Protein AF-A0A1H0FSK1-F1 (afdb_monomer_lite)

Foldseek 3Di:
DDDDDDDDDDDDDDDDDDDDDDDDDDDDDDDDDDDDDDDPDPDPPDDDDDDDDDDDDDDDDDDDDDDDDDDDDDDDDDDDDDDDPDDDDDDDDDPPVVVVVVVVVVVVVVVVVCVVVVHDDDPVVVVVVVVVVVVVQDDDQDAPCCQVVQVAWAWQAEAEEQAQDLPDLVSLLVVQLVLLQDQQEFKHKYKYQFDDDPRHTDDGNFDDDDPVVVVVSVQCSQQVFKPPRDDPFDWDWHDDPPHGTMIMTTRHHHLLPNMAGNSVRFHWHGHINDTDTDDPVVRCVSCVLVVCLFVCQVVVQVVVVVVCVVVVQADPQAKKKKKKKQFSLLPVPPDAFDDCDPPPGNWFQFLVDRDTAGWDDDPQFTKGFQADPPPRHTQKIWTQGRSRTTMIMGHCLWFQPPPPLDTVLVVSLVSVLVNLVSVQVSCVVVVGWDQMFMKIKIAQQCSHVSRCQFQVPDRMFIPPTTDTDRGSSPPVVSVVRSLRVCCRTPNND

pLDDT: mean 71.25, std 26.69, range [22.02, 97.81]

Radius of gyration: 32.87 Å; chains: 1; bounding box: 91×111×93 Å

Secondary structure (DSSP, 8-state):
-------------------------------PPP-------S---S---------PPPP-----------------------------------HHHHHHHHHHHHHHHHHHHHHHHTPPPPHHHHHHHHHHHHHHTSPPPP-HHHHHTTSS-SSSSEEEES----SSHHHHHHHHHHHHHHHHH--EEEEESEEESSSSEEEE--B-S-HHHHHHHHHHHHHHHEESPP-S-EEEEEEETTTEEEEEEEE----SPPPEETTT---EEEETTEEEEPPHHHHHHHHHHHHHHHHHHHHHHHHHHHHHHHHT-B--SS-EEEEEEEEGGGG-TTPPPP---SSS--EEE-SSSSSEEEPEEETTEEEEEEE-SSTT-EEEEEEEETT--EEEEEE-SS-EETTTTEETHHHHHHHHHHHHHHHHHHHHHHT--SPEEEEEEEE-TTTSHHHHTT-TT-S-EE-SS-EEES-TT-HHHHHHHHHHHHTTSTT--

Structure (mmCIF, N/CA/C/O backbone):
data_AF-A0A1H0FSK1-F1
#
_entry.id   AF-A0A1H0FSK1-F1
#
loop_
_atom_site.group_PDB
_atom_site.id
_atom_site.type_symbol
_atom_site.label_atom_id
_atom_site.label_alt_id
_atom_site.label_comp_id
_atom_site.label_asym_id
_atom_site.label_entity_id
_atom_site.label_seq_id
_atom_site.pdbx_PDB_ins_code
_atom_site.Cartn_x
_atom_site.Cartn_y
_atom_site.Cartn_z
_atom_site.occupancy
_atom_site.B_iso_or_equiv
_atom_site.auth_seq_id
_atom_site.auth_comp_id
_atom_site.auth_asym_id
_atom_site.auth_atom_id
_atom_site.pdbx_PDB_model_num
ATOM 1 N N . MET A 1 1 ? 14.044 67.664 10.285 1.00 34.66 1 MET A N 1
ATOM 2 C CA . MET A 1 1 ? 13.987 66.811 9.079 1.00 34.66 1 MET A CA 1
ATOM 3 C C . MET A 1 1 ? 13.147 65.607 9.499 1.00 34.66 1 MET A C 1
ATOM 5 O O . MET A 1 1 ? 13.618 64.887 10.361 1.00 34.66 1 MET A O 1
ATOM 9 N N . GLY A 1 2 ? 11.860 65.450 9.160 1.00 33.03 2 GLY A N 1
ATOM 10 C CA . GLY A 1 2 ? 11.139 65.844 7.935 1.00 33.03 2 GLY A CA 1
ATOM 11 C C . GLY A 1 2 ? 11.436 64.817 6.835 1.00 33.03 2 GLY A C 1
ATOM 12 O O . GLY A 1 2 ? 12.618 64.552 6.640 1.00 33.03 2 GLY A O 1
ATOM 13 N N . ILE A 1 3 ? 10.491 64.209 6.106 1.00 31.00 3 ILE A N 1
ATOM 14 C CA . ILE A 1 3 ? 9.019 64.353 5.913 1.00 31.00 3 ILE A CA 1
ATOM 15 C C . ILE A 1 3 ? 8.514 62.901 5.601 1.00 31.00 3 ILE A C 1
ATOM 17 O O . ILE A 1 3 ? 9.298 62.131 5.054 1.00 31.00 3 ILE A O 1
ATOM 21 N N . ASP A 1 4 ? 7.423 62.356 6.166 1.00 31.31 4 ASP A N 1
ATOM 22 C CA . ASP A 1 4 ? 6.015 62.345 5.666 1.00 31.31 4 ASP A CA 1
ATOM 23 C C . ASP A 1 4 ? 5.846 61.872 4.189 1.00 31.31 4 ASP A C 1
ATOM 25 O O . ASP A 1 4 ? 6.686 62.187 3.353 1.00 31.31 4 ASP A O 1
ATOM 29 N N . VAL A 1 5 ? 4.842 61.108 3.723 1.00 33.00 5 VAL A N 1
ATOM 30 C CA . VAL A 1 5 ? 3.594 60.475 4.250 1.00 33.00 5 VAL A CA 1
ATOM 31 C C . VAL A 1 5 ? 3.442 59.084 3.541 1.00 33.00 5 VAL A C 1
ATOM 33 O O . VAL A 1 5 ? 4.296 58.748 2.724 1.00 33.00 5 VAL A O 1
ATOM 36 N N . GLY A 1 6 ? 2.436 58.206 3.711 1.00 26.89 6 GLY A N 1
ATOM 37 C CA . GLY A 1 6 ? 1.175 58.226 4.469 1.00 26.89 6 GLY A CA 1
ATOM 38 C C . GLY A 1 6 ? 0.309 56.968 4.217 1.00 26.89 6 GLY A C 1
ATOM 39 O O . GLY A 1 6 ? 0.621 56.142 3.359 1.00 26.89 6 GLY A O 1
ATOM 40 N N . GLU A 1 7 ? -0.780 56.828 4.976 1.00 33.47 7 GLU A N 1
ATOM 41 C CA . GLU A 1 7 ? -1.781 55.751 4.872 1.00 33.47 7 GLU A CA 1
ATOM 42 C C . GLU A 1 7 ? -2.796 55.988 3.735 1.00 33.47 7 GLU A C 1
ATOM 44 O O . GLU A 1 7 ? -3.000 57.122 3.297 1.00 33.47 7 GLU A O 1
ATOM 49 N N . CYS A 1 8 ? -3.540 54.947 3.337 1.00 25.80 8 CYS A N 1
ATOM 50 C CA . CYS A 1 8 ? -4.879 55.149 2.773 1.00 25.80 8 CYS A CA 1
ATOM 51 C C . CYS A 1 8 ? -5.813 53.950 3.026 1.00 25.80 8 CYS A C 1
ATOM 53 O O . CYS A 1 8 ? -5.735 52.923 2.354 1.00 25.80 8 CYS A O 1
ATOM 55 N N . GLU A 1 9 ? -6.727 54.101 3.986 1.00 29.56 9 GLU A N 1
ATOM 56 C CA . GLU A 1 9 ? -7.942 53.285 4.078 1.00 29.56 9 GLU A CA 1
ATOM 57 C C . GLU A 1 9 ? -9.008 53.762 3.079 1.00 29.56 9 GLU A C 1
ATOM 59 O O . GLU A 1 9 ? -9.084 54.961 2.798 1.00 29.56 9 GLU A O 1
ATOM 64 N N . ARG A 1 10 ? -9.891 52.835 2.661 1.00 27.14 10 ARG A N 1
ATOM 65 C CA . ARG A 1 10 ? -11.345 52.965 2.353 1.00 27.14 10 ARG A CA 1
ATOM 66 C C . ARG A 1 10 ? -11.736 51.959 1.261 1.00 27.14 10 ARG A C 1
ATOM 68 O O . ARG A 1 10 ? -10.959 51.730 0.350 1.00 27.14 10 ARG A O 1
ATOM 75 N N . SER A 1 11 ? -12.936 51.392 1.155 1.00 27.25 11 SER A N 1
ATOM 76 C CA . SER A 1 11 ? -14.114 51.152 2.011 1.00 27.25 11 SER A CA 1
ATOM 77 C C . SER A 1 11 ? -15.260 50.790 1.045 1.00 27.25 11 SER A C 1
ATOM 79 O O . SER A 1 11 ? -15.368 51.419 -0.007 1.00 27.25 11 SER A O 1
ATOM 81 N N . GLY A 1 12 ? -16.170 49.890 1.424 1.00 26.16 12 GLY A N 1
ATOM 82 C CA . GLY A 1 12 ? -17.395 49.595 0.661 1.00 26.16 12 GLY A CA 1
ATOM 83 C C . GLY A 1 12 ? -17.263 48.446 -0.361 1.00 26.16 12 GLY A C 1
ATOM 84 O O . GLY A 1 12 ? -16.183 48.188 -0.872 1.00 26.16 12 GLY A O 1
ATOM 85 N N . ALA A 1 13 ? -18.325 47.702 -0.686 1.00 26.48 13 ALA A N 1
ATOM 86 C CA . ALA A 1 13 ? -19.701 47.797 -0.192 1.00 26.48 13 ALA A CA 1
ATOM 87 C C . ALA A 1 13 ? -20.408 46.428 -0.166 1.00 26.48 13 ALA A C 1
ATOM 89 O O . ALA A 1 13 ? -20.060 45.501 -0.892 1.00 26.48 13 ALA A O 1
ATOM 90 N N . VAL A 1 14 ? -21.436 46.333 0.678 1.00 27.12 14 VAL A N 1
ATOM 91 C CA . VAL A 1 14 ? -22.355 45.192 0.770 1.00 27.12 14 VAL A CA 1
ATOM 92 C C . VAL A 1 14 ? -23.280 45.161 -0.448 1.00 27.12 14 VAL A C 1
ATOM 94 O O . VAL A 1 14 ? -23.900 46.175 -0.761 1.00 27.12 14 VAL A O 1
ATOM 97 N N . SER A 1 15 ? -23.519 43.981 -1.026 1.00 27.62 15 SER A N 1
ATOM 98 C CA . SER A 1 15 ? -24.793 43.700 -1.695 1.00 27.62 15 SER A CA 1
ATOM 99 C C . SER A 1 15 ? -25.415 42.412 -1.148 1.00 27.62 15 SER A C 1
ATOM 101 O O . SER A 1 15 ? -24.848 41.324 -1.191 1.00 27.62 15 SER A O 1
ATOM 103 N N . ARG A 1 16 ? -26.610 42.559 -0.570 1.00 26.80 16 ARG A N 1
ATOM 104 C CA . ARG A 1 16 ? -27.523 41.449 -0.287 1.00 26.80 16 ARG A CA 1
ATOM 105 C C . ARG A 1 16 ? -28.382 41.241 -1.529 1.00 26.80 16 ARG A C 1
ATOM 107 O O . ARG A 1 16 ? -28.937 42.219 -2.024 1.00 26.80 16 ARG A O 1
ATOM 114 N N . GLN A 1 17 ? -28.640 39.996 -1.911 1.00 28.17 17 GLN A N 1
ATOM 115 C CA . GLN A 1 17 ? -29.898 39.661 -2.576 1.00 28.17 17 GLN A CA 1
ATOM 116 C C . GLN A 1 17 ? -30.635 38.607 -1.754 1.00 28.17 17 GLN A C 1
ATOM 118 O O . GLN A 1 17 ? -30.162 37.492 -1.557 1.00 28.17 17 GLN A O 1
ATOM 123 N N . ARG A 1 18 ? -31.793 39.016 -1.227 1.00 24.89 18 ARG A N 1
ATOM 124 C CA . ARG A 1 18 ? -32.825 38.108 -0.729 1.00 24.89 18 ARG A CA 1
ATOM 125 C C . ARG A 1 18 ? -33.554 37.523 -1.933 1.00 24.89 18 ARG A C 1
ATOM 127 O O . ARG A 1 18 ? -33.884 38.279 -2.843 1.00 24.89 18 ARG A O 1
ATOM 134 N N . PHE A 1 19 ? -33.934 36.255 -1.844 1.00 25.16 19 PHE A N 1
ATOM 135 C CA . PHE A 1 19 ? -35.219 35.809 -2.368 1.00 25.16 19 PHE A CA 1
ATOM 136 C C . PHE A 1 19 ? -35.961 35.058 -1.254 1.00 25.16 19 PHE A C 1
ATOM 138 O O . PHE A 1 19 ? -35.481 34.064 -0.720 1.00 25.16 19 PHE A O 1
ATOM 145 N N . GLN A 1 20 ? -37.096 35.641 -0.893 1.00 30.31 20 GLN A N 1
ATOM 146 C CA . GLN A 1 20 ? -38.226 35.153 -0.098 1.00 30.31 20 GLN A CA 1
ATOM 147 C C . GLN A 1 20 ? -39.429 35.252 -1.059 1.00 30.31 20 GLN A C 1
ATOM 149 O O . GLN A 1 20 ? -39.384 36.104 -1.950 1.00 30.31 20 GLN A O 1
ATOM 154 N N . ASP A 1 21 ? -40.524 34.503 -1.001 1.00 29.28 21 ASP A N 1
ATOM 155 C CA . ASP A 1 21 ? -40.978 33.325 -0.238 1.00 29.28 21 ASP A CA 1
ATOM 156 C C . ASP A 1 21 ? -41.946 32.564 -1.192 1.00 29.28 21 ASP A C 1
ATOM 158 O O . ASP A 1 21 ? -42.255 33.082 -2.270 1.00 29.28 21 ASP A O 1
ATOM 162 N N . GLY A 1 22 ? -42.472 31.380 -0.843 1.00 25.97 22 GLY A N 1
ATOM 163 C CA . GLY A 1 22 ? -43.543 30.774 -1.660 1.00 25.97 22 GLY A CA 1
ATOM 164 C C . GLY A 1 22 ? -43.901 29.317 -1.363 1.00 25.97 22 GLY A C 1
ATOM 165 O O . GLY A 1 22 ? -43.357 28.408 -1.978 1.00 25.97 22 GLY A O 1
ATOM 166 N N . ASP A 1 23 ? -44.851 29.141 -0.449 1.00 26.53 23 ASP A N 1
ATOM 167 C CA . ASP A 1 23 ? -45.514 27.913 0.020 1.00 26.53 23 ASP A CA 1
ATOM 168 C C . ASP A 1 23 ? -45.784 26.765 -0.980 1.00 26.53 23 ASP A C 1
ATOM 170 O O . ASP A 1 23 ? -46.132 26.970 -2.143 1.00 26.53 23 ASP A O 1
ATOM 174 N N . GLY A 1 24 ? -45.781 25.527 -0.458 1.00 24.58 24 GLY A N 1
ATOM 175 C CA . GLY A 1 24 ? -46.264 24.342 -1.179 1.00 24.58 24 GLY A CA 1
ATOM 176 C C . GLY A 1 24 ? -46.189 23.024 -0.395 1.00 24.58 24 GLY A C 1
ATOM 177 O O . GLY A 1 24 ? -45.332 22.189 -0.671 1.00 24.58 24 GLY A O 1
ATOM 178 N N . PHE A 1 25 ? -47.099 22.799 0.560 1.00 23.80 25 PHE A N 1
ATOM 179 C CA . PHE A 1 25 ? -47.278 21.487 1.206 1.00 23.80 25 PHE A CA 1
ATOM 180 C C . PHE A 1 25 ? -47.995 20.500 0.265 1.00 23.80 25 PHE A C 1
ATOM 182 O O . PHE A 1 25 ? -49.146 20.738 -0.094 1.00 23.80 25 PHE A O 1
ATOM 189 N N . VAL A 1 26 ? -47.380 19.349 -0.037 1.00 25.39 26 VAL A N 1
ATOM 190 C CA . VAL A 1 26 ? -48.088 18.138 -0.499 1.00 25.39 26 VAL A CA 1
ATOM 191 C C . VAL A 1 26 ? -47.447 16.899 0.133 1.00 25.39 26 VAL A C 1
ATOM 193 O O . VAL A 1 26 ? -46.259 16.646 -0.041 1.00 25.39 26 VAL A O 1
ATOM 196 N N . MET A 1 27 ? -48.253 16.113 0.848 1.00 24.94 27 MET A N 1
ATOM 197 C CA . MET A 1 27 ? -47.932 14.735 1.238 1.00 24.94 27 MET A CA 1
ATOM 198 C C . MET A 1 27 ? -48.373 13.775 0.129 1.00 24.94 27 MET A C 1
ATOM 200 O O . MET A 1 27 ? -49.519 13.894 -0.299 1.00 24.94 27 MET A O 1
ATOM 204 N N . MET A 1 28 ? -47.542 12.795 -0.252 1.00 24.19 28 MET A N 1
ATOM 205 C CA . MET A 1 28 ? -47.978 11.402 -0.486 1.00 24.19 28 MET A CA 1
ATOM 206 C C . MET A 1 28 ? -46.826 10.443 -0.835 1.00 24.19 28 MET A C 1
ATOM 208 O O . MET A 1 28 ? -46.020 10.712 -1.720 1.00 24.19 28 MET A O 1
ATOM 212 N N . ASP A 1 29 ? -46.810 9.320 -0.117 1.00 24.56 29 ASP A N 1
ATOM 213 C CA . ASP A 1 29 ? -46.619 7.933 -0.565 1.00 24.56 29 ASP A CA 1
ATOM 214 C C . ASP A 1 29 ? -45.763 7.589 -1.808 1.00 24.56 29 ASP A C 1
ATOM 216 O O . ASP A 1 29 ? -46.146 7.789 -2.956 1.00 24.56 29 ASP A O 1
ATOM 220 N N . ASP A 1 30 ? -44.689 6.853 -1.507 1.00 25.75 30 ASP A N 1
ATOM 221 C CA . ASP A 1 30 ? -44.469 5.454 -1.916 1.00 25.75 30 ASP A CA 1
ATOM 222 C C . ASP A 1 30 ? -44.135 5.081 -3.391 1.00 25.75 30 ASP A C 1
ATOM 224 O O . ASP A 1 30 ? -44.844 5.376 -4.350 1.00 25.75 30 ASP A O 1
ATOM 228 N N . LYS A 1 31 ? -43.089 4.240 -3.507 1.00 23.11 31 LYS A N 1
ATOM 229 C CA . LYS A 1 31 ? -42.605 3.441 -4.667 1.00 23.11 31 LYS A CA 1
ATOM 230 C C . LYS A 1 31 ? -41.793 4.137 -5.784 1.00 23.11 31 LYS A C 1
ATOM 232 O O . LYS A 1 31 ? -42.335 4.894 -6.589 1.00 23.11 31 LYS A O 1
ATOM 237 N N . PRO A 1 32 ? -40.516 3.738 -5.994 1.00 25.86 32 PRO A N 1
ATOM 238 C CA . PRO A 1 32 ? -39.791 4.056 -7.221 1.00 25.86 32 PRO A CA 1
ATOM 239 C C . PRO A 1 32 ? -40.305 3.205 -8.394 1.00 25.86 32 PRO A C 1
ATOM 241 O O . PRO A 1 32 ? -40.198 1.978 -8.402 1.00 25.86 32 PRO A O 1
ATOM 244 N N . THR A 1 33 ? -40.832 3.861 -9.429 1.00 26.41 33 THR A N 1
ATOM 245 C CA . THR A 1 33 ? -41.202 3.191 -10.684 1.00 26.41 33 THR A CA 1
ATOM 246 C C . THR A 1 33 ? -39.965 2.894 -11.530 1.00 26.41 33 THR A C 1
ATOM 248 O O . THR A 1 33 ? -39.266 3.792 -11.998 1.00 26.41 33 THR A O 1
ATOM 251 N N . PHE A 1 34 ? -39.713 1.609 -11.772 1.00 24.09 34 PHE A N 1
ATOM 252 C CA . PHE A 1 34 ? -38.672 1.149 -12.688 1.00 24.09 34 PHE A CA 1
ATOM 253 C C . PHE A 1 34 ? -38.999 1.612 -14.121 1.00 24.09 34 PHE A C 1
ATOM 255 O O . PHE A 1 34 ? -40.032 1.235 -14.677 1.00 24.09 34 PHE A O 1
ATOM 262 N N . ARG A 1 35 ? -38.121 2.404 -14.750 1.00 23.58 35 ARG A N 1
ATOM 263 C CA . ARG A 1 35 ? -38.149 2.647 -16.203 1.00 23.58 35 ARG A CA 1
ATOM 264 C C . ARG A 1 35 ? -36.851 2.136 -16.829 1.00 23.58 35 ARG A C 1
ATOM 266 O O . ARG A 1 35 ? -35.795 2.669 -16.496 1.00 23.58 35 ARG A O 1
ATOM 273 N N . PRO A 1 36 ? -36.898 1.171 -17.763 1.00 25.72 36 PRO A N 1
ATOM 274 C CA . PRO A 1 36 ? -35.727 0.835 -18.557 1.00 25.72 36 PRO A CA 1
ATOM 275 C C . PRO A 1 36 ? -35.444 1.969 -19.552 1.00 25.72 36 PRO A C 1
ATOM 277 O O . PRO A 1 36 ? -36.373 2.571 -20.100 1.00 25.72 36 PRO A O 1
ATOM 280 N N . ARG A 1 37 ? -34.166 2.232 -19.843 1.00 23.09 37 ARG A N 1
ATOM 281 C CA . ARG A 1 37 ? -33.770 2.947 -21.064 1.00 23.09 37 ARG A CA 1
ATOM 282 C C . ARG A 1 37 ? -32.803 2.102 -21.901 1.00 23.09 37 ARG A C 1
ATOM 284 O O . ARG A 1 37 ? -32.083 1.282 -21.336 1.00 23.09 37 ARG A O 1
ATOM 291 N N . PRO A 1 38 ? -32.852 2.240 -23.238 1.00 28.58 38 PRO A N 1
ATOM 292 C CA . PRO A 1 38 ? -32.223 1.305 -24.162 1.00 28.58 38 PRO A CA 1
ATOM 293 C C . PRO A 1 38 ? -30.820 1.760 -24.591 1.00 28.58 38 PRO A C 1
ATOM 295 O O . PRO A 1 38 ? -30.390 2.852 -24.231 1.00 28.58 38 PRO A O 1
ATOM 298 N N . HIS A 1 39 ? -30.189 0.912 -25.413 1.00 24.73 39 HIS A N 1
ATOM 299 C CA . HIS A 1 39 ? -29.172 1.167 -26.457 1.00 24.73 39 HIS A CA 1
ATOM 300 C C . HIS A 1 39 ? -28.045 0.120 -26.462 1.00 24.73 39 HIS A C 1
ATOM 302 O O . HIS A 1 39 ? -26.878 0.415 -26.232 1.00 24.73 39 HIS A O 1
ATOM 308 N N . TRP A 1 40 ? -28.410 -1.114 -26.826 1.00 25.27 40 TRP A N 1
ATOM 309 C CA . TRP A 1 40 ? -27.492 -2.064 -27.459 1.00 25.27 40 TRP A CA 1
ATOM 310 C C . TRP A 1 40 ? -27.640 -1.941 -28.980 1.00 25.27 40 TRP A C 1
ATOM 312 O O . TRP A 1 40 ? -28.550 -2.532 -29.556 1.00 25.27 40 TRP A O 1
ATOM 322 N N . SER A 1 41 ? -26.790 -1.144 -29.636 1.00 28.23 41 SER A N 1
ATOM 323 C CA . SER A 1 41 ? -26.786 -1.031 -31.107 1.00 28.23 41 SER A CA 1
ATOM 324 C C . SER A 1 41 ? -25.475 -0.457 -31.667 1.00 28.23 41 SER A C 1
ATOM 326 O O . SER A 1 41 ? -25.489 0.569 -32.344 1.00 28.23 41 SER A O 1
ATOM 328 N N . ALA A 1 42 ? -24.337 -1.100 -31.382 1.00 27.08 42 ALA A N 1
ATOM 329 C CA . ALA A 1 42 ? -23.050 -0.756 -31.997 1.00 27.08 42 ALA A CA 1
ATOM 330 C C . ALA A 1 42 ? -22.043 -1.925 -31.956 1.00 27.08 42 ALA A C 1
ATOM 332 O O . ALA A 1 42 ? -21.057 -1.840 -31.238 1.00 27.08 42 ALA A O 1
ATOM 333 N N . LEU A 1 43 ? -22.304 -3.018 -32.695 1.00 25.80 43 LEU A N 1
ATOM 334 C CA . LEU A 1 43 ? -21.297 -4.010 -33.149 1.00 25.80 43 LEU A CA 1
ATOM 335 C C . LEU A 1 43 ? -21.940 -5.067 -34.080 1.00 25.80 43 LEU A C 1
ATOM 337 O O . LEU A 1 43 ? -21.994 -6.256 -33.781 1.00 25.80 43 LEU A O 1
ATOM 341 N N . GLN A 1 44 ? -22.475 -4.628 -35.226 1.00 25.44 44 GLN A N 1
ATOM 342 C CA . GLN A 1 44 ? -23.047 -5.528 -36.243 1.00 25.44 44 GLN A CA 1
ATOM 343 C C . GLN A 1 44 ? -22.773 -5.046 -37.682 1.00 25.44 44 GLN A C 1
ATOM 345 O O . GLN A 1 44 ? -23.680 -4.898 -38.491 1.00 25.44 44 GLN A O 1
ATOM 350 N N . HIS A 1 45 ? -21.503 -4.797 -38.019 1.00 23.72 45 HIS A N 1
ATOM 351 C CA . HIS A 1 45 ? -21.084 -4.474 -39.392 1.00 23.72 45 HIS A CA 1
ATOM 352 C C . HIS A 1 45 ? -19.687 -5.035 -39.722 1.00 23.72 45 HIS A C 1
ATOM 354 O O . HIS A 1 45 ? -18.734 -4.277 -39.848 1.00 23.72 45 HIS A O 1
ATOM 360 N N . ALA A 1 46 ? -19.575 -6.363 -39.876 1.00 22.89 46 ALA A N 1
ATOM 361 C CA . ALA A 1 46 ? -18.547 -7.033 -40.695 1.00 22.89 46 ALA A CA 1
ATOM 362 C C . ALA A 1 46 ? -18.758 -8.562 -40.722 1.00 22.89 46 ALA A C 1
ATOM 364 O O . ALA A 1 46 ? -18.144 -9.271 -39.936 1.00 22.89 46 ALA A O 1
ATOM 365 N N . LEU A 1 47 ? -19.627 -9.066 -41.612 1.00 22.02 47 LEU A N 1
ATOM 366 C CA . LEU A 1 47 ? -19.531 -10.397 -42.254 1.00 22.02 47 LEU A CA 1
ATOM 367 C C . LEU A 1 47 ? -20.721 -10.591 -43.210 1.00 22.02 47 LEU A C 1
ATOM 369 O O . LEU A 1 47 ? -21.834 -10.922 -42.805 1.00 22.02 47 LEU A O 1
ATOM 373 N N . VAL A 1 48 ? -20.490 -10.353 -44.503 1.00 22.44 48 VAL A N 1
ATOM 374 C CA . VAL A 1 48 ? -21.502 -10.526 -45.556 1.00 22.44 48 VAL A CA 1
ATOM 375 C C . VAL A 1 48 ? -21.447 -11.960 -46.081 1.00 22.44 48 VAL A C 1
ATOM 377 O O . VAL A 1 48 ? -20.647 -12.272 -46.960 1.00 22.44 48 VAL A O 1
ATOM 380 N N . PHE A 1 49 ? -22.332 -12.829 -45.590 1.00 24.97 49 PHE A N 1
ATOM 381 C CA . PHE A 1 49 ? -22.572 -14.132 -46.218 1.00 24.97 49 PHE A CA 1
ATOM 382 C C . PHE A 1 49 ? -23.498 -13.975 -47.433 1.00 24.97 49 PHE A C 1
ATOM 384 O O . PHE A 1 49 ? -24.644 -13.537 -47.315 1.00 24.97 49 PHE A O 1
ATOM 391 N N . LYS A 1 50 ? -23.008 -14.333 -48.626 1.00 23.31 50 LYS A N 1
ATOM 392 C CA . LYS A 1 50 ? -23.788 -14.285 -49.873 1.00 23.31 50 LYS A CA 1
ATOM 393 C C . LYS A 1 50 ? -24.538 -15.603 -50.120 1.00 23.31 50 LYS A C 1
ATOM 395 O O . LYS A 1 50 ? -23.914 -16.629 -50.339 1.00 23.31 50 LYS A O 1
ATOM 400 N N . LYS A 1 51 ? -25.868 -15.483 -50.240 1.00 25.17 51 LYS A N 1
ATOM 401 C CA . LYS A 1 51 ? -26.827 -16.395 -50.907 1.00 25.17 51 LYS A CA 1
ATOM 402 C C . LYS A 1 51 ? -26.980 -17.839 -50.390 1.00 25.17 51 LYS A C 1
ATOM 404 O O . LYS A 1 51 ? -26.275 -18.751 -50.801 1.00 25.17 51 LYS A O 1
ATOM 409 N N . THR A 1 52 ? -28.107 -18.068 -49.720 1.00 28.52 52 THR A N 1
ATOM 410 C CA . THR A 1 52 ? -28.931 -19.280 -49.886 1.00 28.52 52 THR A CA 1
ATOM 411 C C . THR A 1 52 ? -29.718 -19.264 -51.208 1.00 28.52 52 THR A C 1
ATOM 413 O O . THR A 1 52 ? -30.041 -18.189 -51.730 1.00 28.52 52 THR A O 1
ATOM 416 N N . PRO A 1 53 ? -30.156 -20.440 -51.695 1.00 28.20 53 PRO A N 1
ATOM 417 C CA . PRO A 1 53 ? -31.375 -20.580 -52.481 1.00 28.20 53 PRO A CA 1
ATOM 418 C C . PRO A 1 53 ? -32.469 -21.348 -51.711 1.00 28.20 53 PRO A C 1
ATOM 420 O O . PRO A 1 53 ? -32.384 -22.546 -51.480 1.00 28.20 53 PRO A O 1
ATOM 423 N N . LYS A 1 54 ? -33.510 -20.596 -51.338 1.00 27.38 54 LYS A N 1
ATOM 424 C CA . LYS A 1 54 ? -34.927 -20.966 -51.139 1.00 27.38 54 LYS A CA 1
ATOM 425 C C . LYS A 1 54 ? -35.328 -22.460 -51.156 1.00 27.38 54 LYS A C 1
ATOM 427 O O . LYS A 1 54 ? -35.319 -23.089 -52.208 1.00 27.38 54 LYS A O 1
ATOM 432 N N . LEU A 1 55 ? -36.003 -22.883 -50.084 1.00 25.27 55 LEU A N 1
ATOM 433 C CA . LEU A 1 55 ? -37.230 -23.692 -50.163 1.00 25.27 55 LEU A CA 1
ATOM 434 C C . LEU A 1 55 ? -38.215 -23.214 -49.080 1.00 25.27 55 LEU A C 1
ATOM 436 O O . LEU A 1 55 ? -37.798 -22.748 -48.022 1.00 25.27 55 LEU A O 1
ATOM 440 N N . GLY A 1 56 ? -39.506 -23.170 -49.418 1.00 24.41 56 GLY A N 1
ATOM 441 C CA . GLY A 1 56 ? -40.506 -22.372 -48.697 1.00 24.41 56 GLY A CA 1
ATOM 442 C C . GLY A 1 56 ? -41.254 -23.110 -47.585 1.00 24.41 56 GLY A C 1
ATOM 443 O O . GLY A 1 56 ? -41.394 -24.328 -47.615 1.00 24.41 56 GLY A O 1
ATOM 444 N N . LEU A 1 57 ? -41.801 -22.339 -46.641 1.00 24.28 57 LEU A N 1
ATOM 445 C CA . LEU A 1 57 ? -42.752 -22.810 -45.632 1.00 24.28 57 LEU A CA 1
ATOM 446 C C . LEU A 1 57 ? -44.196 -22.568 -46.093 1.00 24.28 57 LEU A C 1
ATOM 448 O O . LEU A 1 57 ? -44.549 -21.453 -46.479 1.00 24.28 57 LEU A O 1
ATOM 452 N N . VAL A 1 58 ? -45.033 -23.600 -45.983 1.00 27.19 58 VAL A N 1
ATOM 453 C CA . VAL A 1 58 ? -46.501 -23.518 -46.070 1.00 27.19 58 VAL A CA 1
ATOM 454 C C . VAL A 1 58 ? -47.069 -23.592 -44.641 1.00 27.19 58 VAL A C 1
ATOM 456 O O . VAL A 1 58 ? -46.604 -24.435 -43.873 1.00 27.19 58 VAL A O 1
ATOM 459 N N . PRO A 1 59 ? -48.041 -22.746 -44.242 1.00 29.70 59 PRO A N 1
ATOM 460 C CA . PRO A 1 59 ? -48.573 -22.738 -42.877 1.00 29.70 59 PRO A CA 1
ATOM 461 C C . PRO A 1 59 ? -49.882 -23.539 -42.708 1.00 29.70 59 PRO A C 1
ATOM 463 O O . PRO A 1 59 ? -50.789 -23.446 -43.530 1.00 29.70 59 PRO A O 1
ATOM 466 N N . GLY A 1 60 ? -50.018 -24.238 -41.574 1.00 26.31 60 GLY A N 1
ATOM 467 C CA . GLY A 1 60 ? -51.272 -24.831 -41.070 1.00 26.31 60 GLY A CA 1
ATOM 468 C C . GLY A 1 60 ? -51.033 -25.522 -39.714 1.00 26.31 60 GLY A C 1
ATOM 469 O O . GLY A 1 60 ? -50.227 -26.437 -39.641 1.00 26.31 60 GLY A O 1
ATOM 470 N N . THR A 1 61 ? -51.437 -24.977 -38.559 1.00 26.83 61 THR A N 1
ATOM 471 C CA . THR A 1 61 ? -52.776 -24.922 -37.913 1.00 26.83 61 THR A CA 1
ATOM 472 C C . THR A 1 61 ? -53.230 -26.181 -37.142 1.00 26.83 61 THR A C 1
ATOM 474 O O . THR A 1 61 ? -53.462 -27.227 -37.728 1.00 26.83 61 THR A O 1
ATOM 477 N N . HIS A 1 62 ? -53.534 -25.957 -35.847 1.00 27.31 62 HIS A N 1
ATOM 478 C CA . HIS A 1 62 ? -54.473 -26.664 -34.937 1.00 27.31 62 HIS A CA 1
ATOM 479 C C . HIS A 1 62 ? -54.064 -27.845 -33.999 1.00 27.31 62 HIS A C 1
ATOM 481 O O . HIS A 1 62 ? -54.016 -29.000 -34.385 1.00 27.31 62 HIS A O 1
ATOM 487 N N . ARG A 1 63 ? -54.108 -27.511 -32.686 1.00 25.97 63 ARG A N 1
ATOM 488 C CA . ARG A 1 63 ? -54.875 -28.138 -31.560 1.00 25.97 63 ARG A CA 1
ATOM 489 C C . ARG A 1 63 ? -54.440 -29.463 -30.858 1.00 25.97 63 ARG A C 1
ATOM 491 O O . ARG A 1 63 ? -54.669 -30.546 -31.367 1.00 25.97 63 ARG A O 1
ATOM 498 N N . ARG A 1 64 ? -54.225 -29.295 -29.530 1.00 26.19 64 ARG A N 1
ATOM 499 C CA . ARG A 1 64 ? -54.685 -30.090 -28.338 1.00 26.19 64 ARG A CA 1
ATOM 500 C C . ARG A 1 64 ? -53.837 -31.247 -27.725 1.00 26.19 64 ARG A C 1
ATOM 502 O O . ARG A 1 64 ? -53.759 -32.330 -28.272 1.00 26.19 64 ARG A O 1
ATOM 509 N N . ARG A 1 65 ? -53.444 -31.006 -26.453 1.00 25.16 65 ARG A N 1
ATOM 510 C CA . ARG A 1 65 ? -53.459 -31.850 -25.212 1.00 25.16 65 ARG A CA 1
ATOM 511 C C . ARG A 1 65 ? -52.872 -33.295 -25.163 1.00 25.16 65 ARG A C 1
ATOM 513 O O . ARG A 1 65 ? -53.589 -34.223 -25.499 1.00 25.16 65 ARG A O 1
ATOM 520 N N . CYS A 1 66 ? -51.748 -33.425 -24.422 1.00 24.03 66 CYS A N 1
ATOM 521 C CA . CYS A 1 66 ? -51.439 -34.408 -23.333 1.00 24.03 66 CYS A CA 1
ATOM 522 C C . CYS A 1 66 ? -51.333 -35.942 -23.651 1.00 24.03 66 CYS A C 1
ATOM 524 O O . CYS A 1 66 ? -51.883 -36.381 -24.649 1.00 24.03 66 CYS A O 1
ATOM 526 N N . PRO A 1 67 ? -50.766 -36.803 -22.758 1.00 38.84 67 PRO A N 1
ATOM 527 C CA . PRO A 1 67 ? -49.382 -36.783 -22.226 1.00 38.84 67 PRO A CA 1
ATOM 528 C C . PRO A 1 67 ? -48.650 -38.175 -22.145 1.00 38.84 67 PRO A C 1
ATOM 530 O O . PRO A 1 67 ? -49.264 -39.171 -21.775 1.00 38.84 67 PRO A O 1
ATOM 533 N N . GLY A 1 68 ? -47.311 -38.209 -22.316 1.00 24.14 68 GLY A N 1
ATOM 534 C CA . GLY A 1 68 ? -46.393 -39.339 -21.967 1.00 24.14 68 GLY A CA 1
ATOM 535 C C . GLY A 1 68 ? -46.424 -40.588 -22.884 1.00 24.14 68 GLY A C 1
ATOM 536 O O . GLY A 1 68 ? -47.313 -40.655 -23.731 1.00 24.14 68 GLY A O 1
ATOM 537 N N . PRO A 1 69 ? -45.518 -41.596 -22.738 1.00 32.16 69 PRO A N 1
ATOM 538 C CA . PRO A 1 69 ? -44.346 -41.761 -21.843 1.00 32.16 69 PRO A CA 1
ATOM 539 C C . PRO A 1 69 ? -42.990 -41.870 -22.651 1.00 32.16 69 PRO A C 1
ATOM 541 O O . PRO A 1 69 ? -42.985 -41.437 -23.801 1.00 32.16 69 PRO A O 1
ATOM 544 N N . PRO A 1 70 ? -41.823 -42.318 -22.102 1.00 39.72 70 PRO A N 1
ATOM 545 C CA . PRO A 1 70 ? -40.480 -42.089 -22.696 1.00 39.72 70 PRO A CA 1
ATOM 546 C C . PRO A 1 70 ? -39.879 -43.277 -23.502 1.00 39.72 70 PRO A C 1
ATOM 548 O O . PRO A 1 70 ? -40.566 -44.271 -23.713 1.00 39.72 70 PRO A O 1
ATOM 551 N N . VAL A 1 71 ? -38.564 -43.186 -23.822 1.00 27.33 71 VAL A N 1
ATOM 552 C CA . VAL A 1 71 ? -37.673 -44.151 -24.544 1.00 27.33 71 VAL A CA 1
ATOM 553 C C . VAL A 1 71 ? -37.713 -43.951 -26.086 1.00 27.33 71 VAL A C 1
ATOM 555 O O . VAL A 1 71 ? -38.778 -43.674 -26.622 1.00 27.33 71 VAL A O 1
ATOM 558 N N . ASP A 1 72 ? -36.622 -43.956 -26.876 1.00 26.12 72 ASP A N 1
ATOM 559 C CA . ASP A 1 72 ? -35.220 -44.384 -26.658 1.00 26.12 72 ASP A CA 1
ATOM 560 C C . ASP A 1 72 ? -34.154 -43.464 -27.315 1.00 26.12 72 ASP A C 1
ATOM 562 O O . ASP A 1 72 ? -34.468 -42.575 -28.107 1.00 26.12 72 ASP A O 1
ATOM 566 N N . ARG A 1 73 ? -32.868 -43.726 -27.034 1.00 29.81 73 ARG A N 1
ATOM 567 C CA . ARG A 1 73 ? -31.705 -43.222 -27.788 1.00 29.81 73 ARG A CA 1
ATOM 568 C C . ARG A 1 73 ? -31.429 -44.100 -29.016 1.00 29.81 73 ARG A C 1
ATOM 570 O O . ARG A 1 73 ? -31.112 -45.267 -28.833 1.00 29.81 73 ARG A O 1
ATOM 577 N N . ALA A 1 74 ? -31.374 -43.521 -30.218 1.00 28.31 74 ALA A N 1
ATOM 578 C CA . ALA A 1 74 ? -30.408 -43.874 -31.278 1.00 28.31 74 ALA A CA 1
ATOM 579 C C . ALA A 1 74 ? -30.629 -43.025 -32.542 1.00 28.31 74 ALA A C 1
ATOM 581 O O . ALA A 1 74 ? -31.739 -42.576 -32.804 1.00 28.31 74 ALA A O 1
ATOM 582 N N . ASN A 1 75 ? -29.570 -42.923 -33.353 1.00 27.44 75 ASN A N 1
ATOM 583 C CA . ASN A 1 75 ? -29.531 -42.407 -34.725 1.00 27.44 75 ASN A CA 1
ATOM 584 C C . ASN A 1 75 ? -29.793 -40.904 -34.915 1.00 27.44 75 ASN A C 1
ATOM 586 O O . ASN A 1 75 ? -30.920 -40.434 -34.817 1.00 27.44 75 ASN A O 1
ATOM 590 N N . LEU A 1 76 ? -28.751 -40.197 -35.365 1.00 25.30 76 LEU A N 1
ATOM 591 C CA . LEU A 1 76 ? -28.799 -39.419 -36.609 1.00 25.30 76 LEU A CA 1
ATOM 592 C C . LEU A 1 76 ? -27.365 -39.119 -37.091 1.00 25.30 76 LEU A C 1
ATOM 594 O O . LEU A 1 76 ? -26.710 -38.222 -36.580 1.00 25.30 76 LEU A O 1
ATOM 598 N N . ILE A 1 77 ? -26.930 -39.935 -38.058 1.00 24.81 77 ILE A N 1
ATOM 599 C CA . ILE A 1 77 ? -26.082 -39.613 -39.222 1.00 24.81 77 ILE A CA 1
ATOM 600 C C . ILE A 1 77 ? -24.842 -38.732 -38.964 1.00 24.81 77 ILE A C 1
ATOM 602 O O . ILE A 1 77 ? -24.930 -37.516 -38.805 1.00 24.81 77 ILE A O 1
ATOM 606 N N . GLU A 1 78 ? -23.664 -39.354 -39.064 1.00 26.44 78 GLU A N 1
ATOM 607 C CA . GLU A 1 78 ? -22.401 -38.649 -39.296 1.00 26.44 78 GLU A CA 1
ATOM 608 C C . GLU A 1 78 ? -22.357 -38.128 -40.739 1.00 26.44 78 GLU A C 1
ATOM 610 O O . GLU A 1 78 ? -22.386 -38.909 -41.689 1.00 26.44 78 GLU A O 1
ATOM 615 N N . GLU A 1 79 ? -22.253 -36.811 -40.908 1.00 23.41 79 GLU A N 1
ATOM 616 C CA . GLU A 1 79 ? -21.951 -36.182 -42.195 1.00 23.41 79 GLU A CA 1
ATOM 617 C C . GLU A 1 79 ? -20.545 -35.570 -42.096 1.00 23.41 79 GLU A C 1
ATOM 619 O O . GLU A 1 79 ? -20.328 -34.531 -41.467 1.00 23.41 79 GLU A O 1
ATOM 624 N N . TYR A 1 80 ? -19.559 -36.286 -42.642 1.00 23.59 80 TYR A N 1
ATOM 625 C CA . TYR A 1 80 ? -18.163 -35.855 -42.656 1.00 23.59 80 TYR A CA 1
ATOM 626 C C . TYR A 1 80 ? -17.963 -34.744 -43.690 1.00 23.59 80 TYR A C 1
ATOM 628 O O . TYR A 1 80 ? -18.193 -34.946 -44.880 1.00 23.59 80 TYR A O 1
ATOM 636 N N . VAL A 1 81 ? -17.451 -33.596 -43.245 1.00 22.64 81 VAL A N 1
ATOM 637 C CA . VAL A 1 81 ? -16.833 -32.599 -44.127 1.00 22.64 81 VAL A CA 1
ATOM 638 C C . VAL A 1 81 ? -15.327 -32.672 -43.914 1.00 22.64 81 VAL A C 1
ATOM 640 O O . VAL A 1 81 ? -14.801 -32.116 -42.947 1.00 22.64 81 VAL A O 1
ATOM 643 N N . GLU A 1 82 ? -14.632 -33.374 -44.808 1.00 23.06 82 GLU A N 1
ATOM 644 C CA . GLU A 1 82 ? -13.189 -33.199 -44.959 1.00 23.06 82 GLU A CA 1
ATOM 645 C C . GLU A 1 82 ? -12.917 -31.769 -45.435 1.00 23.06 82 GLU A C 1
ATOM 647 O O . GLU A 1 82 ? -13.484 -31.306 -46.426 1.00 23.06 82 GLU A O 1
ATOM 652 N N . VAL A 1 83 ? -12.051 -31.060 -44.713 1.00 23.80 83 VAL A N 1
ATOM 653 C CA . VAL A 1 83 ? -11.454 -29.810 -45.187 1.00 23.80 83 VAL A CA 1
ATOM 654 C C . VAL A 1 83 ? -9.999 -30.121 -45.480 1.00 23.80 83 VAL A C 1
ATOM 656 O O . VAL A 1 83 ? -9.192 -30.270 -44.562 1.00 23.80 83 VAL A O 1
ATOM 659 N N . ASP A 1 84 ? -9.711 -30.263 -46.768 1.00 22.89 84 ASP A N 1
ATOM 660 C CA . ASP A 1 84 ? -8.377 -30.512 -47.293 1.00 22.89 84 ASP A CA 1
ATOM 661 C C . ASP A 1 84 ? -7.459 -29.314 -46.986 1.00 22.89 84 ASP A C 1
ATOM 663 O O . ASP A 1 84 ? -7.825 -28.160 -47.227 1.00 22.89 84 ASP A O 1
ATOM 667 N N . ILE A 1 85 ? -6.280 -29.571 -46.414 1.00 27.88 85 ILE A N 1
ATOM 668 C CA . ILE A 1 85 ? -5.323 -28.526 -46.006 1.00 27.88 85 ILE A CA 1
ATOM 669 C C . ILE A 1 85 ? -4.260 -28.379 -47.103 1.00 27.88 85 ILE A C 1
ATOM 671 O O . ILE A 1 85 ? -3.063 -28.573 -46.884 1.00 27.88 85 ILE A O 1
ATOM 675 N N . GLY A 1 86 ? -4.730 -28.048 -48.305 1.00 24.81 86 GLY A N 1
ATOM 676 C CA . GLY A 1 86 ? -3.907 -27.711 -49.462 1.00 24.81 86 GLY A CA 1
ATOM 677 C C . GLY A 1 86 ? -3.637 -26.207 -49.554 1.00 24.81 86 GLY A C 1
ATOM 678 O O . GLY A 1 86 ? -4.566 -25.409 -49.589 1.00 24.81 86 GLY A O 1
ATOM 679 N N . GLU A 1 87 ? -2.354 -25.844 -49.618 1.00 31.42 87 GLU A N 1
ATOM 680 C CA . GLU A 1 87 ? -1.821 -24.539 -50.052 1.00 31.42 87 GLU A CA 1
ATOM 681 C C . GLU A 1 87 ? -2.404 -23.254 -49.418 1.00 31.42 87 GLU A C 1
ATOM 683 O O . GLU A 1 87 ? -3.234 -22.552 -49.992 1.00 31.42 87 GLU A O 1
ATOM 688 N N . VAL A 1 88 ? -1.787 -22.813 -48.314 1.00 24.72 88 VAL A N 1
ATOM 689 C CA . VAL A 1 88 ? -1.591 -21.371 -48.064 1.00 24.72 88 VAL A CA 1
ATOM 690 C C . VAL A 1 88 ? -0.107 -21.120 -47.830 1.00 24.72 88 VAL A C 1
ATOM 692 O O . VAL A 1 88 ? 0.416 -21.320 -46.734 1.00 24.72 88 VAL A O 1
ATOM 695 N N . GLN A 1 89 ? 0.583 -20.696 -48.885 1.00 25.58 89 GLN A N 1
ATOM 696 C CA . GLN A 1 89 ? 1.976 -20.271 -48.822 1.00 25.58 89 GLN A CA 1
ATOM 697 C C . GLN A 1 89 ? 2.044 -18.735 -48.781 1.00 25.58 89 GLN A C 1
ATOM 699 O O . GLN A 1 89 ? 1.319 -18.073 -49.518 1.00 25.58 89 GLN A O 1
ATOM 704 N N . LEU A 1 90 ? 2.991 -18.222 -47.980 1.00 27.97 90 LEU A N 1
ATOM 705 C CA . LEU A 1 90 ? 3.569 -16.862 -47.955 1.00 27.97 90 LEU A CA 1
ATOM 706 C C . LEU A 1 90 ? 3.059 -15.805 -46.938 1.00 27.97 90 LEU A C 1
ATOM 708 O O . LEU A 1 90 ? 1.912 -15.376 -46.937 1.00 27.97 90 LEU A O 1
ATOM 712 N N . LEU A 1 91 ? 4.063 -15.289 -46.203 1.00 29.12 91 LEU A N 1
ATOM 713 C CA . LEU A 1 91 ? 4.190 -13.971 -45.549 1.00 29.12 91 LEU A CA 1
ATOM 714 C C . LEU A 1 91 ? 3.527 -13.716 -44.178 1.00 29.12 91 LEU A C 1
ATOM 716 O O . LEU A 1 91 ? 2.742 -12.786 -44.021 1.00 29.12 91 LEU A O 1
ATOM 720 N N . LEU A 1 92 ? 4.028 -14.408 -43.148 1.00 26.98 92 LEU A N 1
ATOM 721 C CA . LEU A 1 92 ? 4.220 -13.841 -41.801 1.00 26.98 92 LEU A CA 1
ATOM 722 C C . LEU A 1 92 ? 5.589 -14.289 -41.244 1.00 26.98 92 LEU A C 1
ATOM 724 O O . LEU A 1 92 ? 5.933 -15.462 -41.415 1.00 26.98 92 LEU A O 1
ATOM 728 N N . PRO A 1 93 ? 6.383 -13.407 -40.606 1.00 29.72 93 PRO A N 1
ATOM 729 C CA . PRO A 1 93 ? 7.471 -13.834 -39.734 1.00 29.72 93 PRO A CA 1
ATOM 730 C C . PRO A 1 93 ? 6.913 -14.333 -38.387 1.00 29.72 93 PRO A C 1
ATOM 732 O O . PRO A 1 93 ? 5.816 -13.959 -37.988 1.00 29.72 93 PRO A O 1
ATOM 735 N N . ASP A 1 94 ? 7.720 -15.142 -37.703 1.00 35.34 94 ASP A N 1
ATOM 736 C CA . ASP A 1 94 ? 7.564 -15.658 -36.333 1.00 35.34 94 ASP A CA 1
ATOM 737 C C . ASP A 1 94 ? 6.755 -16.954 -36.118 1.00 35.34 94 ASP A C 1
ATOM 739 O O . ASP A 1 94 ? 5.530 -17.045 -36.158 1.00 35.34 94 ASP A O 1
ATOM 743 N N . VAL A 1 95 ? 7.514 -18.002 -35.778 1.00 32.50 95 VAL A N 1
ATOM 744 C CA . VAL A 1 95 ? 7.054 -19.377 -35.503 1.00 32.50 95 VAL A CA 1
ATOM 745 C C . VAL A 1 95 ? 6.375 -19.501 -34.122 1.00 32.50 95 VAL A C 1
ATOM 747 O O . VAL A 1 95 ? 5.776 -20.530 -33.802 1.00 32.50 95 VAL A O 1
ATOM 750 N N . PHE A 1 96 ? 6.448 -18.456 -33.292 1.00 35.03 96 PHE A N 1
ATOM 751 C CA . PHE A 1 96 ? 5.919 -18.456 -31.926 1.00 35.03 96 PHE A CA 1
ATOM 752 C C . PHE A 1 96 ? 4.389 -18.300 -31.892 1.00 35.03 96 PHE A C 1
ATOM 754 O O . PHE A 1 96 ? 3.699 -19.085 -31.233 1.00 35.03 96 PHE A O 1
ATOM 761 N N . ASP A 1 97 ? 3.841 -17.369 -32.680 1.00 35.94 97 ASP A N 1
ATOM 762 C CA . ASP A 1 97 ? 2.398 -17.104 -32.721 1.00 35.94 97 ASP A CA 1
ATOM 763 C C . ASP A 1 97 ? 1.595 -18.278 -33.293 1.00 35.94 97 ASP A C 1
ATOM 765 O O . ASP A 1 97 ? 0.479 -18.549 -32.846 1.00 35.94 97 ASP A O 1
ATOM 769 N N . LEU A 1 98 ? 2.174 -19.055 -34.215 1.00 34.34 98 LEU A N 1
ATOM 770 C CA . LEU A 1 98 ? 1.499 -20.218 -34.799 1.00 34.34 98 LEU A CA 1
ATOM 771 C C . LEU A 1 98 ? 1.220 -21.314 -33.756 1.00 34.34 98 LEU A C 1
ATOM 773 O O . LEU A 1 98 ? 0.156 -21.932 -33.785 1.00 34.34 98 LEU A O 1
ATOM 777 N N . LYS A 1 99 ? 2.125 -21.523 -32.786 1.00 34.75 99 LYS A N 1
ATOM 778 C CA . LYS A 1 99 ? 1.886 -22.443 -31.658 1.00 34.75 99 LYS A CA 1
ATOM 779 C C . LYS A 1 99 ? 0.778 -21.928 -30.741 1.00 34.75 99 LYS A C 1
ATOM 781 O O . LYS A 1 99 ? -0.065 -22.716 -30.315 1.00 34.75 99 LYS A O 1
ATOM 786 N N . ILE A 1 100 ? 0.741 -20.621 -30.478 1.00 39.22 100 ILE A N 1
ATOM 787 C CA . ILE A 1 100 ? -0.300 -19.990 -29.656 1.00 39.22 100 ILE A CA 1
ATOM 788 C C . ILE A 1 100 ? -1.665 -20.067 -30.359 1.00 39.22 100 ILE A C 1
ATOM 790 O O . ILE A 1 100 ? -2.657 -20.407 -29.712 1.00 39.22 100 ILE A O 1
ATOM 794 N N . LEU A 1 101 ? -1.735 -19.835 -31.675 1.00 36.78 101 LEU A N 1
ATOM 795 C CA . LEU A 1 101 ? -2.962 -20.004 -32.460 1.00 36.78 101 LEU A CA 1
ATOM 796 C C . LEU A 1 101 ? -3.428 -21.465 -32.506 1.00 36.78 101 LEU A C 1
ATOM 798 O O . LEU A 1 101 ? -4.618 -21.719 -32.336 1.00 36.78 101 LEU A O 1
ATOM 802 N N . LEU A 1 102 ? -2.515 -22.426 -32.683 1.00 40.03 102 LEU A N 1
ATOM 803 C CA . LEU A 1 102 ? -2.843 -23.857 -32.675 1.00 40.03 102 LEU A CA 1
ATOM 804 C C . LEU A 1 102 ? -3.360 -24.321 -31.305 1.00 40.03 102 LEU A C 1
ATOM 806 O O . LEU A 1 102 ? -4.358 -25.041 -31.249 1.00 40.03 102 LEU A O 1
ATOM 810 N N . LEU A 1 103 ? -2.760 -23.859 -30.200 1.00 40.75 103 LEU A N 1
ATOM 811 C CA . LEU A 1 103 ? -3.284 -24.097 -28.850 1.00 40.75 103 LEU A CA 1
ATOM 812 C C . LEU A 1 103 ? -4.664 -23.457 -28.657 1.00 40.75 103 LEU A C 1
ATOM 814 O O . LEU A 1 103 ? -5.586 -24.142 -28.217 1.00 40.75 103 LEU A O 1
ATOM 818 N N . LYS A 1 104 ? -4.846 -22.183 -29.035 1.00 38.12 104 LYS A N 1
ATOM 819 C CA . LYS A 1 104 ? -6.146 -21.490 -28.960 1.00 38.12 104 LYS A CA 1
ATOM 820 C C . LYS A 1 104 ? -7.217 -22.198 -29.800 1.00 38.12 104 LYS A C 1
ATOM 822 O O . LYS A 1 104 ? -8.334 -22.375 -29.323 1.00 38.12 104 LYS A O 1
ATOM 827 N N . GLY A 1 105 ? -6.883 -22.669 -31.002 1.00 39.56 105 GLY A N 1
ATOM 828 C CA . GLY A 1 105 ? -7.784 -23.415 -31.884 1.00 39.56 105 GLY A CA 1
ATOM 829 C C . GLY A 1 105 ? -8.164 -24.793 -31.333 1.00 39.56 105 GLY A C 1
ATOM 830 O O . GLY A 1 105 ? -9.346 -25.143 -31.305 1.00 39.56 105 GLY A O 1
ATOM 831 N N . ALA A 1 106 ? -7.192 -25.553 -30.819 1.00 44.25 106 ALA A N 1
ATOM 832 C CA . ALA A 1 106 ? -7.443 -26.830 -30.150 1.00 44.25 106 ALA A CA 1
ATOM 833 C C . ALA A 1 106 ? -8.306 -26.655 -28.886 1.00 44.25 106 ALA A C 1
ATOM 835 O O . ALA A 1 106 ? -9.213 -27.454 -28.642 1.00 44.25 106 ALA A O 1
ATOM 836 N N . LEU A 1 107 ? -8.077 -25.585 -28.118 1.00 44.69 107 LEU A N 1
ATOM 837 C CA . LEU A 1 107 ? -8.867 -25.229 -26.939 1.00 44.69 107 LEU A CA 1
ATOM 838 C C . LEU A 1 107 ? -10.295 -24.812 -27.296 1.00 44.69 107 LEU A C 1
ATOM 840 O O . LEU A 1 107 ? -11.227 -25.303 -26.663 1.00 44.69 107 LEU A O 1
ATOM 844 N N . LEU A 1 108 ? -10.495 -23.997 -28.338 1.00 42.62 108 LEU A N 1
ATOM 845 C CA . LEU A 1 108 ? -11.834 -23.628 -28.807 1.00 42.62 108 LEU A CA 1
ATOM 846 C C . LEU A 1 108 ? -12.618 -24.871 -29.253 1.00 42.62 108 LEU A C 1
ATOM 848 O O . LEU A 1 108 ? -13.777 -25.047 -28.877 1.00 42.62 108 LEU A O 1
ATOM 852 N N . LYS A 1 109 ? -11.960 -25.778 -29.992 1.00 39.75 109 LYS A N 1
ATOM 853 C CA . LYS A 1 109 ? -12.540 -27.054 -30.434 1.00 39.75 109 LYS A CA 1
ATOM 854 C C . LYS A 1 109 ? -12.926 -27.933 -29.238 1.00 39.75 109 LYS A C 1
ATOM 856 O O . LYS A 1 109 ? -14.023 -28.483 -29.222 1.00 39.75 109 LYS A O 1
ATOM 861 N N . ARG A 1 110 ? -12.080 -28.016 -28.203 1.00 40.75 110 ARG A N 1
ATOM 862 C CA . ARG A 1 110 ? -12.345 -28.813 -26.990 1.00 40.75 110 ARG A CA 1
ATOM 863 C C . ARG A 1 110 ? -13.433 -28.199 -26.098 1.00 40.75 110 ARG A C 1
ATOM 865 O O . ARG A 1 110 ? -14.265 -28.938 -25.582 1.00 40.75 110 ARG A O 1
ATOM 872 N N . ALA A 1 111 ? -13.493 -26.872 -25.982 1.00 41.09 111 ALA A N 1
ATOM 873 C CA . ALA A 1 111 ? -14.556 -26.161 -25.268 1.00 41.09 111 ALA A CA 1
ATOM 874 C C . ALA A 1 111 ? -15.928 -26.309 -25.959 1.00 41.09 111 ALA A C 1
ATOM 876 O O . ALA A 1 111 ? -16.931 -26.529 -25.283 1.00 41.09 111 ALA A O 1
ATOM 877 N N . LEU A 1 112 ? -15.969 -26.266 -27.298 1.00 38.88 112 LEU A N 1
ATOM 878 C CA . LEU A 1 112 ? -17.179 -26.525 -28.094 1.00 38.88 112 LEU A CA 1
ATOM 879 C C . LEU A 1 112 ? -17.658 -27.985 -28.014 1.00 38.88 112 LEU A C 1
ATOM 881 O O . LEU A 1 112 ? -18.859 -28.238 -28.092 1.00 38.88 112 LEU A O 1
ATOM 885 N N . ILE A 1 113 ? -16.744 -28.945 -27.841 1.00 45.38 113 ILE A N 1
ATOM 886 C CA . ILE A 1 113 ? -17.097 -30.349 -27.579 1.00 45.38 113 ILE A CA 1
ATOM 887 C C . ILE A 1 113 ? -17.669 -30.497 -26.157 1.00 45.38 113 ILE A C 1
ATOM 889 O O . ILE A 1 113 ? -18.756 -31.051 -25.999 1.00 45.38 113 ILE A O 1
ATOM 893 N N . SER A 1 114 ? -17.015 -29.915 -25.142 1.00 43.12 114 SER A N 1
ATOM 894 C CA . SER A 1 114 ? -17.473 -29.962 -23.741 1.00 43.12 114 SER A CA 1
ATOM 895 C C . SER A 1 114 ? -18.849 -29.307 -23.551 1.00 43.12 114 SER A C 1
ATOM 897 O O . SER A 1 114 ? -19.703 -29.858 -22.858 1.00 43.12 114 SER A O 1
ATOM 899 N N . SER A 1 115 ? -19.115 -28.169 -24.211 1.00 36.31 115 SER A N 1
ATOM 900 C CA . SER A 1 115 ? -20.422 -27.496 -24.119 1.00 36.31 115 SER A CA 1
ATOM 901 C C . SER A 1 115 ? -21.543 -28.240 -24.852 1.00 36.31 115 SER A C 1
ATOM 903 O O . SER A 1 115 ? -22.696 -28.150 -24.437 1.00 36.31 115 SER A O 1
ATOM 905 N N . ARG A 1 116 ? -21.224 -29.037 -25.885 1.00 35.97 116 ARG A N 1
ATOM 906 C CA . ARG A 1 116 ? -22.180 -29.964 -26.521 1.00 35.97 116 ARG A CA 1
ATOM 907 C C . ARG A 1 116 ? -22.482 -31.206 -25.678 1.00 35.97 116 ARG A C 1
ATOM 909 O O . ARG A 1 116 ? -23.545 -31.790 -25.861 1.00 35.97 116 ARG A O 1
ATOM 916 N N . GLN A 1 117 ? -21.580 -31.612 -24.784 1.00 38.56 117 GLN A N 1
ATOM 917 C CA . GLN A 1 117 ? -21.748 -32.799 -23.932 1.00 38.56 117 GLN A CA 1
ATOM 918 C C . GLN A 1 117 ? -22.276 -32.481 -22.522 1.00 38.56 117 GLN A C 1
ATOM 920 O O . GLN A 1 117 ? -22.636 -33.399 -21.791 1.00 38.56 117 GLN A O 1
ATOM 925 N N . ASN A 1 118 ? -22.390 -31.196 -22.162 1.00 34.56 118 ASN A N 1
ATOM 926 C CA . ASN A 1 118 ? -22.814 -30.725 -20.836 1.00 34.56 118 ASN A CA 1
ATOM 927 C C . ASN A 1 118 ? -21.941 -31.271 -19.682 1.00 34.56 118 ASN A C 1
ATOM 929 O O . ASN A 1 118 ? -22.397 -31.397 -18.546 1.00 34.56 118 ASN A O 1
ATOM 933 N N . GLU A 1 119 ? -20.676 -31.582 -19.978 1.00 38.00 119 GLU A N 1
ATOM 934 C CA . GLU A 1 119 ? -19.677 -31.970 -18.984 1.00 38.00 119 GLU A CA 1
ATOM 935 C C . GLU A 1 119 ? -18.973 -30.721 -18.444 1.00 38.00 119 GLU A C 1
ATOM 937 O O . GLU A 1 119 ? -18.391 -29.929 -19.194 1.00 38.00 119 GLU A O 1
ATOM 942 N N . MET A 1 120 ? -19.033 -30.545 -17.121 1.00 38.12 120 MET A N 1
ATOM 943 C CA . MET A 1 120 ? -18.290 -29.510 -16.405 1.00 38.12 120 MET A CA 1
ATOM 944 C C . MET A 1 120 ? -16.789 -29.801 -16.499 1.00 38.12 120 MET A C 1
ATOM 946 O O . MET A 1 120 ? -16.335 -30.870 -16.090 1.00 38.12 120 MET A O 1
ATOM 950 N N . LEU A 1 121 ? -16.005 -28.835 -16.988 1.00 42.75 121 LEU A N 1
ATOM 951 C CA . LEU A 1 121 ? -14.545 -28.936 -16.958 1.00 42.75 121 LEU A CA 1
ATOM 952 C C . LEU A 1 121 ? -14.061 -29.056 -15.497 1.00 42.75 121 LEU A C 1
ATOM 954 O O . LEU A 1 121 ? -14.513 -28.270 -14.659 1.00 42.75 121 LEU A O 1
ATOM 958 N N . PRO A 1 122 ? -13.141 -29.988 -15.172 1.00 40.28 122 PRO A N 1
ATOM 959 C CA . PRO A 1 122 ? -12.666 -30.174 -13.804 1.00 40.28 122 PRO A CA 1
ATOM 960 C C . PRO A 1 122 ? -12.081 -28.890 -13.209 1.00 40.28 122 PRO A C 1
ATOM 962 O O . PRO A 1 122 ? -11.300 -28.190 -13.858 1.00 40.28 122 PRO A O 1
ATOM 965 N N . THR A 1 123 ? -12.402 -28.606 -11.946 1.00 39.31 123 THR A N 1
ATOM 966 C CA . THR A 1 123 ? -11.992 -27.374 -11.250 1.00 39.31 123 THR A CA 1
ATOM 967 C C . THR A 1 123 ? -10.469 -27.213 -11.179 1.00 39.31 123 THR A C 1
ATOM 969 O O . THR A 1 123 ? -9.965 -26.096 -11.265 1.00 39.31 123 THR A O 1
ATOM 972 N N . GLU A 1 124 ? -9.723 -28.321 -11.107 1.00 35.47 124 GLU A N 1
ATOM 973 C CA . GLU A 1 124 ? -8.254 -28.333 -11.191 1.00 35.47 124 GLU A CA 1
ATOM 974 C C . GLU A 1 124 ? -7.722 -27.839 -12.543 1.00 35.47 124 GLU A C 1
ATOM 976 O O . GLU A 1 124 ? -6.653 -27.234 -12.607 1.00 35.47 124 GLU A O 1
ATOM 981 N N . PHE A 1 125 ? -8.464 -28.080 -13.629 1.00 34.03 125 PHE A N 1
ATOM 982 C CA . PHE A 1 125 ? -8.090 -27.647 -14.973 1.00 34.03 125 PHE A CA 1
ATOM 983 C C . PHE A 1 125 ? -8.252 -26.130 -15.104 1.00 34.03 125 PHE A C 1
ATOM 985 O O . PHE A 1 125 ? -7.350 -25.460 -15.595 1.00 34.03 125 PHE A O 1
ATOM 992 N N . VAL A 1 126 ? -9.349 -25.569 -14.582 1.00 36.19 126 VAL A N 1
ATOM 993 C CA . VAL A 1 126 ? -9.557 -24.110 -14.533 1.00 36.19 126 VAL A CA 1
ATOM 994 C C . VAL A 1 126 ? -8.533 -23.443 -13.605 1.00 36.19 126 VAL A C 1
ATOM 996 O O . VAL A 1 126 ? -7.934 -22.443 -13.989 1.00 36.19 126 VAL A O 1
ATOM 999 N N . GLY A 1 127 ? -8.261 -24.030 -12.433 1.00 32.47 127 GLY A N 1
ATOM 1000 C CA . GLY A 1 127 ? -7.255 -23.535 -11.487 1.00 32.47 127 GLY A CA 1
ATOM 1001 C C . GLY A 1 127 ? -5.855 -23.445 -12.100 1.00 32.47 127 GLY A C 1
ATOM 1002 O O . GLY A 1 127 ? -5.270 -22.362 -12.126 1.00 32.47 127 GLY A O 1
ATOM 1003 N N . LYS A 1 128 ? -5.359 -24.544 -12.690 1.00 31.94 128 LYS A N 1
ATOM 1004 C CA . LYS A 1 128 ? -4.058 -24.566 -13.383 1.00 31.94 128 LYS A CA 1
ATOM 1005 C C . LYS A 1 128 ? -4.004 -23.621 -14.584 1.00 31.94 128 LYS A C 1
ATOM 1007 O O . LYS A 1 128 ? -2.944 -23.071 -14.857 1.00 31.94 128 LYS A O 1
ATOM 1012 N N . TYR A 1 129 ? -5.116 -23.398 -15.290 1.00 34.94 129 TYR A N 1
ATOM 1013 C CA . TYR A 1 129 ? -5.160 -22.421 -16.383 1.00 34.94 129 TYR A CA 1
ATOM 1014 C C . TYR A 1 129 ? -5.117 -20.974 -15.882 1.00 34.94 129 TYR A C 1
ATOM 1016 O O . TYR A 1 129 ? -4.382 -20.178 -16.454 1.00 34.94 129 TYR A O 1
ATOM 1024 N N . CYS A 1 130 ? -5.829 -20.619 -14.809 1.00 32.44 130 CYS A N 1
ATOM 1025 C CA . CYS A 1 130 ? -5.726 -19.284 -14.209 1.00 32.44 130 CYS A CA 1
ATOM 1026 C C . CYS A 1 130 ? -4.330 -19.015 -13.622 1.00 32.44 130 CYS A C 1
ATOM 1028 O O . CYS A 1 130 ? -3.841 -17.889 -13.697 1.00 32.44 130 CYS A O 1
ATOM 1030 N N . GLU A 1 131 ? -3.677 -20.038 -13.069 1.00 29.17 131 GLU A N 1
ATOM 1031 C CA . GLU A 1 131 ? -2.298 -19.958 -12.583 1.00 29.17 131 GLU A CA 1
ATOM 1032 C C . GLU A 1 131 ? -1.296 -19.817 -13.742 1.00 29.17 131 GLU A C 1
ATOM 1034 O O . GLU A 1 131 ? -0.488 -18.893 -13.731 1.00 29.17 131 GLU A O 1
ATOM 1039 N N . ALA A 1 132 ? -1.415 -20.627 -14.801 1.00 27.25 132 ALA A N 1
ATOM 1040 C CA . ALA A 1 132 ? -0.594 -20.505 -16.008 1.00 27.25 132 ALA A CA 1
ATOM 1041 C C . ALA A 1 132 ? -0.799 -19.166 -16.744 1.00 27.25 132 ALA A C 1
ATOM 1043 O O . ALA A 1 132 ? 0.161 -18.594 -17.254 1.00 27.25 132 ALA A O 1
ATOM 1044 N N . PHE A 1 133 ? -2.024 -18.628 -16.764 1.00 27.08 133 PHE A N 1
ATOM 1045 C CA . PHE A 1 133 ? -2.321 -17.318 -17.351 1.00 27.08 133 PHE A CA 1
ATOM 1046 C C . PHE A 1 133 ? -1.688 -16.186 -16.524 1.00 27.08 133 PHE A C 1
ATOM 1048 O O . PHE A 1 133 ? -0.999 -15.337 -17.082 1.00 27.08 133 PHE A O 1
ATOM 1055 N N . ARG A 1 134 ? -1.788 -16.233 -15.185 1.00 31.08 134 ARG A N 1
ATOM 1056 C CA . ARG A 1 134 ? -1.072 -15.305 -14.283 1.00 31.08 134 ARG A CA 1
ATOM 1057 C C . ARG A 1 134 ? 0.451 -15.432 -14.361 1.00 31.08 134 ARG A C 1
ATOM 1059 O O . ARG A 1 134 ? 1.150 -14.438 -14.191 1.00 31.08 134 ARG A O 1
ATOM 1066 N N . MET A 1 135 ? 0.975 -16.631 -14.615 1.00 31.02 135 MET A N 1
ATOM 1067 C CA . MET A 1 135 ? 2.405 -16.834 -14.861 1.00 31.02 135 MET A CA 1
ATOM 1068 C C . MET A 1 135 ? 2.847 -16.342 -16.245 1.00 31.02 135 MET A C 1
ATOM 1070 O O . MET A 1 135 ? 4.017 -16.017 -16.400 1.00 31.02 135 MET A O 1
ATOM 1074 N N . SER A 1 136 ? 1.939 -16.217 -17.220 1.00 33.50 136 SER A N 1
ATOM 1075 C CA . SER A 1 136 ? 2.271 -15.700 -18.557 1.00 33.50 136 SER A CA 1
ATOM 1076 C C . SER A 1 136 ? 2.444 -14.175 -18.636 1.00 33.50 136 SER A C 1
ATOM 1078 O O . SER A 1 136 ? 3.011 -13.690 -19.609 1.00 33.50 136 SER A O 1
ATOM 1080 N N . GLU A 1 137 ? 2.011 -13.420 -17.617 1.00 44.53 137 GLU A N 1
ATOM 1081 C CA . GLU A 1 137 ? 2.158 -11.951 -17.556 1.00 44.53 137 GLU A CA 1
ATOM 1082 C C . GLU A 1 137 ? 3.405 -11.475 -16.789 1.00 44.53 137 GLU A C 1
ATOM 1084 O O . GLU A 1 137 ? 3.756 -10.294 -16.844 1.00 44.53 137 GLU A O 1
ATOM 1089 N N . ARG A 1 138 ? 4.105 -12.366 -16.073 1.00 53.91 138 ARG A N 1
ATOM 1090 C CA . ARG A 1 138 ? 5.422 -12.044 -15.511 1.00 53.91 138 ARG A CA 1
ATOM 1091 C C . ARG A 1 138 ? 6.502 -12.464 -16.491 1.00 53.91 138 ARG A C 1
ATOM 1093 O O . ARG A 1 138 ? 6.764 -13.652 -16.657 1.00 53.91 138 ARG A O 1
ATOM 1100 N N . ALA A 1 139 ? 7.161 -11.471 -17.077 1.00 65.94 139 ALA A N 1
ATOM 1101 C CA . ALA A 1 139 ? 8.446 -11.659 -17.729 1.00 65.94 139 ALA A CA 1
ATOM 1102 C C . ALA A 1 139 ? 9.396 -12.436 -16.799 1.00 65.94 139 ALA A C 1
ATOM 1104 O O . ALA A 1 139 ? 9.481 -12.145 -15.604 1.00 65.94 139 ALA A O 1
ATOM 1105 N N . ALA A 1 140 ? 10.073 -13.448 -17.336 1.00 78.31 140 ALA A N 1
ATOM 1106 C CA . ALA A 1 140 ? 11.041 -14.231 -16.579 1.00 78.31 140 ALA A CA 1
ATOM 1107 C C . ALA A 1 140 ? 12.324 -13.410 -16.344 1.00 78.31 140 ALA A C 1
ATOM 1109 O O . ALA A 1 140 ? 12.718 -12.658 -17.245 1.00 78.31 140 ALA A O 1
ATOM 1110 N N . PRO A 1 141 ? 13.010 -13.571 -15.196 1.00 83.38 141 PRO A N 1
ATOM 1111 C CA . PRO A 1 141 ? 14.329 -12.986 -14.993 1.00 83.38 141 PRO A CA 1
ATOM 1112 C C . PRO A 1 141 ? 15.273 -13.383 -16.138 1.00 83.38 141 PRO A C 1
ATOM 1114 O O . PRO A 1 141 ? 15.377 -14.576 -16.443 1.00 83.38 141 PRO A O 1
ATOM 1117 N N . PRO A 1 142 ? 15.938 -12.421 -16.798 1.00 85.31 142 PRO A N 1
ATOM 1118 C CA . PRO A 1 142 ? 16.864 -12.729 -17.872 1.00 85.31 142 PRO A CA 1
ATOM 1119 C C . PRO A 1 142 ? 18.084 -13.465 -17.309 1.00 85.31 142 PRO A C 1
ATOM 1121 O O . PRO A 1 142 ? 18.722 -13.020 -16.361 1.00 85.31 142 PRO A O 1
ATOM 1124 N N . THR A 1 143 ? 18.423 -14.592 -17.922 1.00 88.50 143 THR A N 1
ATOM 1125 C CA . THR A 1 143 ? 19.682 -15.321 -17.722 1.00 88.50 143 THR A CA 1
ATOM 1126 C C . THR A 1 143 ? 20.532 -15.256 -18.989 1.00 88.50 143 THR A C 1
ATOM 1128 O O . THR A 1 143 ? 19.996 -15.051 -20.083 1.00 88.50 143 THR A O 1
ATOM 1131 N N . ILE A 1 144 ? 21.843 -15.487 -18.867 1.00 86.19 144 ILE A N 1
ATOM 1132 C CA . ILE A 1 144 ? 22.781 -15.519 -20.006 1.00 86.19 144 ILE A CA 1
ATOM 1133 C C . ILE A 1 144 ? 22.304 -16.508 -21.079 1.00 86.19 144 ILE A C 1
ATOM 1135 O O . ILE A 1 144 ? 22.266 -16.157 -22.259 1.00 86.19 144 ILE A O 1
ATOM 1139 N N . ASP A 1 145 ? 21.835 -17.689 -20.670 1.00 85.06 145 ASP A N 1
ATOM 1140 C CA . ASP A 1 145 ? 21.259 -18.689 -21.574 1.00 85.06 145 ASP A CA 1
ATOM 1141 C C . ASP A 1 145 ? 19.992 -18.180 -22.272 1.00 85.06 145 ASP A C 1
ATOM 1143 O O . ASP A 1 145 ? 19.842 -18.355 -23.480 1.00 85.06 145 ASP A O 1
ATOM 1147 N N . SER A 1 146 ? 19.076 -17.524 -21.550 1.00 84.75 146 SER A N 1
ATOM 1148 C CA . SER A 1 146 ? 17.813 -17.029 -22.125 1.00 84.75 146 SER A CA 1
ATOM 1149 C C . SER A 1 146 ? 18.012 -15.868 -23.112 1.00 84.75 146 SER A C 1
ATOM 1151 O O . SER A 1 146 ? 17.291 -15.778 -24.106 1.00 84.75 146 SER A O 1
ATOM 1153 N N . ILE A 1 147 ? 19.030 -15.031 -22.875 1.00 85.25 147 ILE A N 1
ATOM 1154 C CA . ILE A 1 147 ? 19.465 -13.964 -23.783 1.00 85.25 147 ILE A CA 1
ATOM 1155 C C . ILE A 1 147 ? 20.116 -14.587 -25.029 1.00 85.25 147 ILE A C 1
ATOM 1157 O O . ILE A 1 147 ? 19.705 -14.305 -26.152 1.00 85.25 147 ILE A O 1
ATOM 1161 N N . THR A 1 148 ? 21.090 -15.485 -24.840 1.00 84.44 148 THR A N 1
ATOM 1162 C CA . THR A 1 148 ? 21.881 -16.078 -25.937 1.00 84.44 148 THR A CA 1
ATOM 1163 C C . THR A 1 148 ? 21.044 -16.982 -26.847 1.00 84.44 148 THR A C 1
ATOM 1165 O O . THR A 1 148 ? 21.263 -17.027 -28.055 1.00 84.44 148 THR A O 1
ATOM 1168 N N . SER A 1 149 ? 20.062 -17.694 -26.288 1.00 81.44 149 SER A N 1
ATOM 1169 C CA . SER A 1 149 ? 19.144 -18.562 -27.042 1.00 81.44 149 SER A CA 1
ATOM 1170 C C . SER A 1 149 ? 18.019 -17.814 -27.768 1.00 81.44 149 SER A C 1
ATOM 1172 O O . SER A 1 149 ? 17.254 -18.444 -28.498 1.00 81.44 149 SER A O 1
ATOM 1174 N N . GLY A 1 150 ? 17.886 -16.496 -27.570 1.00 77.06 150 GLY A N 1
ATOM 1175 C CA . GLY A 1 150 ? 16.786 -15.704 -28.128 1.00 77.06 150 GLY A CA 1
ATOM 1176 C C . GLY A 1 150 ? 15.412 -16.030 -27.529 1.00 77.06 150 GLY A C 1
ATOM 1177 O O . GLY A 1 150 ? 14.395 -15.686 -28.124 1.00 77.06 150 GLY A O 1
ATOM 1178 N N . LEU A 1 151 ? 15.362 -16.687 -26.361 1.00 76.81 151 LEU A N 1
ATOM 1179 C CA . LEU A 1 151 ? 14.123 -16.863 -25.589 1.00 76.81 151 LEU A CA 1
ATOM 1180 C C . LEU A 1 151 ? 13.617 -15.533 -25.012 1.00 76.81 151 LEU A C 1
ATOM 1182 O O . LEU A 1 151 ? 12.425 -15.393 -24.745 1.00 76.81 151 LEU A O 1
ATOM 1186 N N . VAL A 1 152 ? 14.523 -14.570 -24.833 1.00 81.88 152 VAL A N 1
ATOM 1187 C CA . VAL A 1 152 ? 14.228 -13.184 -24.471 1.00 81.88 152 VAL A CA 1
ATOM 1188 C C . VAL A 1 152 ? 14.585 -12.283 -25.653 1.00 81.88 152 VAL A C 1
ATOM 1190 O O . VAL A 1 152 ? 15.738 -12.238 -26.081 1.00 81.88 152 VAL A O 1
ATOM 1193 N N . THR A 1 153 ? 13.600 -11.544 -26.160 1.00 82.81 153 THR A N 1
ATOM 1194 C CA . THR A 1 153 ? 13.760 -10.531 -27.215 1.00 82.81 153 THR A CA 1
ATOM 1195 C C . THR A 1 153 ? 13.277 -9.175 -26.720 1.00 82.81 153 THR A C 1
ATOM 1197 O O . THR A 1 153 ? 12.463 -9.095 -25.796 1.00 82.81 153 THR A O 1
ATOM 1200 N N . GLU A 1 154 ? 13.741 -8.101 -27.351 1.00 85.12 154 GLU A N 1
ATOM 1201 C CA . GLU A 1 154 ? 13.310 -6.748 -27.010 1.00 85.12 154 GLU A CA 1
ATOM 1202 C C . GLU A 1 154 ? 11.807 -6.549 -27.266 1.00 85.12 154 GLU A C 1
ATOM 1204 O O . GLU A 1 154 ? 11.235 -7.078 -28.222 1.00 85.12 154 GLU A O 1
ATOM 1209 N N . GLY A 1 155 ? 11.148 -5.784 -26.397 1.00 85.19 155 GLY A N 1
ATOM 1210 C CA . GLY A 1 155 ? 9.718 -5.524 -26.501 1.00 85.19 155 GLY A CA 1
ATOM 1211 C C . GLY A 1 155 ? 9.137 -4.912 -25.233 1.00 85.19 155 GLY A C 1
ATOM 1212 O O . GLY A 1 155 ? 9.816 -4.203 -24.493 1.00 85.19 155 GLY A O 1
ATOM 1213 N N . GLN A 1 156 ? 7.867 -5.214 -24.957 1.00 84.44 156 GLN A N 1
ATOM 1214 C CA . GLN A 1 156 ? 7.102 -4.590 -23.869 1.00 84.44 156 GLN A CA 1
ATOM 1215 C C . GLN A 1 156 ? 7.730 -4.778 -22.476 1.00 84.44 156 GLN A C 1
ATOM 1217 O O . GLN A 1 156 ? 7.567 -3.912 -21.618 1.00 84.44 156 GLN A O 1
ATOM 1222 N N . HIS A 1 157 ? 8.448 -5.884 -22.259 1.00 87.94 157 HIS A N 1
ATOM 1223 C CA . HIS A 1 157 ? 8.994 -6.272 -20.953 1.00 87.94 157 HIS A CA 1
ATOM 1224 C C . HIS A 1 157 ? 10.524 -6.359 -20.897 1.00 87.94 157 HIS A C 1
ATOM 1226 O O . HIS A 1 157 ? 11.065 -6.568 -19.816 1.00 87.94 157 HIS A O 1
ATOM 1232 N N . TYR A 1 158 ? 11.218 -6.187 -22.023 1.00 89.94 158 TYR A N 1
ATOM 1233 C CA . TYR A 1 158 ? 12.676 -6.265 -22.094 1.00 89.94 158 TYR A CA 1
ATOM 1234 C C . TYR A 1 158 ? 13.224 -5.132 -22.961 1.00 89.94 158 TYR A C 1
ATOM 1236 O O . TYR A 1 158 ? 12.677 -4.838 -24.026 1.00 89.94 158 TYR A O 1
ATOM 1244 N N .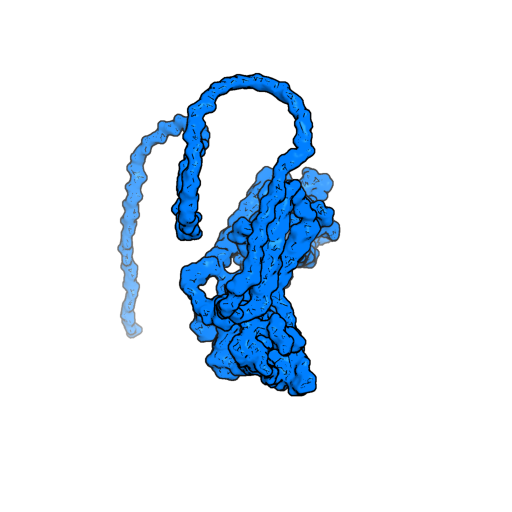 GLU A 1 159 ? 14.297 -4.508 -22.490 1.00 91.50 159 GLU A N 1
ATOM 1245 C CA . GLU A 1 159 ? 15.064 -3.460 -23.168 1.00 91.50 159 GLU A CA 1
ATOM 1246 C C . GLU A 1 159 ? 16.539 -3.864 -23.138 1.00 91.50 159 GLU A C 1
ATOM 1248 O O . GLU A 1 159 ? 17.072 -4.144 -22.059 1.00 91.50 159 GLU A O 1
ATOM 1253 N N . PHE A 1 160 ? 17.200 -3.893 -24.294 1.00 91.31 160 PHE A N 1
ATOM 1254 C CA . PHE A 1 160 ? 18.614 -4.241 -24.401 1.00 91.31 160 PHE A CA 1
ATOM 1255 C C . PHE A 1 160 ? 19.447 -2.998 -24.721 1.00 91.31 160 PHE A C 1
ATOM 1257 O O . PHE A 1 160 ? 19.155 -2.252 -25.650 1.00 91.31 160 PHE A O 1
ATOM 1264 N N . LYS A 1 161 ? 20.520 -2.765 -23.960 1.00 90.31 161 LYS A N 1
ATOM 1265 C CA . LYS A 1 161 ? 21.469 -1.679 -24.231 1.00 90.31 161 LYS A CA 1
ATOM 1266 C C . LYS A 1 161 ? 22.903 -2.173 -24.156 1.00 90.31 161 LYS A C 1
ATOM 1268 O O . LYS A 1 161 ? 23.301 -2.829 -23.196 1.00 90.31 161 LYS A O 1
ATOM 1273 N N . ALA A 1 162 ? 23.724 -1.762 -25.117 1.00 87.38 162 ALA A N 1
ATOM 1274 C CA . ALA A 1 162 ? 25.145 -2.091 -25.093 1.00 87.38 162 ALA A CA 1
ATOM 1275 C C . ALA A 1 162 ? 25.856 -1.397 -23.918 1.00 87.38 162 ALA A C 1
ATOM 1277 O O . ALA A 1 162 ? 26.561 -2.042 -23.153 1.00 87.38 162 ALA A O 1
ATOM 1278 N N . ARG A 1 163 ? 25.632 -0.085 -23.731 1.00 86.38 163 ARG A N 1
ATOM 1279 C CA . ARG A 1 163 ? 26.308 0.733 -22.706 1.00 86.38 163 ARG A CA 1
ATOM 1280 C C . ARG A 1 163 ? 25.378 1.787 -22.110 1.00 86.38 163 ARG A C 1
ATOM 1282 O O . ARG A 1 163 ? 24.493 2.295 -22.796 1.00 86.38 163 ARG A O 1
ATOM 1289 N N . LEU A 1 164 ? 25.632 2.171 -20.857 1.00 85.56 164 LEU A N 1
ATOM 1290 C CA . LEU A 1 164 ? 25.008 3.332 -20.215 1.00 85.56 164 LEU A CA 1
ATOM 1291 C C . LEU A 1 164 ? 25.958 4.531 -20.227 1.00 85.56 164 LEU A C 1
ATOM 1293 O O . LEU A 1 164 ? 27.064 4.455 -19.699 1.00 85.56 164 LEU A O 1
ATOM 1297 N N . ASN A 1 165 ? 25.498 5.672 -20.744 1.00 85.19 165 ASN A N 1
ATOM 1298 C CA . ASN A 1 165 ? 26.199 6.943 -20.569 1.00 85.19 165 ASN A CA 1
ATOM 1299 C C . ASN A 1 165 ? 25.634 7.669 -19.339 1.00 85.19 165 ASN A C 1
ATOM 1301 O O . ASN A 1 165 ? 24.660 8.412 -19.430 1.00 85.19 165 ASN A O 1
ATOM 1305 N N . LEU A 1 166 ? 26.233 7.411 -18.174 1.00 85.88 166 LEU A N 1
ATOM 1306 C CA . LEU A 1 166 ? 25.836 8.021 -16.899 1.00 85.88 166 LEU A CA 1
ATOM 1307 C C . LEU A 1 166 ? 26.629 9.292 -16.556 1.00 85.88 166 LEU A C 1
ATOM 1309 O O . LEU A 1 166 ? 26.452 9.822 -15.456 1.00 85.88 166 LEU A O 1
ATOM 1313 N N . GLU A 1 167 ? 27.503 9.774 -17.443 1.00 83.94 167 GLU A N 1
ATOM 1314 C CA . GLU A 1 167 ? 28.232 11.038 -17.262 1.00 83.94 167 GLU A CA 1
ATOM 1315 C C . GLU A 1 167 ? 27.447 12.201 -17.871 1.00 83.94 167 GLU A C 1
ATOM 1317 O O . GLU A 1 167 ? 27.107 13.167 -17.179 1.00 83.94 167 GLU A O 1
ATOM 1322 N N . GLU A 1 168 ? 27.085 12.077 -19.149 1.00 87.94 168 GLU A N 1
ATOM 1323 C CA . GLU A 1 168 ? 26.372 13.114 -19.886 1.00 87.94 168 GLU A CA 1
ATOM 1324 C C . GLU A 1 168 ? 24.922 13.263 -19.428 1.00 87.94 168 GLU A C 1
ATOM 1326 O O . GLU A 1 168 ? 24.187 12.288 -19.261 1.00 87.94 168 GLU A O 1
ATOM 1331 N N . GLN A 1 169 ? 24.457 14.510 -19.328 1.00 86.31 169 GLN A N 1
ATOM 1332 C CA . GLN A 1 169 ? 23.079 14.812 -18.937 1.00 86.31 169 GLN A CA 1
ATOM 1333 C C . GLN A 1 169 ? 22.043 14.200 -19.896 1.00 86.31 169 GLN A C 1
ATOM 1335 O O . GLN A 1 169 ? 20.982 13.758 -19.460 1.00 86.31 169 GLN A O 1
ATOM 1340 N N . ARG A 1 170 ? 22.367 14.118 -21.195 1.00 87.06 170 ARG A N 1
ATOM 1341 C CA . ARG A 1 170 ? 21.515 13.471 -22.203 1.00 87.06 170 ARG A CA 1
ATOM 1342 C C . ARG A 1 170 ? 21.453 11.953 -22.016 1.00 87.06 170 ARG A C 1
ATOM 1344 O O . ARG A 1 170 ? 20.373 11.382 -22.106 1.00 87.06 170 ARG A O 1
ATOM 1351 N N . GLY A 1 171 ? 22.585 11.316 -21.717 1.00 87.75 171 GLY A N 1
ATOM 1352 C CA . GLY A 1 171 ? 22.643 9.881 -21.434 1.00 87.75 171 GLY A CA 1
ATOM 1353 C C . GLY A 1 171 ? 21.865 9.507 -20.169 1.00 87.75 171 GLY A C 1
ATOM 1354 O O . GLY A 1 171 ? 21.050 8.585 -20.206 1.00 87.75 171 GLY A O 1
ATOM 1355 N N . LYS A 1 172 ? 22.019 10.299 -19.096 1.00 90.69 172 LYS A N 1
ATOM 1356 C CA . LYS A 1 172 ? 21.198 10.195 -17.878 1.00 90.69 172 LYS A CA 1
ATOM 1357 C C . LYS A 1 172 ? 19.709 10.350 -18.179 1.00 90.69 172 LYS A C 1
ATOM 1359 O O . LYS A 1 172 ? 18.929 9.544 -17.693 1.00 90.69 172 LYS A O 1
ATOM 1364 N N . SER A 1 173 ? 19.320 11.353 -18.975 1.00 90.75 173 SER A N 1
ATOM 1365 C CA . SER A 1 173 ? 17.912 11.559 -19.340 1.00 90.75 173 SER A CA 1
ATOM 1366 C C . SER A 1 173 ? 17.326 10.328 -20.011 1.00 90.75 173 SER A C 1
ATOM 1368 O O . SER A 1 173 ? 16.351 9.799 -19.498 1.00 90.75 173 SER A O 1
ATOM 1370 N N . ASN A 1 174 ? 17.956 9.842 -21.086 1.00 90.44 174 ASN A N 1
ATOM 1371 C CA . ASN A 1 174 ? 17.460 8.687 -21.833 1.00 90.44 174 ASN A CA 1
ATOM 1372 C C . ASN A 1 174 ? 17.285 7.463 -20.915 1.00 90.44 174 ASN A C 1
ATOM 1374 O O . ASN A 1 174 ? 16.231 6.841 -20.918 1.00 90.44 174 ASN A O 1
ATOM 1378 N N . PHE A 1 175 ? 18.285 7.174 -20.070 1.00 92.62 175 PHE A N 1
ATOM 1379 C CA . PHE A 1 175 ? 18.226 6.084 -19.091 1.00 92.62 175 PHE A CA 1
ATOM 1380 C C . PHE A 1 175 ? 17.049 6.220 -18.110 1.00 92.62 175 PHE A C 1
ATOM 1382 O O . PHE A 1 175 ? 16.398 5.230 -17.781 1.00 92.62 175 PHE A O 1
ATOM 1389 N N . ILE A 1 176 ? 16.753 7.441 -17.655 1.00 94.31 176 ILE A N 1
ATOM 1390 C CA . ILE A 1 176 ? 15.579 7.701 -16.818 1.00 94.31 176 ILE A CA 1
ATOM 1391 C C . ILE A 1 176 ? 14.276 7.588 -17.624 1.00 94.31 176 ILE A C 1
ATOM 1393 O O . ILE A 1 176 ? 13.311 7.039 -17.098 1.00 94.31 176 ILE A O 1
ATOM 1397 N N . ASP A 1 177 ? 14.235 8.047 -18.877 1.00 93.31 177 ASP A N 1
ATOM 1398 C CA . ASP A 1 177 ? 13.057 7.944 -19.751 1.00 93.31 177 ASP A CA 1
ATOM 1399 C C . ASP A 1 177 ? 12.656 6.472 -19.975 1.00 93.31 177 ASP A C 1
ATOM 1401 O O . ASP A 1 177 ? 11.474 6.140 -19.872 1.00 93.31 177 ASP A O 1
ATOM 1405 N N . ASP A 1 178 ? 13.632 5.578 -20.180 1.00 92.00 178 ASP A N 1
ATOM 1406 C CA . ASP A 1 178 ? 13.419 4.125 -20.276 1.00 92.00 178 ASP A CA 1
ATOM 1407 C C . ASP A 1 178 ? 12.809 3.543 -18.993 1.00 92.00 178 ASP A C 1
ATOM 1409 O O . ASP A 1 178 ? 11.798 2.836 -19.031 1.00 92.00 178 ASP A O 1
ATOM 1413 N N . ILE A 1 179 ? 13.392 3.870 -17.836 1.00 92.62 179 ILE A N 1
ATOM 1414 C CA . ILE A 1 179 ? 12.908 3.389 -16.537 1.00 92.62 179 ILE A CA 1
ATOM 1415 C C . ILE A 1 179 ? 11.493 3.912 -16.267 1.00 92.62 179 ILE A C 1
ATOM 1417 O O . ILE A 1 179 ? 10.617 3.141 -15.882 1.00 92.62 179 ILE A O 1
ATOM 1421 N N . VAL A 1 180 ? 11.237 5.200 -16.508 1.00 93.00 180 VAL A N 1
ATOM 1422 C CA . VAL A 1 180 ? 9.914 5.821 -16.349 1.00 93.00 180 VAL A CA 1
ATOM 1423 C C . VAL A 1 180 ? 8.877 5.164 -17.265 1.00 93.00 180 VAL A C 1
ATOM 1425 O O . VAL A 1 180 ? 7.760 4.901 -16.816 1.00 93.00 180 VAL A O 1
ATOM 1428 N N . ALA A 1 181 ? 9.237 4.836 -18.510 1.00 90.81 181 ALA A N 1
ATOM 1429 C CA . ALA A 1 181 ? 8.352 4.145 -19.443 1.00 90.81 181 ALA A CA 1
ATOM 1430 C C . ALA A 1 181 ? 7.945 2.750 -18.940 1.00 90.81 181 ALA A C 1
ATOM 1432 O O . ALA A 1 181 ? 6.756 2.419 -18.972 1.00 90.81 181 ALA A O 1
ATOM 1433 N N . PHE A 1 182 ? 8.884 1.957 -18.409 1.00 90.50 182 PHE A N 1
ATOM 1434 C CA . PHE A 1 182 ? 8.568 0.685 -17.748 1.00 90.50 182 PHE A CA 1
ATOM 1435 C C . PHE A 1 182 ? 7.676 0.886 -16.519 1.00 90.50 182 PHE A C 1
ATOM 1437 O O . PHE A 1 182 ? 6.579 0.330 -16.474 1.00 90.50 182 PHE A O 1
ATOM 1444 N N . LEU A 1 183 ? 8.084 1.741 -15.573 1.00 88.06 183 LEU A N 1
ATOM 1445 C CA . LEU A 1 183 ? 7.351 2.010 -14.327 1.00 88.06 183 LEU A CA 1
ATOM 1446 C C . LEU A 1 183 ? 5.890 2.435 -14.565 1.00 88.06 183 LEU A C 1
ATOM 1448 O O . LEU A 1 183 ? 5.008 2.090 -13.780 1.00 88.06 183 LEU A O 1
ATOM 1452 N N . ASN A 1 184 ? 5.618 3.153 -15.657 1.00 86.94 184 ASN A N 1
ATOM 1453 C CA . ASN A 1 184 ? 4.271 3.565 -16.056 1.00 86.94 184 ASN A CA 1
ATOM 1454 C C . ASN A 1 184 ? 3.464 2.503 -16.813 1.00 86.94 184 ASN A C 1
ATOM 1456 O O . ASN A 1 184 ? 2.252 2.670 -16.960 1.00 86.94 184 ASN A O 1
ATOM 1460 N N . SER A 1 185 ? 4.090 1.423 -17.279 1.00 83.69 185 SER A N 1
ATOM 1461 C CA . SER A 1 185 ? 3.460 0.426 -18.158 1.00 83.69 185 SER A CA 1
ATOM 1462 C C . SER A 1 185 ? 3.251 -0.915 -17.466 1.00 83.69 185 SER A C 1
ATOM 1464 O O . SER A 1 185 ? 2.137 -1.441 -17.483 1.00 83.69 185 SER A O 1
ATOM 1466 N N . GLY A 1 186 ? 4.270 -1.443 -16.792 1.00 80.44 186 GLY A N 1
ATOM 1467 C CA . GLY A 1 186 ? 4.226 -2.759 -16.162 1.00 80.44 186 GLY A CA 1
ATOM 1468 C C . GLY A 1 186 ? 5.609 -3.261 -15.744 1.00 80.44 186 GLY A C 1
ATOM 1469 O O . GLY A 1 186 ? 6.595 -2.539 -15.884 1.00 80.44 186 GLY A O 1
ATOM 1470 N N . PRO A 1 187 ? 5.695 -4.501 -15.237 1.00 85.50 187 PRO A N 1
ATOM 1471 C CA . PRO A 1 187 ? 6.971 -5.100 -14.875 1.00 85.50 187 PRO A CA 1
ATOM 1472 C C . PRO A 1 187 ? 7.837 -5.329 -16.122 1.00 85.50 187 PRO A C 1
ATOM 1474 O O . PRO A 1 187 ? 7.319 -5.665 -17.192 1.00 85.50 187 PRO A O 1
ATOM 1477 N N . GLY A 1 188 ? 9.152 -5.202 -15.975 1.00 89.94 188 GLY A N 1
ATOM 1478 C CA . GLY A 1 188 ? 10.105 -5.456 -17.049 1.00 89.94 188 GLY A CA 1
ATOM 1479 C C . GLY A 1 188 ? 11.561 -5.446 -16.591 1.00 89.94 188 GLY A C 1
ATOM 1480 O O . GLY A 1 188 ? 11.864 -5.229 -15.418 1.00 89.94 188 GLY A O 1
ATOM 1481 N N . TYR A 1 189 ? 12.460 -5.678 -17.542 1.00 92.56 189 TYR A N 1
ATOM 1482 C CA . TYR A 1 189 ? 13.898 -5.753 -17.326 1.00 92.56 189 TYR A CA 1
ATOM 1483 C C . TYR A 1 189 ? 14.641 -4.862 -18.319 1.00 92.56 189 TYR A C 1
ATOM 1485 O O . TYR A 1 189 ? 14.470 -4.984 -19.533 1.00 92.56 189 TYR A O 1
ATOM 1493 N N . LEU A 1 190 ? 15.519 -4.008 -17.799 1.00 93.06 190 LEU A N 1
ATOM 1494 C CA . LEU A 1 190 ? 16.514 -3.293 -18.596 1.00 93.06 190 LEU A CA 1
ATOM 1495 C C . LEU A 1 190 ? 17.855 -4.019 -18.450 1.00 93.06 190 LEU A C 1
ATOM 1497 O O . LEU A 1 190 ? 18.416 -4.075 -17.356 1.00 93.06 190 LEU A O 1
ATOM 1501 N N . VAL A 1 191 ? 18.357 -4.584 -19.546 1.00 92.12 191 VAL A N 1
ATOM 1502 C CA . VAL A 1 191 ? 19.596 -5.371 -19.583 1.00 92.12 191 VAL A CA 1
ATOM 1503 C C . VAL A 1 191 ? 20.688 -4.567 -20.284 1.00 92.12 191 VAL A C 1
ATOM 1505 O O . VAL A 1 191 ? 20.524 -4.122 -21.420 1.00 92.12 191 VAL A O 1
ATOM 1508 N N . VAL A 1 192 ? 21.811 -4.375 -19.597 1.00 92.50 192 VAL A N 1
ATOM 1509 C CA . VAL A 1 192 ? 22.938 -3.547 -20.032 1.00 92.50 192 VAL A CA 1
ATOM 1510 C C . VAL A 1 192 ? 24.194 -4.398 -20.173 1.00 92.50 192 VAL A C 1
ATOM 1512 O O . VAL A 1 192 ? 24.547 -5.149 -19.268 1.00 92.50 192 VAL A O 1
ATOM 1515 N N . GLY A 1 193 ? 24.892 -4.235 -21.293 1.00 89.62 193 GLY A N 1
ATOM 1516 C CA . GLY A 1 193 ? 26.002 -5.086 -21.722 1.00 89.62 193 GLY A CA 1
ATOM 1517 C C . GLY A 1 193 ? 25.607 -6.046 -22.849 1.00 89.62 193 GLY A C 1
ATOM 1518 O O . GLY A 1 193 ? 26.287 -7.041 -23.096 1.00 89.62 193 GLY A O 1
ATOM 1519 N N . VAL A 1 194 ? 24.488 -5.769 -23.529 1.00 88.81 194 VAL A N 1
ATOM 1520 C CA . VAL A 1 194 ? 23.948 -6.565 -24.638 1.00 88.81 194 VAL A CA 1
ATOM 1521 C C . VAL A 1 194 ? 23.817 -5.684 -25.877 1.00 88.81 194 VAL A C 1
ATOM 1523 O O . VAL A 1 194 ? 23.143 -4.658 -25.851 1.00 88.81 194 VAL A O 1
ATOM 1526 N N . TYR A 1 195 ? 24.457 -6.090 -26.972 1.00 89.06 195 TYR A N 1
ATOM 1527 C CA . TYR A 1 195 ? 24.284 -5.478 -28.284 1.00 89.06 195 TYR A CA 1
ATOM 1528 C C . TYR A 1 195 ? 23.186 -6.224 -29.050 1.00 89.06 195 TYR A C 1
ATOM 1530 O O . TYR A 1 195 ? 23.300 -7.425 -29.318 1.00 89.06 195 TYR A O 1
ATOM 1538 N N . GLU A 1 196 ? 22.124 -5.498 -29.390 1.00 87.06 196 GLU A N 1
ATOM 1539 C CA . GLU A 1 196 ? 20.959 -6.004 -30.113 1.00 87.06 196 GLU A CA 1
ATOM 1540 C C . GLU A 1 196 ? 20.967 -5.550 -31.578 1.00 87.06 196 GLU A C 1
ATOM 1542 O O . GLU A 1 196 ? 21.625 -4.571 -31.949 1.00 87.06 196 GLU A O 1
ATOM 1547 N N . LYS A 1 197 ? 20.246 -6.284 -32.425 1.00 85.00 197 LYS A N 1
ATOM 1548 C CA . LYS A 1 197 ? 19.987 -5.900 -33.809 1.00 85.00 197 LYS A CA 1
ATOM 1549 C C . LYS A 1 197 ? 18.631 -6.409 -34.273 1.00 85.00 197 LYS A C 1
ATOM 1551 O O . LYS A 1 197 ? 18.469 -7.595 -34.554 1.00 85.00 197 LYS A O 1
ATOM 1556 N N . LYS A 1 198 ? 17.700 -5.473 -34.480 1.00 80.44 198 LYS A N 1
ATOM 1557 C CA . LYS A 1 198 ? 16.298 -5.729 -34.874 1.00 80.44 198 LYS A CA 1
ATOM 1558 C C . LYS A 1 198 ? 15.484 -6.446 -33.780 1.00 80.44 198 LYS A C 1
ATOM 1560 O O . LYS A 1 198 ? 14.657 -7.296 -34.097 1.00 80.44 198 LYS A O 1
ATOM 1565 N N . GLY A 1 199 ? 15.722 -6.111 -32.516 1.00 72.50 199 GLY A N 1
ATOM 1566 C CA . GLY A 1 199 ? 15.066 -6.664 -31.329 1.00 72.50 199 GLY A CA 1
ATOM 1567 C C . GLY A 1 199 ? 15.633 -8.003 -30.845 1.00 72.50 199 GLY A C 1
ATOM 1568 O O . GLY A 1 199 ? 15.112 -8.580 -29.889 1.00 72.50 199 GLY A O 1
ATOM 1569 N N . ALA A 1 200 ? 16.686 -8.513 -31.489 1.00 80.00 200 ALA A N 1
ATOM 1570 C CA . ALA A 1 200 ? 17.310 -9.796 -31.181 1.00 80.00 200 ALA A CA 1
ATOM 1571 C C . ALA A 1 200 ? 18.765 -9.620 -30.727 1.00 80.00 200 ALA A C 1
ATOM 1573 O O . ALA A 1 200 ? 19.475 -8.731 -31.197 1.00 80.00 200 ALA A O 1
ATOM 1574 N N . PHE A 1 201 ? 19.220 -10.504 -29.840 1.00 86.81 201 PHE A N 1
ATOM 1575 C CA . PHE A 1 201 ? 20.610 -10.580 -29.393 1.00 86.81 201 PHE A CA 1
ATOM 1576 C C . PHE A 1 201 ? 21.581 -10.798 -30.574 1.00 86.81 201 PHE A C 1
ATOM 1578 O O . PHE A 1 201 ? 21.402 -11.734 -31.353 1.00 86.81 201 PHE A O 1
ATOM 1585 N N . GLU A 1 202 ? 22.628 -9.970 -30.693 1.00 87.75 202 GLU A N 1
ATOM 1586 C CA . GLU A 1 202 ? 23.757 -10.209 -31.615 1.00 87.75 202 GLU A CA 1
ATOM 1587 C C . GLU A 1 202 ? 25.029 -10.617 -30.854 1.00 87.75 202 GLU A C 1
ATOM 1589 O O . GLU A 1 202 ? 25.698 -11.570 -31.254 1.00 87.75 202 GLU A O 1
ATOM 1594 N N . ARG A 1 203 ? 25.393 -9.897 -29.782 1.00 88.62 203 ARG A N 1
ATOM 1595 C CA . ARG A 1 203 ? 26.562 -10.212 -28.937 1.00 88.62 203 ARG A CA 1
ATOM 1596 C C . ARG A 1 203 ? 26.496 -9.530 -27.571 1.00 88.62 203 ARG A C 1
ATOM 1598 O O . ARG A 1 203 ? 25.810 -8.525 -27.406 1.00 88.62 203 ARG A O 1
ATOM 1605 N N . PHE A 1 204 ? 27.294 -10.009 -26.621 1.00 89.25 204 PHE A N 1
ATOM 1606 C CA . PHE A 1 204 ? 27.595 -9.258 -25.401 1.00 89.25 204 PHE A CA 1
ATOM 1607 C C . PHE A 1 204 ? 28.615 -8.135 -25.672 1.00 89.25 204 PHE A C 1
ATOM 1609 O O . PHE A 1 204 ? 29.512 -8.279 -26.504 1.00 89.25 204 PHE A O 1
ATOM 1616 N N . ASP A 1 205 ? 28.473 -7.027 -24.949 1.00 89.56 205 ASP A N 1
ATOM 1617 C CA . ASP A 1 205 ? 29.436 -5.923 -24.825 1.00 89.56 205 ASP A CA 1
ATOM 1618 C C . ASP A 1 205 ? 29.640 -5.692 -23.316 1.00 89.56 205 ASP A C 1
ATOM 1620 O O . ASP A 1 205 ? 29.016 -4.794 -22.753 1.00 89.56 205 ASP A O 1
ATOM 1624 N N . PRO A 1 206 ? 30.373 -6.588 -22.619 1.00 87.56 206 PRO A N 1
ATOM 1625 C CA . PRO A 1 206 ? 30.392 -6.633 -21.160 1.00 87.56 206 PRO A CA 1
ATOM 1626 C C . PRO A 1 206 ? 30.815 -5.317 -20.515 1.00 87.56 206 PRO A C 1
ATOM 1628 O O . PRO A 1 206 ? 31.724 -4.632 -20.981 1.00 87.56 206 PRO A O 1
ATOM 1631 N N . LEU A 1 207 ? 30.189 -5.027 -19.378 1.00 87.06 207 LEU A N 1
ATOM 1632 C CA . LEU A 1 207 ? 30.619 -3.976 -18.471 1.00 87.06 207 LEU A CA 1
ATOM 1633 C C . LEU A 1 207 ? 31.826 -4.449 -17.653 1.00 87.06 207 LEU A C 1
ATOM 1635 O O . LEU A 1 207 ? 31.927 -5.620 -17.269 1.00 87.06 207 LEU A O 1
ATOM 1639 N N . ASP A 1 208 ? 32.713 -3.507 -17.356 1.00 84.88 208 ASP A N 1
ATOM 1640 C CA . ASP A 1 208 ? 33.886 -3.661 -16.507 1.00 84.88 208 ASP A CA 1
ATOM 1641 C C . ASP A 1 208 ? 33.847 -2.702 -15.297 1.00 84.88 208 ASP A C 1
ATOM 1643 O O . ASP A 1 208 ? 32.972 -1.842 -15.163 1.00 84.88 208 ASP A O 1
ATOM 1647 N N . GLY A 1 209 ? 34.784 -2.886 -14.361 1.00 84.44 209 GLY A N 1
ATOM 1648 C CA . GLY A 1 209 ? 34.923 -2.050 -13.163 1.00 84.44 209 GLY A CA 1
ATOM 1649 C C . GLY A 1 209 ? 34.190 -2.549 -11.908 1.00 84.44 209 GLY A C 1
ATOM 1650 O O . GLY A 1 209 ? 33.838 -3.721 -11.776 1.00 84.44 209 GLY A O 1
ATOM 1651 N N . ASP A 1 210 ? 34.026 -1.644 -10.938 1.00 87.56 210 ASP A N 1
ATOM 1652 C CA . ASP A 1 210 ? 33.465 -1.925 -9.609 1.00 87.56 210 ASP A CA 1
ATOM 1653 C C . ASP A 1 210 ? 31.922 -1.940 -9.627 1.00 87.56 210 ASP A C 1
ATOM 1655 O O . ASP A 1 210 ? 31.262 -0.912 -9.826 1.00 87.56 210 ASP A O 1
ATOM 1659 N N . ARG A 1 211 ? 31.354 -3.123 -9.363 1.00 89.75 211 ARG A N 1
ATOM 1660 C CA . ARG A 1 211 ? 29.906 -3.382 -9.287 1.00 89.75 211 ARG A CA 1
ATOM 1661 C C . ARG A 1 211 ? 29.230 -2.600 -8.167 1.00 89.75 211 ARG A C 1
ATOM 1663 O O . ARG A 1 211 ? 28.154 -2.049 -8.389 1.00 89.75 211 ARG A O 1
ATOM 1670 N N . ASP A 1 212 ? 29.863 -2.483 -7.001 1.00 88.81 212 ASP A N 1
ATOM 1671 C CA . ASP A 1 212 ? 29.294 -1.784 -5.847 1.00 88.81 212 ASP A CA 1
ATOM 1672 C C . ASP A 1 212 ? 29.279 -0.272 -6.083 1.00 88.81 212 ASP A C 1
ATOM 1674 O O . ASP A 1 212 ? 28.343 0.427 -5.679 1.00 88.81 212 ASP A O 1
ATOM 1678 N N . ALA A 1 213 ? 30.308 0.272 -6.740 1.00 89.94 213 ALA A N 1
ATOM 1679 C CA . ALA A 1 213 ? 30.303 1.661 -7.199 1.00 89.94 213 ALA A CA 1
ATOM 1680 C C . ALA A 1 213 ? 29.195 1.909 -8.238 1.00 89.94 213 ALA A C 1
ATOM 1682 O O . ALA A 1 213 ? 28.429 2.867 -8.095 1.00 89.94 213 ALA A O 1
ATOM 1683 N N . LEU A 1 214 ? 29.064 1.035 -9.243 1.00 89.94 214 LEU A N 1
ATOM 1684 C CA . LEU A 1 214 ? 28.049 1.164 -10.292 1.00 89.94 214 LEU A CA 1
ATOM 1685 C C . LEU A 1 214 ? 26.620 1.037 -9.736 1.00 89.94 214 LEU A C 1
ATOM 1687 O O . LEU A 1 214 ? 25.766 1.869 -10.049 1.00 89.94 214 LEU A O 1
ATOM 1691 N N . GLN A 1 215 ? 26.367 0.063 -8.857 1.00 91.75 215 GLN A N 1
ATOM 1692 C CA . GLN A 1 215 ? 25.069 -0.145 -8.210 1.00 91.75 215 GLN A CA 1
ATOM 1693 C C . GLN A 1 215 ? 24.653 1.071 -7.379 1.00 91.75 215 GLN A C 1
ATOM 1695 O O . GLN A 1 215 ? 23.538 1.577 -7.540 1.00 91.75 215 GLN A O 1
ATOM 1700 N N . ARG A 1 216 ? 25.545 1.585 -6.519 1.00 91.62 216 ARG A N 1
ATOM 1701 C CA . ARG A 1 216 ? 25.289 2.804 -5.727 1.00 91.62 216 ARG A CA 1
ATOM 1702 C C . ARG A 1 216 ? 25.002 4.012 -6.622 1.00 91.62 216 ARG A C 1
ATOM 1704 O O . ARG A 1 216 ? 24.044 4.741 -6.366 1.00 91.62 216 ARG A O 1
ATOM 1711 N N . ARG A 1 217 ? 25.782 4.193 -7.694 1.00 91.88 217 ARG A N 1
ATOM 1712 C CA . ARG A 1 217 ? 25.609 5.282 -8.667 1.00 91.88 217 ARG A CA 1
ATOM 1713 C C . ARG A 1 217 ? 24.246 5.229 -9.357 1.00 91.88 217 ARG A C 1
ATOM 1715 O O . ARG A 1 217 ? 23.542 6.236 -9.373 1.00 91.88 217 ARG A O 1
ATOM 1722 N N . ILE A 1 218 ? 23.868 4.075 -9.908 1.00 92.25 218 ILE A N 1
ATOM 1723 C CA . ILE A 1 218 ? 22.578 3.900 -10.591 1.00 92.25 218 ILE A CA 1
ATOM 1724 C C . ILE A 1 218 ? 21.422 4.099 -9.610 1.00 92.25 218 ILE A C 1
ATOM 1726 O O . ILE A 1 218 ? 20.468 4.806 -9.929 1.00 92.25 218 ILE A O 1
ATOM 1730 N N . THR A 1 219 ? 21.539 3.558 -8.395 1.00 91.06 219 THR A N 1
ATOM 1731 C CA . THR A 1 219 ? 20.517 3.709 -7.351 1.00 91.06 219 THR A CA 1
ATOM 1732 C C . THR A 1 219 ? 20.298 5.185 -6.999 1.00 91.06 219 THR A C 1
ATOM 1734 O O . THR A 1 219 ? 19.150 5.623 -6.973 1.00 91.06 219 THR A O 1
ATOM 1737 N N . SER A 1 220 ? 21.362 5.982 -6.811 1.00 92.00 220 SER A N 1
ATOM 1738 C CA . SER A 1 220 ? 21.241 7.439 -6.594 1.00 92.00 220 SER A CA 1
ATOM 1739 C C . SER A 1 220 ? 20.567 8.119 -7.787 1.00 92.00 220 SER A C 1
ATOM 1741 O O . SER A 1 220 ? 19.560 8.797 -7.617 1.00 92.00 220 SER A O 1
ATOM 1743 N N . ILE A 1 221 ? 21.044 7.865 -9.014 1.00 93.06 221 ILE A N 1
ATOM 1744 C CA . ILE A 1 221 ? 20.487 8.465 -10.238 1.00 93.06 221 ILE A CA 1
ATOM 1745 C C . ILE A 1 221 ? 18.974 8.212 -10.346 1.00 93.06 221 ILE A C 1
ATOM 1747 O O . ILE A 1 221 ? 18.226 9.153 -10.609 1.00 93.06 221 ILE A O 1
ATOM 1751 N N . ILE A 1 222 ? 18.514 6.990 -10.070 1.00 91.69 222 ILE A N 1
ATOM 1752 C CA . ILE A 1 222 ? 17.091 6.622 -10.054 1.00 91.69 222 ILE A CA 1
ATOM 1753 C C . ILE A 1 222 ? 16.324 7.364 -8.942 1.00 91.69 222 ILE A C 1
ATOM 1755 O O . ILE A 1 222 ? 15.269 7.939 -9.203 1.00 91.69 222 ILE A O 1
ATOM 1759 N N . GLN A 1 223 ? 16.847 7.386 -7.712 1.00 89.00 223 GLN A N 1
ATOM 1760 C CA . GLN A 1 223 ? 16.187 8.004 -6.549 1.00 89.00 223 GLN A CA 1
ATOM 1761 C C . GLN A 1 223 ? 16.135 9.541 -6.598 1.00 89.00 223 GLN A C 1
ATOM 1763 O O . GLN A 1 223 ? 15.256 10.147 -5.980 1.00 89.00 223 GLN A O 1
ATOM 1768 N N . ASP A 1 224 ? 17.074 10.171 -7.304 1.00 91.88 224 ASP A N 1
ATOM 1769 C CA . ASP A 1 224 ? 17.203 11.628 -7.387 1.00 91.88 224 ASP A CA 1
ATOM 1770 C C . ASP A 1 224 ? 16.419 12.224 -8.569 1.00 91.88 224 ASP A C 1
ATOM 1772 O O . ASP A 1 224 ? 15.921 13.354 -8.468 1.00 91.88 224 ASP A O 1
ATOM 1776 N N . ASN A 1 225 ? 16.274 11.466 -9.667 1.00 93.25 225 ASN A N 1
ATOM 1777 C CA . ASN A 1 225 ? 15.742 11.944 -10.952 1.00 93.25 225 ASN A CA 1
ATOM 1778 C C . ASN A 1 225 ? 14.362 11.381 -11.343 1.00 93.25 225 ASN A C 1
ATOM 1780 O O . ASN A 1 225 ? 13.842 11.779 -12.383 1.00 93.25 225 ASN A O 1
ATOM 1784 N N . ILE A 1 226 ? 13.742 10.517 -10.530 1.00 92.38 226 ILE A N 1
ATOM 1785 C CA . ILE A 1 226 ? 12.374 10.015 -10.761 1.00 92.38 226 ILE A CA 1
ATOM 1786 C C . ILE A 1 226 ? 11.429 10.484 -9.651 1.00 92.38 226 ILE A C 1
ATOM 1788 O O . ILE A 1 226 ? 11.770 10.437 -8.467 1.00 92.38 226 ILE A O 1
ATOM 1792 N N . GLU A 1 227 ? 10.230 10.926 -10.036 1.00 87.19 227 GLU A N 1
ATOM 1793 C CA . GLU A 1 227 ? 9.158 11.314 -9.115 1.00 87.19 227 GLU A CA 1
ATOM 1794 C C . GLU A 1 227 ? 7.825 10.640 -9.491 1.00 87.19 227 GLU A C 1
ATOM 1796 O O . GLU A 1 227 ? 7.445 10.713 -10.656 1.00 87.19 227 GLU A O 1
ATOM 1801 N N . PRO A 1 228 ? 7.098 9.995 -8.556 1.00 84.50 228 PRO A N 1
ATOM 1802 C CA . PRO A 1 228 ? 7.515 9.666 -7.191 1.00 84.50 228 PRO A CA 1
ATOM 1803 C C . PRO A 1 228 ? 8.702 8.690 -7.174 1.00 84.50 228 PRO A C 1
ATOM 1805 O O . PRO A 1 228 ? 8.967 7.993 -8.149 1.00 84.50 228 PRO A O 1
ATOM 1808 N N . LYS A 1 229 ? 9.431 8.628 -6.056 1.00 84.50 229 LYS A N 1
AT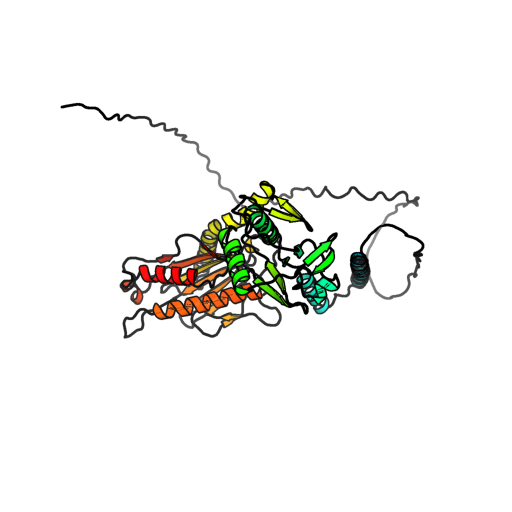OM 1809 C CA . LYS A 1 229 ? 10.603 7.748 -5.932 1.00 84.50 229 LYS A CA 1
ATOM 1810 C C . LYS A 1 229 ? 10.201 6.268 -6.100 1.00 84.50 229 LYS A C 1
ATOM 1812 O O . LYS A 1 229 ? 9.319 5.814 -5.367 1.00 84.50 229 LYS A O 1
ATOM 1817 N N . PRO A 1 230 ? 10.810 5.504 -7.027 1.00 81.62 230 PRO A N 1
ATOM 1818 C CA . PRO A 1 230 ? 10.529 4.077 -7.186 1.00 81.62 230 PRO A CA 1
ATOM 1819 C C . PRO A 1 230 ? 11.162 3.261 -6.045 1.00 81.62 230 PRO A C 1
ATOM 1821 O O . PRO A 1 230 ? 12.140 3.687 -5.430 1.00 81.62 230 PRO A O 1
ATOM 1824 N N . LEU A 1 231 ? 10.600 2.090 -5.736 1.00 74.88 231 LEU A N 1
ATOM 1825 C CA . LEU A 1 231 ? 10.899 1.306 -4.530 1.00 74.88 231 LEU A CA 1
ATOM 1826 C C . LEU A 1 231 ? 10.923 -0.197 -4.833 1.00 74.88 231 LEU A C 1
ATOM 1828 O O . LEU A 1 231 ? 9.907 -0.776 -5.200 1.00 74.88 231 LEU A O 1
ATOM 1832 N N . GLY A 1 232 ? 12.060 -0.853 -4.606 1.00 76.12 232 GLY A N 1
ATOM 1833 C CA . GLY A 1 232 ? 12.211 -2.282 -4.908 1.00 76.12 232 GLY A CA 1
ATOM 1834 C C . GLY A 1 232 ? 12.640 -2.582 -6.347 1.00 76.12 232 GLY A C 1
ATOM 1835 O O . GLY A 1 232 ? 12.592 -3.739 -6.752 1.00 76.12 232 GLY A O 1
ATOM 1836 N N . VAL A 1 233 ? 13.103 -1.566 -7.083 1.00 85.06 233 VAL A N 1
ATOM 1837 C CA . VAL A 1 233 ? 13.984 -1.747 -8.248 1.00 85.06 233 VAL A CA 1
ATOM 1838 C C . VAL A 1 233 ? 15.220 -2.528 -7.801 1.00 85.06 233 VAL A C 1
ATOM 1840 O O . VAL A 1 233 ? 15.860 -2.133 -6.822 1.00 85.06 233 VAL A O 1
ATOM 1843 N N . ARG A 1 234 ? 15.553 -3.624 -8.490 1.00 87.38 234 ARG A N 1
ATOM 1844 C CA . ARG A 1 234 ? 16.711 -4.471 -8.151 1.00 87.38 234 ARG A CA 1
ATOM 1845 C C . ARG A 1 234 ? 17.760 -4.415 -9.243 1.00 87.38 234 ARG A C 1
ATOM 1847 O O . ARG A 1 234 ? 17.429 -4.300 -10.418 1.00 87.38 234 ARG A O 1
ATOM 1854 N N . LEU A 1 235 ? 19.020 -4.490 -8.835 1.00 91.88 235 LEU A N 1
ATOM 1855 C CA . LEU A 1 235 ? 20.163 -4.604 -9.728 1.00 91.88 235 LEU A CA 1
ATOM 1856 C C . LEU A 1 235 ? 20.792 -5.971 -9.486 1.00 91.88 235 LEU A C 1
ATOM 1858 O O . LEU A 1 235 ? 21.191 -6.273 -8.364 1.00 91.88 235 LEU A O 1
ATOM 1862 N N . GLU A 1 236 ? 20.871 -6.776 -10.536 1.00 92.00 236 GLU A N 1
ATOM 1863 C CA . GLU A 1 236 ? 21.541 -8.072 -10.541 1.00 92.00 236 GLU A CA 1
ATOM 1864 C C . GLU A 1 236 ? 22.662 -8.044 -11.583 1.00 92.00 236 GLU A C 1
ATOM 1866 O O . GLU A 1 236 ? 22.515 -7.467 -12.662 1.00 92.00 236 GLU A O 1
ATOM 1871 N N . PHE A 1 237 ? 23.804 -8.644 -11.258 1.00 91.75 237 PHE A N 1
ATOM 1872 C CA . PHE A 1 237 ? 24.957 -8.722 -12.152 1.00 91.75 237 PHE A CA 1
ATOM 1873 C C . PHE A 1 237 ? 25.140 -10.172 -12.596 1.00 91.75 237 PHE A C 1
ATOM 1875 O O . PHE A 1 237 ? 25.312 -11.052 -11.756 1.00 91.75 237 PHE A O 1
ATOM 1882 N N . LEU A 1 238 ? 25.101 -10.411 -13.905 1.00 89.38 238 LEU A N 1
ATOM 1883 C CA . LEU A 1 238 ? 25.327 -11.722 -14.505 1.00 89.38 238 LEU A CA 1
ATOM 1884 C C . LEU A 1 238 ? 26.776 -11.810 -14.992 1.00 89.38 238 LEU A C 1
ATOM 1886 O O . LEU A 1 238 ? 27.206 -11.005 -15.822 1.00 89.38 238 LEU A O 1
ATOM 1890 N N . ASP A 1 239 ? 27.521 -12.777 -14.466 1.00 88.38 239 ASP A N 1
ATOM 1891 C CA . ASP A 1 239 ? 28.930 -13.008 -14.791 1.00 88.38 239 ASP A CA 1
ATOM 1892 C C . ASP A 1 239 ? 29.096 -13.672 -16.160 1.00 88.38 239 ASP A C 1
ATOM 1894 O O . ASP A 1 239 ? 28.541 -14.743 -16.390 1.00 88.38 239 ASP A O 1
ATOM 1898 N N . LEU A 1 240 ? 29.889 -13.074 -17.054 1.00 84.88 240 LEU A N 1
ATOM 1899 C CA . LEU A 1 240 ? 30.294 -13.732 -18.299 1.00 84.88 240 LEU A CA 1
ATOM 1900 C C . LEU A 1 240 ? 31.627 -14.465 -18.106 1.00 84.88 240 LEU A C 1
ATOM 1902 O O . LEU A 1 240 ? 32.530 -13.952 -17.443 1.00 84.88 240 LEU A O 1
ATOM 1906 N N . ASP A 1 241 ? 31.793 -15.613 -18.771 1.00 76.31 241 ASP A N 1
ATOM 1907 C CA . ASP A 1 241 ? 33.045 -16.395 -18.757 1.00 76.31 241 ASP A CA 1
ATOM 1908 C C . ASP A 1 241 ? 34.264 -15.571 -19.222 1.00 76.31 241 ASP A C 1
ATOM 1910 O O . ASP A 1 241 ? 35.398 -15.788 -18.789 1.00 76.31 241 ASP A O 1
ATOM 1914 N N . SER A 1 242 ? 34.034 -14.591 -20.100 1.00 67.50 242 SER A N 1
ATOM 1915 C CA . SER A 1 242 ? 34.997 -13.549 -20.452 1.00 67.50 242 SER A CA 1
ATOM 1916 C C . SER A 1 242 ? 34.929 -12.396 -19.445 1.00 67.50 242 SER A C 1
ATOM 1918 O O . SER A 1 242 ? 33.936 -11.672 -19.434 1.00 67.50 242 SER A O 1
ATOM 1920 N N . SER A 1 243 ? 36.002 -12.206 -18.667 1.00 69.56 243 SER A N 1
ATOM 1921 C CA . SER A 1 243 ? 36.191 -11.220 -17.582 1.00 69.56 243 SER A CA 1
ATOM 1922 C C . SER A 1 243 ? 35.386 -9.909 -17.703 1.00 69.56 243 SER A C 1
ATOM 1924 O O . SER A 1 243 ? 35.896 -8.895 -18.184 1.00 69.56 243 SER A O 1
ATOM 1926 N N . GLY A 1 244 ? 34.140 -9.929 -17.232 1.00 86.06 244 GLY A N 1
ATOM 1927 C CA . GLY A 1 244 ? 33.175 -8.841 -17.364 1.00 86.06 244 GLY A CA 1
ATOM 1928 C C . GLY A 1 244 ? 31.771 -9.307 -16.975 1.00 86.06 244 GLY A C 1
ATOM 1929 O O . GLY A 1 244 ? 31.568 -10.478 -16.647 1.00 86.06 244 GLY A O 1
ATOM 1930 N N . PHE A 1 245 ? 30.801 -8.396 -16.965 1.00 89.94 245 PHE A N 1
ATOM 1931 C CA . PHE A 1 245 ? 29.442 -8.705 -16.515 1.00 89.94 245 PHE A CA 1
ATOM 1932 C C . PHE A 1 245 ? 28.360 -7.971 -17.314 1.00 89.94 245 PHE A C 1
ATOM 1934 O O . PHE A 1 245 ? 28.595 -6.933 -17.931 1.00 89.94 245 PHE A O 1
ATOM 1941 N N . VAL A 1 246 ? 27.145 -8.512 -17.265 1.00 91.62 246 VAL A N 1
ATOM 1942 C CA . VAL A 1 246 ? 25.911 -7.885 -17.752 1.00 91.62 246 VAL A CA 1
ATOM 1943 C C . VAL A 1 246 ? 25.126 -7.390 -16.539 1.00 91.62 246 VAL A C 1
ATOM 1945 O O . VAL A 1 246 ? 24.964 -8.119 -15.563 1.00 91.62 246 VAL A O 1
ATOM 1948 N N . LEU A 1 247 ? 24.634 -6.154 -16.575 1.00 91.94 247 LEU A N 1
ATOM 1949 C CA . LEU A 1 247 ? 23.752 -5.608 -15.540 1.00 91.94 247 LEU A CA 1
ATOM 1950 C C . LEU A 1 247 ? 22.292 -5.834 -15.943 1.00 91.94 247 LEU A C 1
ATOM 1952 O O . LEU A 1 247 ? 21.861 -5.365 -16.992 1.00 91.94 247 LEU A O 1
ATOM 1956 N N . CYS A 1 248 ? 21.518 -6.480 -15.079 1.00 91.88 248 CYS A N 1
ATOM 1957 C CA . CYS A 1 248 ? 20.072 -6.617 -15.204 1.00 91.88 248 CYS A CA 1
ATOM 1958 C C . CYS A 1 248 ? 19.380 -5.743 -14.154 1.00 91.88 248 CYS A C 1
ATOM 1960 O O . CYS A 1 248 ? 19.583 -5.910 -12.952 1.00 91.88 248 CYS A O 1
ATOM 1962 N N . LEU A 1 249 ? 18.559 -4.801 -14.610 1.00 93.06 249 LEU A N 1
ATOM 1963 C CA . LEU A 1 249 ? 17.729 -3.950 -13.766 1.00 93.06 249 LEU A CA 1
ATOM 1964 C C . LEU A 1 249 ? 16.295 -4.500 -13.769 1.00 93.06 249 LEU A C 1
ATOM 1966 O O . LEU A 1 249 ? 15.583 -4.341 -14.761 1.00 93.06 249 LEU A O 1
ATOM 1970 N N . GLU A 1 250 ? 15.873 -5.140 -12.677 1.00 90.75 250 GLU A N 1
ATOM 1971 C CA . GLU A 1 250 ? 14.475 -5.541 -12.471 1.00 90.75 250 GLU A CA 1
ATOM 1972 C C . GLU A 1 250 ? 13.649 -4.301 -12.112 1.00 90.75 250 GLU A C 1
ATOM 1974 O O . GLU A 1 250 ? 13.854 -3.670 -11.069 1.00 90.75 250 GLU A O 1
ATOM 1979 N N . LEU A 1 251 ? 12.688 -3.972 -12.974 1.00 89.44 251 LEU A N 1
ATOM 1980 C CA . LEU A 1 251 ? 11.701 -2.923 -12.769 1.00 89.44 251 LEU A CA 1
ATOM 1981 C C . LEU A 1 251 ? 10.365 -3.603 -12.425 1.00 89.44 251 LEU A C 1
ATOM 1983 O O . LEU A 1 251 ? 9.712 -4.152 -13.315 1.00 89.44 251 LEU A O 1
ATOM 1987 N N . PRO A 1 252 ? 9.954 -3.638 -11.142 1.00 79.94 252 PRO A N 1
ATOM 1988 C CA . PRO A 1 252 ? 8.735 -4.334 -10.739 1.00 79.94 252 PRO A CA 1
ATOM 1989 C C . PRO A 1 252 ? 7.479 -3.597 -11.227 1.00 79.94 252 PRO A C 1
ATOM 1991 O O . PRO A 1 252 ? 7.525 -2.400 -11.510 1.00 79.94 252 PRO A O 1
ATOM 1994 N N . ASP A 1 253 ? 6.328 -4.291 -11.251 1.00 74.31 253 ASP A N 1
ATOM 1995 C CA . ASP A 1 253 ? 5.035 -3.616 -11.431 1.00 74.31 253 ASP A CA 1
ATOM 1996 C C . ASP A 1 253 ? 4.857 -2.575 -10.325 1.00 74.31 253 ASP A C 1
ATOM 1998 O O . ASP A 1 253 ? 4.721 -2.909 -9.142 1.00 74.31 253 ASP A O 1
ATOM 2002 N N . HIS A 1 254 ? 4.889 -1.315 -10.735 1.00 66.56 254 HIS A N 1
ATOM 2003 C CA . HIS A 1 254 ? 4.905 -0.175 -9.852 1.00 66.56 254 HIS A CA 1
ATOM 2004 C C . HIS A 1 254 ? 3.614 0.613 -10.031 1.00 66.56 254 HIS A C 1
ATOM 2006 O O . HIS A 1 254 ? 3.274 1.050 -11.129 1.00 66.56 254 HIS A O 1
ATOM 2012 N N . ARG A 1 255 ? 2.876 0.775 -8.930 1.00 64.44 255 ARG A N 1
ATOM 2013 C CA . ARG A 1 255 ? 1.510 1.317 -8.936 1.00 64.44 255 ARG A CA 1
ATOM 2014 C C . ARG A 1 255 ? 1.430 2.789 -8.506 1.00 64.44 255 ARG A C 1
ATOM 2016 O O . ARG A 1 255 ? 0.370 3.390 -8.584 1.00 64.44 255 ARG A O 1
ATOM 2023 N N . LEU A 1 256 ? 2.550 3.440 -8.159 1.00 67.06 256 LEU A N 1
ATOM 2024 C CA . LEU A 1 256 ? 2.601 4.894 -7.885 1.00 67.06 256 LEU A CA 1
ATOM 2025 C C . LEU A 1 256 ? 2.542 5.746 -9.177 1.00 67.06 256 LEU A C 1
ATOM 2027 O O . LEU A 1 256 ? 3.122 6.827 -9.236 1.00 67.06 256 LEU A O 1
ATOM 2031 N N . ARG A 1 257 ? 1.884 5.244 -10.228 1.00 76.25 257 ARG A N 1
ATOM 2032 C CA . ARG A 1 257 ? 1.814 5.881 -11.549 1.00 76.25 257 ARG A CA 1
ATOM 2033 C C . ARG A 1 257 ? 0.921 7.128 -11.478 1.00 76.25 257 ARG A C 1
ATOM 2035 O O . ARG A 1 257 ? -0.141 7.049 -10.868 1.00 76.25 257 ARG A O 1
ATOM 2042 N N . PRO A 1 258 ? 1.271 8.235 -12.148 1.00 84.50 258 PRO A N 1
ATOM 2043 C CA . PRO A 1 258 ? 2.328 8.327 -13.147 1.00 84.50 258 PRO A CA 1
ATOM 2044 C C . PRO A 1 258 ? 3.687 8.749 -12.563 1.00 84.50 258 PRO A C 1
ATOM 2046 O O . PRO A 1 258 ? 3.786 9.683 -11.771 1.00 84.50 258 PRO A O 1
ATOM 2049 N N . TYR A 1 259 ? 4.739 8.081 -13.027 1.00 88.56 259 TYR A N 1
ATOM 2050 C CA . TYR A 1 259 ? 6.137 8.440 -12.824 1.00 88.56 259 TYR A CA 1
ATOM 2051 C C . TYR A 1 259 ? 6.597 9.462 -13.862 1.00 88.56 259 TYR A C 1
ATOM 2053 O O . TYR A 1 259 ? 6.264 9.356 -15.046 1.00 88.56 259 TYR A O 1
ATOM 2061 N N . GLN A 1 260 ? 7.404 10.414 -13.408 1.00 92.31 260 GLN A N 1
ATOM 2062 C CA . GLN A 1 260 ? 7.964 11.519 -14.169 1.00 92.31 260 GLN A CA 1
ATOM 2063 C C . GLN A 1 260 ? 9.494 11.444 -14.173 1.00 92.31 260 GLN A C 1
ATOM 2065 O O . GLN A 1 260 ? 10.114 11.217 -13.130 1.00 92.31 260 GLN A O 1
ATOM 2070 N N . ASN A 1 261 ? 10.110 11.716 -15.325 1.00 94.00 261 ASN A N 1
ATOM 2071 C CA . ASN A 1 261 ? 11.527 12.056 -15.390 1.00 94.00 261 ASN A CA 1
ATOM 2072 C C . ASN A 1 261 ? 11.703 13.514 -14.937 1.00 94.00 261 ASN A C 1
ATOM 2074 O O . ASN A 1 261 ? 11.241 14.435 -15.609 1.00 94.00 261 ASN A O 1
ATOM 2078 N N . LYS A 1 262 ? 12.406 13.753 -13.828 1.00 92.94 262 LYS A N 1
ATOM 2079 C CA . LYS A 1 262 ? 12.656 15.105 -13.298 1.00 92.94 262 LYS A CA 1
ATOM 2080 C C . LYS A 1 262 ? 13.658 15.920 -14.125 1.00 92.94 262 LYS A C 1
ATOM 2082 O O . LYS A 1 262 ? 13.708 17.135 -13.968 1.00 92.94 262 LYS A O 1
ATOM 2087 N N . ILE A 1 263 ? 14.456 15.282 -14.987 1.00 89.62 263 ILE A N 1
ATOM 2088 C CA . ILE A 1 263 ? 15.426 15.953 -15.870 1.00 89.62 263 ILE A CA 1
ATOM 2089 C C . ILE A 1 263 ? 14.704 16.663 -17.024 1.00 89.62 263 ILE A C 1
ATOM 2091 O O . ILE A 1 263 ? 15.060 17.787 -17.369 1.00 89.62 263 ILE A O 1
ATOM 2095 N N . THR A 1 264 ? 13.694 16.018 -17.615 1.00 89.12 264 THR A N 1
ATOM 2096 C CA . THR A 1 264 ? 12.926 16.540 -18.765 1.00 89.12 264 THR A CA 1
ATOM 2097 C C . THR A 1 264 ? 11.548 17.076 -18.389 1.00 89.12 264 THR A C 1
ATOM 2099 O O . THR A 1 264 ? 10.932 17.789 -19.178 1.00 89.12 264 THR A O 1
ATOM 2102 N N . GLY A 1 265 ? 11.033 16.707 -17.215 1.00 89.00 265 GLY A N 1
ATOM 2103 C CA . GLY A 1 265 ? 9.623 16.850 -16.852 1.00 89.00 265 GLY A CA 1
ATOM 2104 C C . GLY A 1 265 ? 8.698 15.867 -17.585 1.00 89.00 265 GLY A C 1
ATOM 2105 O O . GLY A 1 265 ? 7.479 15.979 -17.449 1.00 89.00 265 GLY A O 1
ATOM 2106 N N . GLY A 1 266 ? 9.245 14.934 -18.371 1.00 88.19 266 GLY A N 1
ATOM 2107 C CA . GLY A 1 266 ? 8.486 14.045 -19.244 1.00 88.19 266 GLY A CA 1
ATOM 2108 C C . GLY A 1 266 ? 7.813 12.881 -18.515 1.00 88.19 266 GLY A C 1
ATOM 2109 O O . GLY A 1 266 ? 8.346 12.325 -17.554 1.00 88.19 266 GLY A O 1
ATOM 2110 N N . PHE A 1 267 ? 6.647 12.492 -19.025 1.00 91.44 267 PHE A N 1
ATOM 2111 C CA . PHE A 1 267 ? 5.937 11.268 -18.666 1.00 91.44 267 PHE A CA 1
ATOM 2112 C C . PHE A 1 267 ? 5.921 10.357 -19.891 1.00 91.44 267 PHE A C 1
ATOM 2114 O O . PHE A 1 267 ? 5.511 10.799 -20.967 1.00 91.44 267 PHE A O 1
ATOM 2121 N N . TYR A 1 268 ? 6.315 9.094 -19.729 1.00 91.25 268 TYR A N 1
ATOM 2122 C CA . TYR A 1 268 ? 6.412 8.128 -20.827 1.00 91.25 268 TYR A CA 1
ATOM 2123 C C . TYR A 1 268 ? 5.688 6.827 -20.488 1.00 91.25 268 TYR A C 1
ATOM 2125 O O . TYR A 1 268 ? 5.674 6.415 -19.331 1.00 91.25 268 TYR A O 1
ATOM 2133 N N . LEU A 1 269 ? 5.114 6.186 -21.501 1.00 87.44 269 LEU A N 1
ATOM 2134 C CA . LEU A 1 269 ? 4.647 4.802 -21.511 1.00 87.44 269 LEU A CA 1
ATOM 2135 C C . LEU A 1 269 ? 5.537 3.994 -22.458 1.00 87.44 269 LEU A C 1
ATOM 2137 O O . LEU A 1 269 ? 6.176 4.545 -23.348 1.00 87.44 269 LEU A O 1
ATOM 2141 N N . ARG A 1 270 ? 5.558 2.678 -22.290 1.00 86.06 270 ARG A N 1
ATOM 2142 C CA . ARG A 1 270 ? 6.217 1.732 -23.183 1.00 86.06 270 ARG A CA 1
ATOM 2143 C C . ARG A 1 270 ? 5.154 1.075 -24.054 1.00 86.06 270 ARG A C 1
ATOM 2145 O O . ARG A 1 270 ? 4.162 0.555 -23.545 1.00 86.06 270 ARG A O 1
ATOM 2152 N N . THR A 1 271 ? 5.334 1.140 -25.366 1.00 83.94 271 THR A N 1
ATOM 2153 C CA . THR A 1 271 ? 4.432 0.589 -26.382 1.00 83.94 271 THR A CA 1
ATOM 2154 C C . THR A 1 271 ? 5.252 -0.318 -27.296 1.00 83.94 271 THR A C 1
ATOM 2156 O O . THR A 1 271 ? 5.943 0.148 -28.202 1.00 83.94 271 THR A O 1
ATOM 2159 N N . GLY A 1 272 ? 5.232 -1.623 -27.023 1.00 84.38 272 GLY A N 1
ATOM 2160 C CA . GLY A 1 272 ? 6.188 -2.559 -27.612 1.00 84.38 272 GLY A CA 1
ATOM 2161 C C . GLY A 1 272 ? 7.608 -2.237 -27.141 1.00 84.38 272 GLY A C 1
ATOM 2162 O O . GLY A 1 272 ? 7.843 -2.098 -25.946 1.00 84.38 272 GLY A O 1
ATOM 2163 N N . ALA A 1 273 ? 8.548 -2.097 -28.074 1.00 82.19 273 ALA A N 1
ATOM 2164 C CA . ALA A 1 273 ? 9.933 -1.713 -27.783 1.00 82.19 273 ALA A CA 1
ATOM 2165 C C . ALA A 1 273 ? 10.157 -0.186 -27.667 1.00 82.19 273 ALA A C 1
ATOM 2167 O O . ALA A 1 273 ? 11.279 0.253 -27.457 1.00 82.19 273 ALA A O 1
ATOM 2168 N N . GLN A 1 274 ? 9.126 0.654 -27.838 1.00 86.31 274 GLN A N 1
ATOM 2169 C CA . GLN A 1 274 ? 9.296 2.114 -27.903 1.00 86.31 274 GLN A CA 1
ATOM 2170 C C . GLN A 1 274 ? 8.705 2.848 -26.700 1.00 86.31 274 GLN A C 1
ATOM 2172 O O . GLN A 1 274 ? 7.610 2.530 -26.239 1.00 86.31 274 GLN A O 1
ATOM 2177 N N . ASN A 1 275 ? 9.394 3.901 -26.257 1.00 90.00 275 ASN A N 1
ATOM 2178 C CA . ASN A 1 275 ? 8.896 4.817 -25.234 1.00 90.00 275 ASN A CA 1
ATOM 2179 C C . ASN A 1 275 ? 8.099 5.954 -25.900 1.00 90.00 275 ASN A C 1
ATOM 2181 O O . ASN A 1 275 ? 8.633 6.718 -26.706 1.00 90.00 275 ASN A O 1
ATOM 2185 N N . THR A 1 276 ? 6.820 6.078 -25.561 1.00 89.75 276 THR A N 1
ATOM 2186 C CA . THR A 1 276 ? 5.872 7.059 -26.101 1.00 89.75 276 THR A CA 1
ATOM 2187 C C . THR A 1 276 ? 5.471 8.068 -25.013 1.00 89.75 276 THR A C 1
ATOM 2189 O O . THR A 1 276 ? 5.148 7.663 -23.896 1.00 89.75 276 THR A O 1
ATOM 2192 N N . PRO A 1 277 ? 5.488 9.393 -25.268 1.00 89.56 277 PRO A N 1
ATOM 2193 C CA . PRO A 1 277 ? 5.027 10.377 -24.284 1.00 89.56 277 PRO A CA 1
ATOM 2194 C C . PRO A 1 277 ? 3.546 10.184 -23.930 1.00 89.56 277 PRO A C 1
ATOM 2196 O O . PRO A 1 277 ? 2.723 9.991 -24.827 1.00 89.56 277 PRO A O 1
ATOM 2199 N N . ILE A 1 278 ? 3.185 10.282 -22.646 1.00 84.81 278 ILE A N 1
ATOM 2200 C CA . ILE A 1 278 ? 1.792 10.095 -22.202 1.00 84.81 278 ILE A CA 1
ATOM 2201 C C . ILE A 1 278 ? 0.932 11.299 -22.632 1.00 84.81 278 ILE A C 1
ATOM 2203 O O . ILE A 1 278 ? 1.222 12.429 -22.224 1.00 84.81 278 ILE A O 1
ATOM 2207 N N . PRO A 1 279 ? -0.163 11.101 -23.395 1.00 80.50 279 PRO A N 1
ATOM 2208 C CA . PRO A 1 279 ? -1.114 12.167 -23.700 1.00 80.50 279 PRO A CA 1
ATOM 2209 C C . PRO A 1 279 ? -1.772 12.714 -22.428 1.00 80.50 279 PRO A C 1
ATOM 2211 O O . PRO A 1 279 ? -2.118 11.953 -21.525 1.00 80.50 279 PRO A O 1
ATOM 2214 N N . ARG A 1 280 ? -2.027 14.028 -22.382 1.00 77.25 280 ARG A N 1
ATOM 2215 C CA . ARG A 1 280 ? -2.574 14.724 -21.200 1.00 77.25 280 ARG A CA 1
ATOM 2216 C C . ARG A 1 280 ? -3.819 14.052 -20.604 1.00 77.25 280 ARG A C 1
ATOM 2218 O O . ARG A 1 280 ? -3.923 13.947 -19.386 1.00 77.25 280 ARG A O 1
ATOM 2225 N N . ASP A 1 281 ? -4.730 13.560 -21.438 1.00 70.12 281 ASP A N 1
ATOM 2226 C CA . ASP A 1 281 ? -5.979 12.943 -20.973 1.00 70.12 281 ASP A CA 1
ATOM 2227 C C . ASP A 1 281 ? -5.751 11.559 -20.338 1.00 70.12 281 ASP A C 1
ATOM 2229 O O . ASP A 1 281 ? -6.370 11.230 -19.326 1.00 70.12 281 ASP A O 1
ATOM 2233 N N . GLN A 1 282 ? -4.799 10.776 -20.863 1.00 69.75 282 GLN A N 1
ATOM 2234 C CA . GLN A 1 282 ? -4.363 9.522 -20.234 1.00 69.75 282 GLN A CA 1
ATOM 2235 C C . GLN A 1 282 ? -3.602 9.796 -18.932 1.00 69.75 282 GLN A C 1
ATOM 2237 O O . GLN A 1 282 ? -3.799 9.100 -17.940 1.00 69.75 282 GLN A O 1
ATOM 2242 N N . LEU A 1 283 ? -2.788 10.854 -18.899 1.00 76.56 283 LEU A N 1
ATOM 2243 C CA . LEU A 1 283 ? -2.069 11.273 -17.700 1.00 76.56 283 LEU A CA 1
ATOM 2244 C C . LEU A 1 283 ? -3.039 11.670 -16.570 1.00 76.56 283 LEU A C 1
ATOM 2246 O O . LEU A 1 283 ? -2.870 11.233 -15.434 1.00 76.56 283 LEU A O 1
ATOM 2250 N N . HIS A 1 284 ? -4.110 12.411 -16.879 1.00 64.81 284 HIS A N 1
ATOM 2251 C CA . HIS A 1 284 ? -5.187 12.695 -15.923 1.00 64.81 284 HIS A CA 1
ATOM 2252 C C . HIS A 1 284 ? -5.888 11.422 -15.423 1.00 64.81 284 HIS A C 1
ATOM 2254 O O . HIS A 1 284 ? -6.210 11.331 -14.235 1.00 64.81 284 HIS A O 1
ATOM 2260 N N . ALA A 1 285 ? -6.096 10.424 -16.287 1.00 64.38 285 ALA A N 1
ATOM 2261 C CA . ALA A 1 285 ? -6.661 9.138 -15.881 1.00 64.38 285 ALA A CA 1
ATOM 2262 C C . ALA A 1 285 ? -5.741 8.366 -14.912 1.00 64.38 285 ALA A C 1
ATOM 2264 O O . ALA A 1 285 ? -6.254 7.711 -14.009 1.00 64.38 285 ALA A O 1
ATOM 2265 N N . LEU A 1 286 ? -4.412 8.494 -15.035 1.00 67.31 286 LEU A N 1
ATOM 2266 C CA . LEU A 1 286 ? -3.442 7.917 -14.091 1.00 67.31 286 LEU A CA 1
ATOM 2267 C C . LEU A 1 286 ? -3.395 8.671 -12.749 1.00 67.31 286 LEU A C 1
ATOM 2269 O O . LEU A 1 286 ? -3.295 8.040 -11.702 1.00 67.31 286 LEU A O 1
ATOM 2273 N N . PHE A 1 287 ? -3.528 10.003 -12.748 1.00 68.00 287 PHE A N 1
ATOM 2274 C CA . PHE A 1 287 ? -3.593 10.792 -11.507 1.00 68.00 287 PHE A CA 1
ATOM 2275 C C . PHE A 1 287 ? -4.921 10.637 -10.741 1.00 68.00 287 PHE A C 1
ATOM 2277 O O . PHE A 1 287 ? -4.932 10.694 -9.511 1.00 68.00 287 PHE A O 1
ATOM 2284 N N . THR A 1 288 ? -6.041 10.416 -11.440 1.00 61.03 288 THR A N 1
ATOM 2285 C CA . THR A 1 288 ? -7.388 10.397 -10.833 1.00 61.03 288 THR A CA 1
ATOM 2286 C C . THR A 1 288 ? -7.543 9.381 -9.680 1.00 61.03 288 THR A C 1
ATOM 2288 O O . THR A 1 288 ? -8.137 9.749 -8.663 1.00 61.03 288 THR A O 1
ATOM 2291 N N . PRO A 1 289 ? -7.034 8.131 -9.761 1.00 64.81 289 PRO A N 1
ATOM 2292 C CA . PRO A 1 289 ? -7.015 7.208 -8.626 1.00 64.81 289 PRO A CA 1
ATOM 2293 C C . PRO A 1 289 ? -6.220 7.729 -7.424 1.00 64.81 289 PRO A C 1
ATOM 2295 O O . PRO A 1 289 ? -6.680 7.561 -6.300 1.00 64.81 289 PRO A O 1
ATOM 2298 N N . ILE A 1 290 ? -5.073 8.386 -7.635 1.00 63.50 290 ILE A N 1
ATOM 2299 C CA . ILE A 1 290 ? -4.194 8.879 -6.557 1.00 63.50 290 ILE A CA 1
ATOM 2300 C C . ILE A 1 290 ? -4.856 10.008 -5.760 1.00 63.50 290 ILE A C 1
ATOM 2302 O O . ILE A 1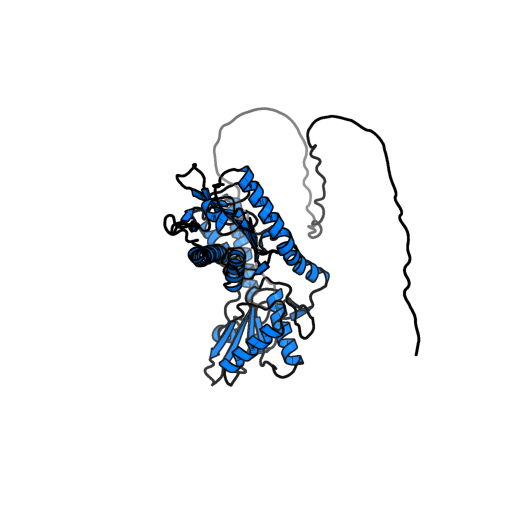 290 ? -4.848 9.974 -4.529 1.00 63.50 290 ILE A O 1
ATOM 2306 N N . GLU A 1 291 ? -5.449 10.993 -6.440 1.00 67.88 291 GLU A N 1
ATOM 2307 C CA . GLU A 1 291 ? -6.129 12.116 -5.775 1.00 67.88 291 GLU A CA 1
ATOM 2308 C C . GLU A 1 291 ? -7.356 11.643 -4.981 1.00 67.88 291 GLU A C 1
ATOM 2310 O O . GLU A 1 291 ? -7.599 12.095 -3.858 1.00 67.88 291 GLU A O 1
ATOM 2315 N N . LYS A 1 292 ? -8.101 10.676 -5.534 1.00 73.38 292 LYS A N 1
ATOM 2316 C CA . LYS A 1 292 ? -9.220 10.029 -4.839 1.00 73.38 292 LYS A CA 1
ATOM 2317 C C . LYS A 1 292 ? -8.759 9.208 -3.643 1.00 73.38 292 LYS A C 1
ATOM 2319 O O . LYS A 1 292 ? -9.380 9.302 -2.592 1.00 73.38 292 LYS A O 1
ATOM 2324 N N . LEU A 1 293 ? -7.653 8.466 -3.755 1.00 78.12 293 LEU A N 1
ATOM 2325 C CA . LEU A 1 293 ? -7.106 7.629 -2.682 1.00 78.12 293 LEU A CA 1
ATOM 2326 C C . LEU A 1 293 ? -6.979 8.407 -1.363 1.00 78.12 293 LEU A C 1
ATOM 2328 O O . LEU A 1 293 ? -7.502 7.974 -0.338 1.00 78.12 293 LEU A O 1
ATOM 2332 N N . GLU A 1 294 ? -6.360 9.589 -1.391 1.00 74.25 294 GLU A N 1
ATOM 2333 C CA . GLU A 1 294 ? -6.229 10.441 -0.202 1.00 74.25 294 GLU A CA 1
ATOM 2334 C C . GLU A 1 294 ? -7.567 11.038 0.253 1.00 74.25 294 GLU A C 1
ATOM 2336 O O . GLU A 1 294 ? -7.873 11.022 1.445 1.00 74.25 294 GLU A O 1
ATOM 2341 N N . ALA A 1 295 ? -8.379 11.555 -0.674 1.00 79.00 295 ALA A N 1
ATOM 2342 C CA . ALA A 1 295 ? -9.637 12.225 -0.344 1.00 79.00 295 ALA A CA 1
ATOM 2343 C C . ALA A 1 295 ? -10.713 11.268 0.205 1.00 79.00 295 ALA A C 1
ATOM 2345 O O . ALA A 1 295 ? -11.524 11.662 1.051 1.00 79.00 295 ALA A O 1
ATOM 2346 N N . ASP A 1 296 ? -10.731 10.024 -0.270 1.00 86.25 296 ASP A N 1
ATOM 2347 C CA . ASP A 1 296 ? -11.750 9.031 0.054 1.00 86.25 296 ASP A CA 1
ATOM 2348 C C . ASP A 1 296 ? -11.352 8.158 1.251 1.00 86.25 296 ASP A C 1
ATOM 2350 O O . ASP A 1 296 ? -12.240 7.795 2.017 1.00 86.25 296 ASP A O 1
ATOM 2354 N N . THR A 1 297 ? -10.056 7.930 1.533 1.00 91.12 297 THR A N 1
ATOM 2355 C CA . THR A 1 297 ? -9.608 7.175 2.732 1.00 91.12 297 THR A CA 1
ATOM 2356 C C . THR A 1 297 ? -10.249 7.697 4.024 1.00 91.12 297 THR A C 1
ATOM 2358 O O . THR A 1 297 ? -10.726 6.914 4.846 1.00 91.12 297 THR A O 1
ATOM 2361 N N . ALA A 1 298 ? -10.323 9.021 4.203 1.00 90.31 298 ALA A N 1
ATOM 2362 C CA . ALA A 1 298 ? -10.950 9.615 5.385 1.00 90.31 298 ALA A CA 1
ATOM 2363 C C . ALA A 1 298 ? -12.475 9.391 5.438 1.00 90.31 298 ALA A C 1
ATOM 2365 O O . ALA A 1 298 ? -13.022 9.138 6.511 1.00 90.31 298 ALA A O 1
ATOM 2366 N N . LYS A 1 299 ? -13.160 9.449 4.287 1.00 92.56 299 LYS A N 1
ATOM 2367 C CA . LYS A 1 299 ? -14.613 9.224 4.185 1.00 92.56 299 LYS A CA 1
ATOM 2368 C C . LYS A 1 299 ? -14.962 7.755 4.418 1.00 92.56 299 LYS A C 1
ATOM 2370 O O . LYS A 1 299 ? -15.903 7.461 5.147 1.00 92.56 299 LYS A O 1
ATOM 2375 N N . LEU A 1 300 ? -14.186 6.848 3.826 1.00 93.44 300 LEU A N 1
ATOM 2376 C CA . LEU A 1 300 ? -14.345 5.401 3.951 1.00 93.44 300 LEU A CA 1
ATOM 2377 C C . LEU A 1 300 ? -14.060 4.936 5.384 1.00 93.44 300 LEU A C 1
ATOM 2379 O O . LEU A 1 300 ? -14.830 4.146 5.922 1.00 93.44 300 LEU A O 1
ATOM 2383 N N . MET A 1 301 ? -13.050 5.504 6.061 1.00 94.06 301 MET A N 1
ATOM 2384 C CA . MET A 1 301 ? -12.845 5.255 7.494 1.00 94.06 301 MET A CA 1
ATOM 2385 C C . MET A 1 301 ? -14.091 5.609 8.316 1.00 94.06 301 MET A C 1
ATOM 2387 O O . MET A 1 301 ? -14.471 4.850 9.205 1.00 94.06 301 MET A O 1
ATOM 2391 N N . GLU A 1 302 ? -14.725 6.753 8.045 1.00 93.19 302 GLU A N 1
ATOM 2392 C CA . GLU A 1 302 ? -15.880 7.194 8.832 1.00 93.19 302 GLU A CA 1
ATOM 2393 C C . GLU A 1 302 ? -17.178 6.450 8.470 1.00 93.19 302 GLU A C 1
ATOM 2395 O O . GLU A 1 302 ? -17.972 6.170 9.371 1.00 93.19 302 GLU A O 1
ATOM 2400 N N . ARG A 1 303 ? -17.340 6.024 7.204 1.00 93.94 303 ARG A N 1
ATOM 2401 C CA . ARG A 1 303 ? -18.378 5.070 6.761 1.00 93.94 303 ARG A CA 1
ATOM 2402 C C . ARG A 1 303 ? -18.336 3.799 7.611 1.00 93.94 303 ARG A C 1
ATOM 2404 O O . ARG A 1 303 ? -19.327 3.452 8.248 1.00 93.94 303 ARG A O 1
ATOM 2411 N N . GLU A 1 304 ? -17.172 3.156 7.677 1.00 94.38 304 GLU A N 1
ATOM 2412 C CA . GLU A 1 304 ? -16.983 1.912 8.432 1.00 94.38 304 GLU A CA 1
ATOM 2413 C C . GLU A 1 304 ? -17.088 2.118 9.949 1.00 94.38 304 GLU A C 1
ATOM 2415 O O . GLU A 1 304 ? -17.671 1.289 10.647 1.00 94.38 304 GLU A O 1
ATOM 2420 N N . ASN A 1 305 ? -16.601 3.250 10.476 1.00 93.12 305 ASN A N 1
ATOM 2421 C CA . ASN A 1 305 ? -16.805 3.604 11.884 1.00 93.12 305 ASN A CA 1
ATOM 2422 C C . ASN A 1 305 ? -18.302 3.685 12.224 1.00 93.12 305 ASN A C 1
ATOM 2424 O O . ASN A 1 305 ? -18.732 3.095 13.214 1.00 93.12 305 ASN A O 1
ATOM 2428 N N . THR A 1 306 ? -19.096 4.361 11.386 1.00 93.44 306 THR A N 1
ATOM 2429 C CA . THR A 1 306 ? -20.548 4.491 11.580 1.00 93.44 306 THR A CA 1
ATOM 2430 C C . THR A 1 306 ? -21.240 3.132 11.474 1.00 93.44 306 THR A C 1
ATOM 2432 O O . THR A 1 306 ? -22.026 2.788 12.351 1.00 93.44 306 THR A O 1
ATOM 2435 N N . ALA A 1 307 ? -20.891 2.311 10.477 1.00 91.56 307 ALA A N 1
ATOM 2436 C CA . ALA A 1 307 ? -21.445 0.964 10.324 1.00 91.56 307 ALA A CA 1
ATOM 2437 C C . ALA A 1 307 ? -21.188 0.078 11.561 1.00 91.56 307 ALA A C 1
ATOM 2439 O O . ALA A 1 307 ? -22.097 -0.590 12.060 1.00 91.56 307 ALA A O 1
ATOM 2440 N N . ILE A 1 308 ? -19.972 0.107 12.117 1.00 91.56 308 ILE A N 1
ATOM 2441 C CA . ILE A 1 308 ? -19.629 -0.621 13.350 1.00 91.56 308 ILE A CA 1
ATOM 2442 C C . ILE A 1 308 ? -20.406 -0.084 14.559 1.00 91.56 308 ILE A C 1
ATOM 2444 O O . ILE A 1 308 ? -20.881 -0.871 15.384 1.00 91.56 308 ILE A O 1
ATOM 2448 N N . GLU A 1 309 ? -20.544 1.237 14.685 1.00 89.19 309 GLU A N 1
ATOM 2449 C CA . GLU A 1 309 ? -21.273 1.856 15.794 1.00 89.19 309 GLU A CA 1
ATOM 2450 C C . GLU A 1 309 ? -22.769 1.522 15.766 1.00 89.19 309 GLU A C 1
ATOM 2452 O O . GLU A 1 309 ? -23.319 1.218 16.831 1.00 89.19 309 GLU A O 1
ATOM 2457 N N . THR A 1 310 ? -23.379 1.489 14.572 1.00 92.06 310 THR A N 1
ATOM 2458 C CA . THR A 1 310 ? -24.761 1.047 14.317 1.00 92.06 310 THR A CA 1
ATOM 2459 C C . THR A 1 310 ? -24.967 -0.437 14.627 1.00 92.06 310 THR A C 1
ATOM 2461 O O . THR A 1 310 ? -25.995 -0.802 15.191 1.00 92.06 310 THR A O 1
ATOM 2464 N N . ARG A 1 311 ? -23.989 -1.300 14.312 1.00 90.00 311 ARG A N 1
ATOM 2465 C CA . ARG A 1 311 ? -24.041 -2.746 14.610 1.00 90.00 311 ARG A CA 1
ATOM 2466 C C . ARG A 1 311 ? -23.866 -3.080 16.104 1.00 90.00 311 ARG A C 1
ATOM 2468 O O . ARG A 1 311 ? -24.150 -4.206 16.495 1.00 90.00 311 ARG A O 1
ATOM 2475 N N . ASP A 1 312 ? -23.371 -2.145 16.922 1.00 89.81 312 ASP A N 1
ATOM 2476 C CA . ASP A 1 312 ? -23.118 -2.271 18.377 1.00 89.81 312 ASP A CA 1
ATOM 2477 C C . ASP A 1 312 ? -22.264 -3.488 18.822 1.00 89.81 312 ASP A C 1
ATOM 2479 O O . ASP A 1 312 ? -22.309 -3.935 19.969 1.00 89.81 312 ASP A O 1
ATOM 2483 N N . ILE A 1 313 ? -21.428 -4.017 17.921 1.00 90.31 313 ILE A N 1
ATOM 2484 C CA . ILE A 1 313 ? -20.651 -5.253 18.140 1.00 90.31 313 ILE A CA 1
ATOM 2485 C C . ILE A 1 313 ? -19.357 -5.084 18.957 1.00 90.31 313 ILE A C 1
ATOM 2487 O O . ILE A 1 313 ? -18.796 -6.089 19.408 1.00 90.31 313 ILE A O 1
ATOM 2491 N N . MET A 1 314 ? -18.862 -3.854 19.129 1.00 92.50 314 MET A N 1
ATOM 2492 C CA . MET A 1 314 ? -17.565 -3.560 19.761 1.00 92.50 314 MET A CA 1
ATOM 2493 C C . MET A 1 314 ? -17.712 -3.092 21.208 1.00 92.50 314 MET A C 1
ATOM 2495 O O . MET A 1 314 ? -18.667 -2.394 21.552 1.00 92.50 314 MET A O 1
ATOM 2499 N N . GLN A 1 315 ? -16.728 -3.406 22.054 1.00 90.81 315 GLN A N 1
ATOM 2500 C CA . GLN A 1 315 ? -16.637 -2.826 23.393 1.00 90.81 315 GLN A CA 1
ATOM 2501 C C . GLN A 1 315 ? -16.452 -1.304 23.328 1.00 90.81 315 GLN A C 1
ATOM 2503 O O . GLN A 1 315 ? -15.530 -0.798 22.686 1.00 90.81 315 GLN A O 1
ATOM 2508 N N . LYS A 1 316 ? -17.316 -0.578 24.046 1.00 87.00 316 LYS A N 1
ATOM 2509 C CA . LYS A 1 316 ? -17.400 0.893 24.051 1.00 87.00 316 LYS A CA 1
ATOM 2510 C C . LYS A 1 316 ? -16.816 1.535 25.322 1.00 87.00 316 LYS A C 1
ATOM 2512 O O . LYS A 1 316 ? -17.039 2.721 25.543 1.00 87.00 316 LYS A O 1
ATOM 2517 N N . ASN A 1 317 ? -16.081 0.793 26.149 1.00 86.94 317 ASN A N 1
ATOM 2518 C CA . ASN A 1 317 ? -15.663 1.163 27.512 1.00 86.94 317 ASN A CA 1
ATOM 2519 C C . ASN A 1 317 ? -14.199 1.671 27.634 1.00 86.94 317 ASN A C 1
ATOM 2521 O O . ASN A 1 317 ? -13.676 1.774 28.742 1.00 86.94 317 ASN A O 1
ATOM 2525 N N . GLY A 1 318 ? -13.531 2.039 26.531 1.00 88.50 318 GLY A N 1
ATOM 2526 C CA . GLY A 1 318 ? -12.161 2.575 26.569 1.00 88.50 318 GLY A CA 1
ATOM 2527 C C . GLY A 1 318 ? -11.717 3.328 25.315 1.00 88.50 318 GLY A C 1
ATOM 2528 O O . GLY A 1 318 ? -12.549 3.761 24.516 1.00 88.50 318 GLY A O 1
ATOM 2529 N N . ALA A 1 319 ? -10.399 3.509 25.175 1.00 93.06 319 ALA A N 1
ATOM 2530 C CA . ALA A 1 319 ? -9.780 4.067 23.974 1.00 93.06 319 ALA A CA 1
ATOM 2531 C C . ALA A 1 319 ? -9.935 3.100 22.791 1.00 93.06 319 ALA A C 1
ATOM 2533 O O . ALA A 1 319 ? -9.957 1.885 22.986 1.00 93.06 319 ALA A O 1
ATOM 2534 N N . THR A 1 320 ? -10.029 3.625 21.571 1.00 95.12 320 THR A N 1
ATOM 2535 C CA . THR A 1 320 ? -10.277 2.824 20.364 1.00 95.12 320 THR A CA 1
ATOM 2536 C C . THR A 1 320 ? -9.306 3.216 19.259 1.00 95.12 320 THR A C 1
ATOM 2538 O O . THR A 1 320 ? -9.219 4.386 18.897 1.00 95.12 320 THR A O 1
ATOM 2541 N N . LEU A 1 321 ? -8.552 2.258 18.728 1.00 96.88 321 LEU A N 1
ATOM 2542 C CA . LEU A 1 321 ? -7.702 2.419 17.554 1.00 96.88 321 LEU A CA 1
ATOM 2543 C C . LEU A 1 321 ? -8.522 2.103 16.297 1.00 96.88 321 LEU A C 1
ATOM 2545 O O . LEU A 1 321 ? -9.161 1.059 16.206 1.00 96.88 321 LEU A O 1
ATOM 2549 N N . HIS A 1 322 ? -8.478 3.023 15.342 1.00 96.94 322 HIS A N 1
ATOM 2550 C CA . HIS A 1 322 ? -9.118 2.953 14.039 1.00 96.94 322 HIS A CA 1
ATOM 2551 C C . HIS A 1 322 ? -8.027 2.991 12.971 1.00 96.94 322 HIS A C 1
ATOM 2553 O O . HIS A 1 322 ? -7.164 3.877 12.986 1.00 96.94 322 HIS A O 1
ATOM 2559 N N . ILE A 1 323 ? -8.082 2.038 12.049 1.00 97.62 323 ILE A N 1
ATOM 2560 C CA . ILE A 1 323 ? -7.187 1.924 10.902 1.00 97.62 323 ILE A CA 1
ATOM 2561 C C . ILE A 1 323 ? -8.065 1.824 9.658 1.00 97.62 323 ILE A C 1
ATOM 2563 O O . ILE A 1 323 ? -8.929 0.952 9.587 1.00 97.62 323 ILE A O 1
ATOM 2567 N N . ALA A 1 324 ? -7.825 2.686 8.676 1.00 97.00 324 ALA A N 1
ATOM 2568 C CA . ALA A 1 324 ? -8.352 2.525 7.328 1.00 97.00 324 ALA A CA 1
ATOM 2569 C C . ALA A 1 324 ? -7.204 2.465 6.328 1.00 97.00 324 ALA A C 1
ATOM 2571 O O . ALA A 1 324 ? -6.267 3.264 6.391 1.00 97.00 324 ALA A O 1
ATOM 2572 N N . ILE A 1 325 ? -7.303 1.505 5.416 1.00 96.31 325 ILE A N 1
ATOM 2573 C CA . ILE A 1 325 ? -6.353 1.255 4.344 1.00 96.31 325 ILE A CA 1
ATOM 2574 C C . ILE A 1 325 ? -7.167 1.076 3.062 1.00 96.31 325 ILE A C 1
ATOM 2576 O O . ILE A 1 325 ? -7.957 0.140 2.940 1.00 96.31 325 ILE A O 1
ATOM 2580 N N . VAL A 1 326 ? -6.959 1.975 2.107 1.00 93.75 326 VAL A N 1
ATOM 2581 C CA . VAL A 1 326 ? -7.532 1.903 0.762 1.00 93.75 326 VAL A CA 1
ATOM 2582 C C . VAL A 1 326 ? -6.403 1.526 -0.198 1.00 93.75 326 VAL A C 1
ATOM 2584 O O . VAL A 1 326 ? -5.490 2.333 -0.381 1.00 93.75 326 VAL A O 1
ATOM 2587 N N . PRO A 1 327 ? -6.397 0.322 -0.787 1.00 89.56 327 PRO A N 1
ATOM 2588 C CA . PRO A 1 327 ? -5.504 -0.003 -1.895 1.00 89.56 327 PRO A CA 1
ATOM 2589 C C . PRO A 1 327 ? -6.013 0.636 -3.198 1.00 89.56 327 PRO A C 1
ATOM 2591 O O . PRO A 1 327 ? -7.192 0.972 -3.309 1.00 89.56 327 PRO A O 1
ATOM 2594 N N . GLN A 1 328 ? -5.158 0.791 -4.213 1.00 81.81 328 GLN A N 1
ATOM 2595 C CA . GLN A 1 328 ? -5.595 1.301 -5.524 1.00 81.81 328 GLN A CA 1
ATOM 2596 C C . GLN A 1 328 ? -6.641 0.385 -6.182 1.00 81.81 328 GLN A C 1
ATOM 2598 O O . GLN A 1 328 ? -7.550 0.863 -6.865 1.00 81.81 328 GLN A O 1
ATOM 2603 N N . GLU A 1 329 ? -6.547 -0.914 -5.904 1.00 81.94 329 GLU A N 1
ATOM 2604 C CA . GLU A 1 329 ? -7.472 -1.976 -6.288 1.00 81.94 329 GLU A CA 1
ATOM 2605 C C . GLU A 1 329 ? -8.933 -1.696 -5.897 1.00 81.94 329 GLU A C 1
ATOM 2607 O O . GLU A 1 329 ? -9.840 -2.205 -6.546 1.00 81.94 329 GLU A O 1
ATOM 2612 N N . HIS A 1 330 ? -9.182 -0.815 -4.923 1.00 85.56 330 HIS A N 1
ATOM 2613 C CA . HIS A 1 330 ? -10.522 -0.328 -4.581 1.00 85.56 330 HIS A CA 1
ATOM 2614 C C . HIS A 1 330 ? -11.258 0.343 -5.754 1.00 85.56 330 HIS A C 1
ATOM 2616 O O . HIS A 1 330 ? -12.487 0.334 -5.826 1.00 85.56 330 HIS A O 1
ATOM 2622 N N . TYR A 1 331 ? -10.516 0.906 -6.711 1.00 81.81 331 TYR A N 1
ATOM 2623 C CA . TYR A 1 331 ? -11.080 1.517 -7.915 1.00 81.81 331 TYR A CA 1
ATOM 2624 C C . TYR A 1 331 ? -11.099 0.564 -9.130 1.00 81.81 331 TYR A C 1
ATOM 2626 O O . TYR A 1 331 ? -11.678 0.906 -10.166 1.00 81.81 331 TYR A O 1
ATOM 2634 N N . GLU A 1 332 ? -10.504 -0.632 -9.022 1.00 79.50 332 GLU A N 1
ATOM 2635 C CA . GLU A 1 332 ? -10.471 -1.660 -10.071 1.00 79.50 332 GLU A CA 1
ATOM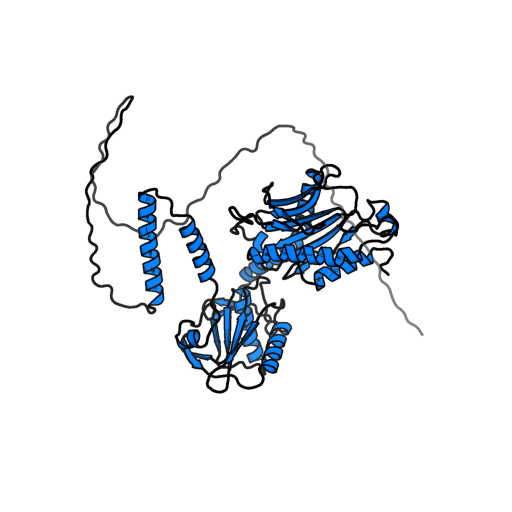 2636 C C . GLU A 1 332 ? -11.793 -2.462 -10.069 1.00 79.50 332 GLU A C 1
ATOM 2638 O O . GLU A 1 332 ? -11.899 -3.512 -9.446 1.00 79.50 332 GLU A O 1
ATOM 2643 N N . ARG A 1 333 ? -12.822 -2.003 -10.800 1.00 70.81 333 ARG A N 1
ATOM 2644 C CA . ARG A 1 333 ? -14.163 -2.647 -10.835 1.00 70.81 333 ARG A CA 1
ATOM 2645 C C . ARG A 1 333 ? -14.193 -4.129 -11.238 1.00 70.81 333 ARG A C 1
ATOM 2647 O O . ARG A 1 333 ? -15.186 -4.799 -10.980 1.00 70.81 333 ARG A O 1
ATOM 2654 N N . GLU A 1 334 ? -13.160 -4.607 -11.923 1.00 76.00 334 GLU A N 1
ATOM 2655 C CA . GLU A 1 334 ? -13.033 -5.999 -12.378 1.00 76.00 334 GLU A CA 1
ATOM 2656 C C . GLU A 1 334 ? -12.174 -6.852 -11.425 1.00 76.00 334 GLU A C 1
ATOM 2658 O O . GLU A 1 334 ? -11.993 -8.051 -11.650 1.00 76.00 334 GLU A O 1
ATOM 2663 N N . ARG A 1 335 ? -11.644 -6.260 -10.344 1.00 81.31 335 ARG A N 1
ATOM 2664 C CA . ARG A 1 335 ? -10.851 -6.974 -9.344 1.00 81.31 335 ARG A CA 1
ATOM 2665 C C . ARG A 1 335 ? -11.741 -7.951 -8.583 1.00 81.31 335 ARG A C 1
ATOM 2667 O O . ARG A 1 335 ? -12.778 -7.586 -8.041 1.00 81.31 335 ARG A O 1
ATOM 2674 N N . ALA A 1 336 ? -11.305 -9.206 -8.508 1.00 87.69 336 ALA A N 1
ATOM 2675 C CA . ALA A 1 336 ? -11.964 -10.195 -7.665 1.00 87.69 336 ALA A CA 1
ATOM 2676 C C . ALA A 1 336 ? -11.844 -9.800 -6.176 1.00 87.69 336 ALA A C 1
ATOM 2678 O O . ALA A 1 336 ? -10.757 -9.372 -5.767 1.00 87.69 336 ALA A O 1
ATOM 2679 N N . PRO A 1 337 ? -12.903 -9.980 -5.363 1.00 91.81 337 PRO A N 1
ATOM 2680 C CA . PRO A 1 337 ? -12.863 -9.708 -3.927 1.00 91.81 337 PRO A CA 1
ATOM 2681 C C . PRO A 1 337 ? -11.891 -10.654 -3.207 1.00 91.81 337 PRO A C 1
ATOM 2683 O O . PRO A 1 337 ? -11.431 -11.658 -3.766 1.00 91.81 337 PRO A O 1
ATOM 2686 N N . PHE A 1 338 ? -11.578 -10.354 -1.947 1.00 93.31 338 PHE A N 1
ATOM 2687 C CA . PHE A 1 338 ? -10.722 -11.213 -1.131 1.00 93.31 338 PHE A CA 1
ATOM 2688 C C . PHE A 1 338 ? -11.343 -12.608 -0.949 1.00 93.31 338 PHE A C 1
ATOM 2690 O O . PHE A 1 338 ? -12.396 -12.757 -0.336 1.00 93.31 338 PHE A O 1
ATOM 2697 N N . ASP A 1 339 ? -10.664 -13.653 -1.436 1.00 89.94 339 ASP A N 1
ATOM 2698 C CA . ASP A 1 339 ? -11.047 -15.039 -1.147 1.00 89.94 339 ASP A CA 1
ATOM 2699 C C . ASP A 1 339 ? -10.568 -15.435 0.265 1.00 89.94 339 ASP A C 1
ATOM 2701 O O . ASP A 1 339 ? -9.349 -15.554 0.466 1.00 89.94 339 ASP A O 1
ATOM 2705 N N . PRO A 1 340 ? -11.476 -15.696 1.232 1.00 88.06 340 PRO A N 1
ATOM 2706 C CA . PRO A 1 340 ? -11.123 -16.192 2.563 1.00 88.06 340 PRO A CA 1
ATOM 2707 C C . PRO A 1 340 ? -10.626 -17.647 2.557 1.00 88.06 340 PRO A C 1
ATOM 2709 O O . PRO A 1 340 ? -10.195 -18.142 3.596 1.00 88.06 340 PRO A O 1
ATOM 2712 N N . GLY A 1 341 ? -10.655 -18.322 1.404 1.00 82.38 341 GLY A N 1
ATOM 2713 C CA . GLY A 1 341 ? -10.178 -19.682 1.198 1.00 82.38 341 GLY A CA 1
ATOM 2714 C C . GLY A 1 341 ? -11.304 -20.699 1.345 1.00 82.38 341 GLY A C 1
ATOM 2715 O O . GLY A 1 341 ? -11.697 -21.055 2.450 1.00 82.38 341 GLY A O 1
ATOM 2716 N N . ARG A 1 342 ? -11.801 -21.231 0.222 1.00 69.31 342 ARG A N 1
ATOM 2717 C CA . ARG A 1 342 ? -12.852 -22.274 0.223 1.00 69.31 342 ARG A CA 1
ATOM 2718 C C . ARG A 1 342 ? -12.384 -23.662 0.690 1.00 69.31 342 ARG A C 1
ATOM 2720 O O . ARG A 1 342 ? -13.225 -24.514 0.952 1.00 69.31 342 ARG A O 1
ATOM 2727 N N . GLY A 1 343 ? -11.071 -23.897 0.754 1.00 72.31 343 GLY A N 1
ATOM 2728 C CA . GLY A 1 343 ? -10.462 -25.153 1.213 1.00 72.31 343 GLY A CA 1
ATOM 2729 C C . GLY A 1 343 ? -9.675 -24.959 2.507 1.00 72.31 343 GLY A C 1
ATOM 2730 O O . GLY A 1 343 ? -10.138 -25.318 3.586 1.00 72.31 343 GLY A O 1
ATOM 2731 N N . VAL A 1 344 ? -8.490 -24.352 2.406 1.00 80.06 344 VAL A N 1
ATOM 2732 C CA . VAL A 1 344 ? -7.724 -23.899 3.576 1.00 80.06 344 VAL A CA 1
ATOM 2733 C C . VAL A 1 344 ? -8.208 -22.500 3.950 1.00 80.06 344 VAL A C 1
ATOM 2735 O O . VAL A 1 344 ? -7.931 -21.540 3.233 1.00 80.06 344 VAL A O 1
ATOM 2738 N N . LEU A 1 345 ? -8.945 -22.392 5.058 1.00 85.12 345 LEU A N 1
ATOM 2739 C CA . LEU A 1 345 ? -9.431 -21.110 5.573 1.00 85.12 345 LEU A CA 1
ATOM 2740 C C . LEU A 1 345 ? -8.251 -20.217 5.970 1.00 85.12 345 LEU A C 1
ATOM 2742 O O . LEU A 1 345 ? -7.456 -20.570 6.847 1.00 85.12 345 LEU A O 1
ATOM 2746 N N . LYS A 1 346 ? -8.171 -19.032 5.364 1.00 90.25 346 LYS A N 1
ATOM 2747 C CA . LYS A 1 346 ? -7.237 -17.983 5.774 1.00 90.25 346 LYS A CA 1
ATOM 2748 C C . LYS A 1 346 ? -7.605 -17.476 7.168 1.00 90.25 346 LYS A C 1
ATOM 2750 O O . LYS A 1 346 ? -8.765 -17.514 7.592 1.00 90.25 346 LYS A O 1
ATOM 2755 N N . ARG A 1 347 ? -6.601 -16.981 7.889 1.00 92.44 347 ARG A N 1
ATOM 2756 C CA . ARG A 1 347 ? -6.742 -16.456 9.252 1.00 92.44 347 ARG A CA 1
ATOM 2757 C C . ARG A 1 347 ? -6.086 -15.089 9.351 1.00 92.44 347 ARG A C 1
ATOM 2759 O O . ARG A 1 347 ? -5.066 -14.862 8.710 1.00 92.44 347 ARG A O 1
ATOM 2766 N N . MET A 1 348 ? -6.651 -14.218 10.178 1.00 94.75 348 MET A N 1
ATOM 2767 C CA . MET A 1 348 ? -6.000 -12.982 10.611 1.00 94.75 348 MET A CA 1
ATOM 2768 C C . MET A 1 348 ? -5.619 -13.123 12.082 1.00 94.75 348 MET A C 1
ATOM 2770 O O . MET A 1 348 ? -6.454 -13.553 12.882 1.00 94.75 348 MET A O 1
ATOM 2774 N N . ARG A 1 349 ? -4.379 -12.766 12.444 1.00 94.81 349 ARG A N 1
ATOM 2775 C CA . ARG A 1 349 ? -3.970 -12.689 13.854 1.00 94.81 349 ARG A CA 1
ATOM 2776 C C . ARG A 1 349 ? -4.779 -11.599 14.548 1.00 94.81 349 ARG A C 1
ATOM 2778 O O . ARG A 1 349 ? -5.030 -10.536 13.978 1.00 94.81 349 ARG A O 1
ATOM 2785 N N . TYR A 1 350 ? -5.202 -11.866 15.772 1.00 93.81 350 TYR A N 1
ATOM 2786 C CA . TYR A 1 350 ? -5.864 -10.863 16.586 1.00 93.81 350 TYR A CA 1
ATOM 2787 C C . TYR A 1 350 ? -4.899 -9.741 16.995 1.00 93.81 350 TYR A C 1
ATOM 2789 O O . TYR A 1 350 ? -3.677 -9.885 16.932 1.00 93.81 350 TYR A O 1
ATOM 2797 N N . TYR A 1 351 ? -5.440 -8.592 17.410 1.00 93.44 351 TYR A N 1
ATOM 2798 C CA . TYR A 1 351 ? -4.588 -7.496 17.875 1.00 93.44 351 TYR A CA 1
ATOM 2799 C C . TYR A 1 351 ? -4.019 -7.799 19.268 1.00 93.44 351 TYR A C 1
ATOM 2801 O O . TYR A 1 351 ? -2.833 -7.570 19.512 1.00 93.44 351 TYR A O 1
ATOM 2809 N N . HIS A 1 352 ? -4.847 -8.325 20.179 1.00 90.25 352 HIS A N 1
ATOM 2810 C CA . HIS A 1 352 ? -4.476 -8.512 21.586 1.00 90.25 352 HIS A CA 1
AT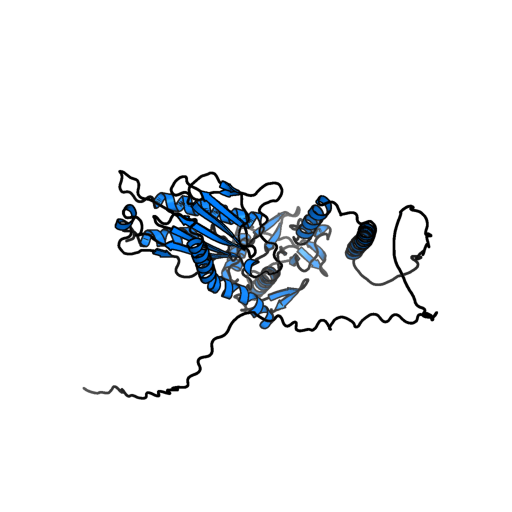OM 2811 C C . HIS A 1 352 ? -3.827 -9.869 21.885 1.00 90.25 352 HIS A C 1
ATOM 2813 O O . HIS A 1 352 ? -3.168 -10.003 22.917 1.00 90.25 352 HIS A O 1
ATOM 2819 N N . ALA A 1 353 ? -3.973 -10.852 20.995 1.00 87.06 353 ALA A N 1
ATOM 2820 C CA . ALA A 1 353 ? -3.527 -12.225 21.203 1.00 87.06 353 ALA A CA 1
ATOM 2821 C C . ALA A 1 353 ? -2.615 -12.736 20.072 1.00 87.06 353 ALA A C 1
ATOM 2823 O O . ALA A 1 353 ? -2.562 -12.175 18.980 1.00 87.06 353 ALA A O 1
ATOM 2824 N N . GLU A 1 354 ? -1.865 -13.805 20.354 1.00 83.69 354 GLU A N 1
ATOM 2825 C CA . GLU A 1 354 ? -0.985 -14.469 19.377 1.00 83.69 354 GLU A CA 1
ATOM 2826 C C . GLU A 1 354 ? -1.734 -15.452 18.461 1.00 83.69 354 GLU A C 1
ATOM 2828 O O . GLU A 1 354 ? -1.200 -15.866 17.431 1.00 83.69 354 GLU A O 1
ATOM 2833 N N . ASP A 1 355 ? -2.966 -15.831 18.813 1.00 87.88 355 ASP A N 1
ATOM 2834 C CA . ASP A 1 355 ? -3.845 -16.599 17.940 1.00 87.88 355 ASP A CA 1
ATOM 2835 C C . ASP A 1 355 ? -4.607 -15.689 16.957 1.00 87.88 355 ASP A C 1
ATOM 2837 O O . ASP A 1 355 ? -4.364 -14.487 16.837 1.00 87.88 355 ASP A O 1
ATOM 2841 N N . GLY A 1 356 ? -5.499 -16.281 16.165 1.00 89.50 356 GLY A N 1
ATOM 2842 C CA . GLY A 1 356 ? -6.171 -15.561 15.090 1.00 89.50 356 GLY A CA 1
ATOM 2843 C C . GLY A 1 356 ? -7.476 -16.198 14.652 1.00 89.50 356 GLY A C 1
ATOM 2844 O O . GLY A 1 356 ? -7.626 -17.426 14.647 1.00 89.50 356 GLY A O 1
ATOM 2845 N N . GLY A 1 357 ? -8.423 -15.362 14.248 1.00 91.06 357 GLY A N 1
ATOM 2846 C CA . GLY A 1 357 ? -9.724 -15.800 13.765 1.00 91.06 357 GLY A CA 1
ATOM 2847 C C . GLY A 1 357 ? -9.711 -16.164 12.282 1.00 91.06 357 GLY A C 1
ATOM 2848 O O . GLY A 1 357 ? -8.887 -15.682 11.507 1.00 91.06 357 GLY A O 1
ATOM 2849 N N . ILE A 1 358 ? -10.648 -17.026 11.891 1.00 93.12 358 ILE A N 1
ATOM 2850 C CA . ILE A 1 358 ? -10.998 -17.262 10.484 1.00 93.12 358 ILE A CA 1
ATOM 2851 C C . ILE A 1 358 ? -11.872 -16.117 9.966 1.00 93.12 358 ILE A C 1
ATOM 2853 O O . ILE A 1 358 ? -12.728 -15.617 10.704 1.00 93.12 358 ILE A O 1
ATOM 2857 N N . TYR A 1 359 ? -11.684 -15.740 8.703 1.00 94.19 359 TYR A N 1
ATOM 2858 C CA . TYR A 1 359 ? -12.564 -14.788 8.023 1.00 94.19 359 TYR A CA 1
ATOM 2859 C C . TYR A 1 359 ? -13.983 -15.352 7.906 1.00 94.19 359 TYR A C 1
ATOM 2861 O O . TYR A 1 359 ? -14.179 -16.533 7.610 1.00 94.19 359 TYR A O 1
ATOM 2869 N N . LYS A 1 360 ? -14.981 -14.499 8.134 1.00 93.25 360 LYS A N 1
ATOM 2870 C CA . LYS A 1 360 ? -16.407 -14.809 7.996 1.00 93.25 360 LYS A CA 1
ATOM 2871 C C . LYS A 1 360 ? -17.045 -13.778 7.081 1.00 93.25 360 LYS A C 1
ATOM 2873 O O . LYS A 1 360 ? -16.754 -12.596 7.222 1.00 93.25 360 LYS A O 1
ATOM 2878 N N . GLY A 1 361 ? -17.913 -14.219 6.174 1.00 92.44 361 GLY A N 1
ATOM 2879 C CA . GLY A 1 361 ? -18.695 -13.302 5.346 1.00 92.44 361 GLY A CA 1
ATOM 2880 C C . GLY A 1 361 ? -19.589 -12.405 6.201 1.00 92.44 361 GLY A C 1
ATOM 2881 O O . GLY A 1 361 ? -20.185 -12.866 7.180 1.00 92.44 361 GLY A O 1
ATOM 2882 N N . CYS A 1 362 ? -19.670 -11.137 5.826 1.00 91.44 362 CYS A N 1
ATOM 2883 C CA . CYS A 1 362 ? -20.578 -10.145 6.381 1.00 91.44 362 CYS A CA 1
ATOM 2884 C C . CYS A 1 362 ? -21.177 -9.307 5.237 1.00 91.44 362 CYS A C 1
ATOM 2886 O O . CYS A 1 362 ? -21.077 -9.679 4.069 1.00 91.44 362 CYS A O 1
ATOM 2888 N N . GLU A 1 363 ? -21.873 -8.224 5.573 1.00 87.94 363 GLU A N 1
ATOM 2889 C CA . GLU A 1 363 ? -22.342 -7.251 4.584 1.00 87.94 363 GLU A CA 1
ATOM 2890 C C . GLU A 1 363 ? -21.129 -6.593 3.903 1.00 87.94 363 GLU A C 1
ATOM 2892 O O . GLU A 1 363 ? -20.182 -6.192 4.583 1.00 87.94 363 GLU A O 1
ATOM 2897 N N . ASP A 1 364 ? -21.149 -6.558 2.568 1.00 89.56 364 ASP A N 1
ATOM 2898 C CA . ASP A 1 364 ? -20.125 -5.987 1.681 1.00 89.56 364 ASP A CA 1
ATOM 2899 C C . ASP A 1 364 ? -18.679 -6.507 1.858 1.00 89.56 364 ASP A C 1
ATOM 2901 O O . ASP A 1 364 ? -17.728 -5.809 1.498 1.00 89.56 364 ASP A O 1
ATOM 2905 N N . GLY A 1 365 ? -18.476 -7.723 2.388 1.00 94.06 365 GLY A N 1
ATOM 2906 C CA . GLY A 1 365 ? -17.158 -8.376 2.391 1.00 94.06 365 GLY A CA 1
ATOM 2907 C C . GLY A 1 365 ? -16.963 -9.470 3.445 1.00 94.06 365 GLY A C 1
ATOM 2908 O O . GLY A 1 365 ? -17.845 -10.295 3.709 1.00 94.06 365 GLY A O 1
ATOM 2909 N N . VAL A 1 366 ? -15.772 -9.501 4.054 1.00 95.81 366 VAL A N 1
ATOM 2910 C CA . VAL A 1 366 ? -15.401 -10.463 5.105 1.00 95.81 366 VAL A CA 1
ATOM 2911 C C . VAL A 1 366 ? -14.798 -9.794 6.337 1.00 95.81 366 VAL A C 1
ATOM 2913 O O . VAL A 1 366 ? -14.057 -8.818 6.244 1.00 95.81 366 VAL A O 1
ATOM 2916 N N . GLU A 1 367 ? -15.040 -10.367 7.515 1.00 96.00 367 GLU A N 1
ATOM 2917 C CA . GLU A 1 367 ? -14.468 -9.892 8.774 1.00 96.00 367 GLU A CA 1
ATOM 2918 C C . GLU A 1 367 ? -13.972 -11.006 9.705 1.00 96.00 367 GLU A C 1
ATOM 2920 O O . GLU A 1 367 ? -14.432 -12.149 9.686 1.00 96.00 367 GLU A O 1
ATOM 2925 N N . VAL A 1 368 ? -13.029 -10.631 10.566 1.00 96.00 368 VAL A N 1
ATOM 2926 C CA . VAL A 1 368 ? -12.518 -11.398 11.701 1.00 96.00 368 VAL A CA 1
ATOM 2927 C C . VAL A 1 368 ? -12.838 -10.613 12.970 1.00 96.00 368 VAL A C 1
ATOM 2929 O O . VAL A 1 368 ? -12.501 -9.435 13.071 1.00 96.00 368 VAL A O 1
ATOM 2932 N N . LEU A 1 369 ? -13.494 -11.263 13.935 1.00 94.06 369 LEU A N 1
ATOM 2933 C CA . LEU A 1 369 ? -13.913 -10.661 15.205 1.00 94.06 369 LEU A CA 1
ATOM 2934 C C . LEU A 1 369 ? -13.285 -11.397 16.391 1.00 94.06 369 LEU A C 1
ATOM 2936 O O . LEU A 1 369 ? -13.558 -12.580 16.603 1.00 94.06 369 LEU A O 1
ATOM 2940 N N . GLU A 1 370 ? -12.510 -10.674 17.193 1.00 92.44 370 GLU A N 1
ATOM 2941 C CA . GLU A 1 370 ? -11.987 -11.136 18.478 1.00 92.44 370 GLU A CA 1
ATOM 2942 C C . GLU A 1 370 ? -13.051 -10.924 19.559 1.00 92.44 370 GLU A C 1
ATOM 2944 O O . GLU A 1 370 ? -13.248 -9.811 20.055 1.00 92.44 370 GLU A O 1
ATOM 2949 N N . LYS A 1 371 ? -13.783 -11.987 19.900 1.00 85.50 371 LYS A N 1
ATOM 2950 C CA . LYS A 1 371 ? -14.829 -11.948 20.929 1.00 85.50 371 LYS A CA 1
ATOM 2951 C C . LYS A 1 371 ? -14.247 -12.222 22.308 1.00 85.50 371 LYS A C 1
ATOM 2953 O O . LYS A 1 371 ? -13.518 -13.191 22.488 1.00 85.50 371 LYS A O 1
ATOM 2958 N N . THR A 1 372 ? -14.660 -11.432 23.296 1.00 79.69 372 THR A N 1
ATOM 2959 C CA . THR A 1 372 ? -14.358 -11.706 24.708 1.00 79.69 372 THR A CA 1
ATOM 2960 C C . THR A 1 372 ? -15.594 -12.204 25.448 1.00 79.69 372 THR A C 1
ATOM 2962 O O . THR A 1 372 ? -16.726 -11.962 25.033 1.00 79.69 372 THR A O 1
ATOM 2965 N N . PHE A 1 373 ? -15.382 -12.855 26.592 1.00 62.47 373 PHE A N 1
ATOM 2966 C CA . PHE A 1 373 ? -16.463 -13.183 27.525 1.00 62.47 373 PHE A CA 1
ATOM 2967 C C . PHE A 1 373 ? -17.066 -11.939 28.208 1.00 62.47 373 PHE A C 1
ATOM 2969 O O . PHE A 1 373 ? -18.155 -12.021 28.770 1.00 62.47 373 PHE A O 1
ATOM 2976 N N . GLN A 1 374 ? -16.390 -10.785 28.163 1.00 61.12 374 GLN A N 1
ATOM 2977 C CA . GLN A 1 374 ? -16.907 -9.534 28.716 1.00 61.12 374 GLN A CA 1
ATOM 2978 C C . GLN A 1 374 ? -17.939 -8.906 27.770 1.00 61.12 374 GLN A C 1
ATOM 2980 O O . GLN A 1 374 ? -17.668 -8.661 26.595 1.00 61.12 374 GLN A O 1
ATOM 2985 N N . GLU A 1 375 ? -19.135 -8.643 28.304 1.00 63.62 375 GLU A N 1
ATOM 2986 C CA . GLU A 1 375 ? -20.269 -7.988 27.623 1.00 63.62 375 GLU A CA 1
ATOM 2987 C C . GLU A 1 375 ? -20.814 -8.711 26.368 1.00 63.62 375 GLU A C 1
ATOM 2989 O O . GLU A 1 375 ? -21.707 -8.188 25.708 1.00 63.62 375 GLU A O 1
ATOM 2994 N N . GLY A 1 376 ? -20.297 -9.893 26.003 1.00 74.50 376 GLY A N 1
ATOM 2995 C CA . GLY A 1 376 ? -20.630 -10.562 24.734 1.00 74.50 376 GLY A CA 1
ATOM 2996 C C . GLY A 1 376 ? -20.155 -9.800 23.484 1.00 74.50 376 GLY A C 1
ATOM 2997 O O . GLY A 1 376 ? -20.558 -10.131 22.367 1.00 74.50 376 GLY A O 1
ATOM 2998 N N . ARG A 1 377 ? -19.304 -8.783 23.673 1.00 86.94 377 ARG A N 1
ATOM 2999 C CA . ARG A 1 377 ? -18.818 -7.859 22.643 1.00 86.94 377 ARG A CA 1
ATOM 3000 C C . ARG A 1 377 ? -17.391 -8.186 22.206 1.00 86.94 377 ARG A C 1
ATOM 3002 O O . ARG A 1 377 ? -16.619 -8.857 22.901 1.00 86.94 377 ARG A O 1
ATOM 3009 N N . SER A 1 378 ? -17.049 -7.691 21.023 1.00 91.06 378 SER A N 1
ATOM 3010 C CA . SER A 1 378 ? -15.734 -7.878 20.410 1.00 91.06 378 SER A CA 1
ATOM 3011 C C . SER A 1 378 ? -14.763 -6.780 20.853 1.00 91.06 378 SER A C 1
ATOM 3013 O O . SER A 1 378 ? -15.176 -5.637 21.065 1.00 91.06 378 SER A O 1
ATOM 3015 N N . ILE A 1 379 ? -13.480 -7.120 20.987 1.00 92.81 379 ILE A N 1
ATOM 3016 C CA . ILE A 1 379 ? -12.398 -6.156 21.262 1.00 92.81 379 ILE A CA 1
ATOM 3017 C C . ILE A 1 379 ? -11.600 -5.800 20.008 1.00 92.81 379 ILE A C 1
ATOM 3019 O O . ILE A 1 379 ? -11.123 -4.679 19.907 1.00 92.81 379 ILE A O 1
ATOM 3023 N N . SER A 1 380 ? -11.535 -6.686 19.012 1.00 94.38 380 SER A N 1
ATOM 3024 C CA . SER A 1 380 ? -10.936 -6.392 17.707 1.00 94.38 380 SER A CA 1
ATOM 3025 C C . SER A 1 380 ? -11.870 -6.809 16.569 1.00 94.38 380 SER A C 1
ATOM 3027 O O . SER A 1 380 ? -12.499 -7.869 16.630 1.00 94.38 380 SER A O 1
ATOM 3029 N N . ARG A 1 381 ? -11.962 -5.966 15.537 1.00 95.50 381 ARG A N 1
ATOM 3030 C CA . ARG A 1 381 ? -12.519 -6.266 14.213 1.00 95.50 381 ARG A CA 1
ATOM 3031 C C . ARG A 1 381 ? -11.435 -5.994 13.182 1.00 95.50 381 ARG A C 1
ATOM 3033 O O . ARG A 1 381 ? -10.895 -4.895 13.156 1.00 95.50 381 ARG A O 1
ATOM 3040 N N . PHE A 1 382 ? -11.204 -6.948 12.292 1.00 97.44 382 PHE A N 1
ATOM 3041 C CA . PHE A 1 382 ? -10.501 -6.736 11.030 1.00 97.44 382 PHE A CA 1
ATOM 3042 C C . PHE A 1 382 ? -11.462 -7.043 9.881 1.00 97.44 382 PHE A C 1
ATOM 3044 O O . PHE A 1 382 ? -12.091 -8.097 9.897 1.00 97.44 382 PHE A O 1
ATOM 3051 N N . PHE A 1 383 ? -11.606 -6.140 8.919 1.00 97.31 383 PHE A N 1
ATOM 3052 C CA . PHE A 1 383 ? -12.540 -6.244 7.798 1.00 97.31 383 PHE A CA 1
ATOM 3053 C C . PHE A 1 383 ? -11.831 -5.959 6.479 1.00 97.31 383 PHE A C 1
ATOM 3055 O O . PHE A 1 383 ? -11.009 -5.047 6.409 1.00 97.31 383 PHE A O 1
ATOM 3062 N N . ILE A 1 384 ? -12.192 -6.724 5.452 1.00 97.44 384 ILE A N 1
ATOM 3063 C CA . ILE A 1 384 ? -11.835 -6.481 4.057 1.00 97.44 384 ILE A CA 1
ATOM 3064 C C . ILE A 1 384 ? -13.144 -6.471 3.269 1.00 97.44 384 ILE A C 1
ATOM 3066 O O . ILE A 1 384 ? -13.856 -7.478 3.253 1.00 97.44 384 ILE A O 1
ATOM 3070 N N . GLY A 1 385 ? -13.454 -5.343 2.638 1.00 95.31 385 GLY A N 1
ATOM 3071 C CA . GLY A 1 385 ? -14.599 -5.218 1.746 1.00 95.31 385 GLY A CA 1
ATOM 3072 C C . GLY A 1 385 ? -14.417 -5.996 0.442 1.00 95.31 385 GLY A C 1
ATOM 3073 O O . GLY A 1 385 ? -13.295 -6.323 0.045 1.00 95.31 385 GLY A O 1
ATOM 3074 N N . ASP A 1 386 ? -15.515 -6.241 -0.270 1.00 92.31 386 ASP A N 1
ATOM 3075 C CA . ASP A 1 386 ? -15.476 -6.779 -1.639 1.00 92.31 386 ASP A CA 1
ATOM 3076 C C . ASP A 1 386 ? -14.686 -5.858 -2.594 1.00 92.31 386 ASP A C 1
ATOM 3078 O O . ASP A 1 386 ? -14.060 -6.316 -3.549 1.00 92.31 386 ASP A O 1
ATOM 3082 N N . ASP A 1 387 ? -14.652 -4.561 -2.273 1.00 89.88 387 ASP A N 1
ATOM 3083 C CA . ASP A 1 387 ? -13.873 -3.493 -2.907 1.00 89.88 387 ASP A CA 1
ATOM 3084 C C . ASP A 1 387 ? -12.458 -3.318 -2.307 1.00 89.88 387 ASP A C 1
ATOM 3086 O O . ASP A 1 387 ? -11.857 -2.251 -2.426 1.00 89.88 387 ASP A O 1
ATOM 3090 N N . TRP A 1 388 ? -11.928 -4.327 -1.607 1.00 93.38 388 TRP A N 1
ATOM 3091 C CA . TRP A 1 388 ? -10.628 -4.309 -0.919 1.00 93.38 388 TRP A CA 1
ATOM 3092 C C . TRP A 1 388 ? -10.415 -3.198 0.128 1.00 93.38 388 TRP A C 1
ATOM 3094 O O . TRP A 1 388 ? -9.317 -3.114 0.695 1.00 93.38 388 TRP A O 1
ATOM 3104 N N . LEU A 1 389 ? -11.431 -2.388 0.466 1.00 94.94 389 LEU A N 1
ATOM 3105 C CA . LEU A 1 389 ? -11.348 -1.466 1.597 1.00 94.94 389 LEU A CA 1
ATOM 3106 C C . LEU A 1 389 ? -11.036 -2.267 2.857 1.00 94.94 389 LEU A C 1
ATOM 3108 O O . LEU A 1 389 ? -11.828 -3.100 3.292 1.00 94.94 389 LEU A O 1
ATOM 3112 N N . THR A 1 390 ? -9.893 -1.989 3.469 1.00 97.12 390 THR A N 1
ATOM 3113 C CA . THR A 1 390 ? -9.474 -2.679 4.683 1.00 97.12 390 THR A CA 1
ATOM 3114 C C . THR A 1 390 ? -9.659 -1.757 5.880 1.00 97.12 390 THR A C 1
ATOM 3116 O O . THR A 1 390 ? -9.089 -0.664 5.940 1.00 97.12 390 THR A O 1
ATOM 3119 N N . HIS A 1 391 ? -10.467 -2.192 6.844 1.00 97.50 391 HIS A N 1
ATOM 3120 C CA . HIS A 1 391 ? -10.768 -1.447 8.067 1.00 97.50 391 HIS A CA 1
ATOM 3121 C C . HIS A 1 391 ? -10.463 -2.295 9.297 1.00 97.50 391 HIS A C 1
ATOM 3123 O O . HIS A 1 391 ? -10.800 -3.477 9.350 1.00 97.50 391 HIS A O 1
ATOM 3129 N N . SER A 1 392 ? -9.842 -1.689 10.306 1.00 97.38 392 SER A N 1
ATOM 3130 C CA . SER A 1 392 ? -9.678 -2.311 11.616 1.00 97.38 392 SER A CA 1
ATOM 3131 C C . SER A 1 392 ? -10.125 -1.383 12.738 1.00 97.38 392 SER A C 1
ATOM 3133 O O . SER A 1 392 ? -9.857 -0.178 12.731 1.00 97.38 392 SER A O 1
ATOM 3135 N N . TYR A 1 393 ? -10.809 -1.981 13.710 1.00 96.75 393 TYR A N 1
ATOM 3136 C CA . TYR A 1 393 ? -11.282 -1.351 14.934 1.00 96.75 393 TYR A CA 1
ATOM 3137 C C . TYR A 1 393 ? -10.786 -2.179 16.115 1.00 96.75 393 TYR A C 1
ATOM 3139 O O . TYR A 1 393 ? -11.123 -3.356 16.235 1.00 96.75 393 TYR A O 1
ATOM 3147 N N . VAL A 1 394 ? -10.025 -1.558 17.010 1.00 96.25 394 VAL A N 1
ATOM 3148 C CA . VAL A 1 394 ? -9.408 -2.208 18.171 1.00 96.25 394 VAL A CA 1
ATOM 3149 C C . VAL A 1 394 ? -9.746 -1.417 19.435 1.00 96.25 394 VAL A C 1
ATOM 3151 O O . VAL A 1 394 ? -9.326 -0.272 19.589 1.00 96.25 394 VAL A O 1
ATOM 3154 N N . SER A 1 395 ? -10.498 -2.016 20.353 1.00 93.94 395 SER A N 1
ATOM 3155 C CA . SER A 1 395 ? -10.800 -1.470 21.679 1.00 93.94 395 SER A CA 1
ATOM 3156 C C . SER A 1 395 ? -9.657 -1.769 22.653 1.00 93.94 395 SER A C 1
ATOM 3158 O O . SER A 1 395 ? -9.149 -2.879 22.695 1.00 93.94 395 SER A O 1
ATOM 3160 N N . HIS A 1 396 ? -9.274 -0.797 23.482 1.00 92.38 396 HIS A N 1
ATOM 3161 C CA . HIS A 1 396 ? -8.162 -0.890 24.447 1.00 92.38 396 HIS A CA 1
ATOM 3162 C C . HIS A 1 396 ? -6.780 -1.186 23.820 1.00 92.38 396 HIS A C 1
ATOM 3164 O O . HIS A 1 396 ? -6.077 -2.083 24.289 1.00 92.38 396 HIS A O 1
ATOM 3170 N N . PRO A 1 397 ? -6.328 -0.432 22.794 1.00 92.69 397 PRO A N 1
ATOM 3171 C CA . PRO A 1 397 ? -5.028 -0.660 22.141 1.00 92.69 397 PRO A CA 1
ATOM 3172 C C . PRO A 1 397 ? -3.819 -0.514 23.090 1.00 92.69 397 PRO A C 1
ATOM 3174 O O . PRO A 1 397 ? -2.725 -0.977 22.770 1.00 92.69 397 PRO A O 1
ATOM 3177 N N . PHE A 1 398 ? -4.029 0.129 24.242 1.00 89.62 398 PHE A N 1
ATOM 3178 C CA . PHE A 1 398 ? -3.161 0.190 25.417 1.00 89.62 398 PHE A CA 1
ATOM 3179 C C . PHE A 1 398 ? -4.023 0.4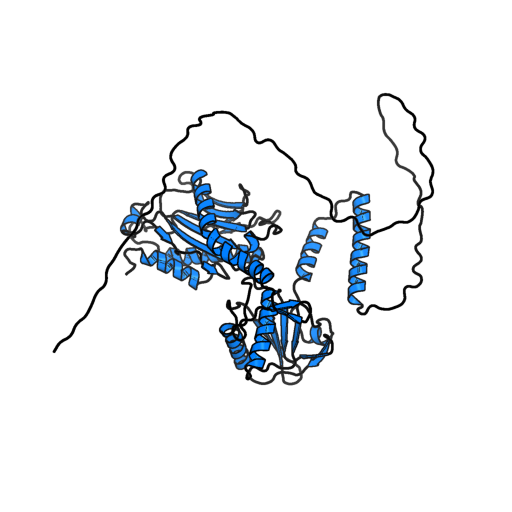10 26.671 1.00 89.62 398 PHE A C 1
ATOM 3181 O O . PHE A 1 398 ? -5.174 0.845 26.582 1.00 89.62 398 PHE A O 1
ATOM 3188 N N . ALA A 1 399 ? -3.455 0.140 27.845 1.00 84.62 399 ALA A N 1
ATOM 3189 C CA . ALA A 1 399 ? -4.130 0.217 29.138 1.00 84.62 399 ALA A CA 1
ATOM 3190 C C . ALA A 1 399 ? -3.216 0.834 30.212 1.00 84.62 399 ALA A C 1
ATOM 3192 O O . ALA A 1 399 ? -2.061 1.179 29.953 1.00 84.62 399 ALA A O 1
ATOM 3193 N N . VAL A 1 400 ? -3.724 0.958 31.439 1.00 82.31 400 VAL A N 1
ATOM 3194 C CA . VAL A 1 400 ? -2.903 1.236 32.626 1.00 82.31 400 VAL A CA 1
ATOM 3195 C C . VAL A 1 400 ? -2.785 -0.044 33.445 1.00 82.31 400 VAL A C 1
ATOM 3197 O O . VAL A 1 400 ? -3.797 -0.671 33.767 1.00 82.31 400 VAL A O 1
ATOM 3200 N N . ARG A 1 401 ? -1.557 -0.448 33.792 1.00 79.75 401 ARG A N 1
ATOM 3201 C CA . ARG A 1 401 ? -1.336 -1.615 34.658 1.00 79.75 401 ARG A CA 1
ATOM 3202 C C . ARG A 1 401 ? -1.873 -1.324 36.060 1.00 79.75 401 ARG A C 1
ATOM 3204 O O . ARG A 1 401 ? -1.379 -0.432 36.757 1.00 79.75 401 ARG A O 1
ATOM 3211 N N . LYS A 1 402 ? -2.883 -2.093 36.481 1.00 67.00 402 LYS A N 1
ATOM 3212 C CA . LYS A 1 402 ? -3.464 -2.008 37.829 1.00 67.00 402 LYS A CA 1
ATOM 3213 C C . LYS A 1 402 ? -2.383 -2.306 38.873 1.00 67.00 402 LYS A C 1
ATOM 3215 O O . LYS A 1 402 ? -1.701 -3.318 38.776 1.00 67.00 402 LYS A O 1
ATOM 3220 N N . GLY A 1 403 ? -2.233 -1.410 39.848 1.00 66.19 403 GLY A N 1
ATOM 3221 C CA . GLY A 1 403 ? -1.201 -1.470 40.892 1.00 66.19 403 GLY A CA 1
ATOM 3222 C C . GLY A 1 403 ? 0.022 -0.582 40.629 1.00 66.19 403 GLY A C 1
ATOM 3223 O O . GLY A 1 403 ? 0.508 0.044 41.561 1.00 66.19 403 GLY A O 1
ATOM 3224 N N . GLU A 1 404 ? 0.475 -0.453 39.377 1.00 66.56 404 GLU A N 1
ATOM 3225 C CA . GLU A 1 404 ? 1.643 0.381 39.026 1.00 66.56 404 GLU A CA 1
ATOM 3226 C C . GLU A 1 404 ? 1.269 1.809 38.598 1.00 66.56 404 GLU A C 1
ATOM 3228 O O . GLU A 1 404 ? 2.113 2.701 38.621 1.00 66.56 404 GLU A O 1
ATOM 3233 N N . GLY A 1 405 ? 0.034 2.030 38.127 1.00 72.69 405 GLY A N 1
ATOM 3234 C CA . GLY A 1 405 ? -0.376 3.316 37.545 1.00 72.69 405 GLY A CA 1
ATOM 3235 C C . GLY A 1 405 ? 0.334 3.648 36.223 1.00 72.69 405 GLY A C 1
ATOM 3236 O O . GLY A 1 405 ? 0.253 4.772 35.739 1.00 72.69 405 GLY A O 1
ATOM 3237 N N . ARG A 1 406 ? 1.033 2.680 35.617 1.00 80.12 406 ARG A N 1
ATOM 3238 C CA . ARG A 1 406 ? 1.855 2.877 34.419 1.00 80.12 406 ARG A CA 1
ATOM 3239 C C . ARG A 1 406 ? 1.064 2.621 33.135 1.00 80.12 406 ARG A C 1
ATOM 3241 O O . ARG A 1 406 ? 0.473 1.554 32.968 1.00 80.12 406 ARG A O 1
ATOM 3248 N N . LEU A 1 407 ? 1.107 3.579 32.209 1.00 85.75 407 LEU A N 1
ATOM 3249 C CA . LEU A 1 407 ? 0.554 3.456 30.856 1.00 85.75 407 LEU A CA 1
ATOM 3250 C C . LEU A 1 407 ? 1.377 2.459 30.015 1.00 85.75 407 LEU A C 1
ATOM 3252 O O . LEU A 1 407 ? 2.598 2.596 29.895 1.00 85.75 407 LEU A O 1
ATOM 3256 N N . THR A 1 408 ? 0.724 1.492 29.367 1.00 87.19 408 THR A N 1
ATOM 3257 C CA . THR A 1 408 ? 1.382 0.462 28.538 1.00 87.19 408 THR A CA 1
ATOM 3258 C C . THR A 1 408 ? 1.732 0.924 27.118 1.00 87.19 408 THR A C 1
ATOM 3260 O O . THR A 1 408 ? 1.856 0.120 26.201 1.00 87.19 408 THR A O 1
ATOM 3263 N N . LEU A 1 409 ? 1.971 2.222 26.909 1.00 87.00 409 LEU A N 1
ATOM 3264 C CA . LEU A 1 409 ? 2.291 2.772 25.585 1.00 87.00 409 LEU A CA 1
ATOM 3265 C C . LEU A 1 409 ? 3.562 2.150 24.965 1.00 87.00 409 LEU A C 1
ATOM 3267 O O . LEU A 1 409 ? 3.652 1.986 23.754 1.00 87.00 409 LEU A O 1
ATOM 3271 N N . HIS A 1 410 ? 4.512 1.717 25.794 1.00 87.06 410 HIS A N 1
ATOM 3272 C CA . HIS A 1 410 ? 5.694 0.979 25.343 1.00 87.06 410 HIS A CA 1
ATOM 3273 C C . HIS A 1 410 ? 5.375 -0.417 24.761 1.00 87.06 410 HIS A C 1
ATOM 3275 O O . HIS A 1 410 ? 6.130 -0.906 23.927 1.00 87.06 410 HIS A O 1
ATOM 3281 N N . GLU A 1 411 ? 4.259 -1.038 25.161 1.00 90.62 411 GLU A N 1
ATOM 3282 C CA . GLU A 1 411 ? 3.747 -2.303 24.604 1.00 90.62 411 GLU A CA 1
ATOM 3283 C C . GLU A 1 411 ? 2.953 -2.052 23.306 1.00 90.62 411 GLU A C 1
ATOM 3285 O O . GLU A 1 411 ? 2.948 -2.887 22.403 1.00 90.62 411 GLU A O 1
ATOM 3290 N N . PHE A 1 412 ? 2.336 -0.870 23.173 1.00 92.12 412 PHE A N 1
ATOM 3291 C CA . PHE A 1 412 ? 1.574 -0.473 21.985 1.00 92.12 412 PHE A CA 1
ATOM 3292 C C . PHE A 1 412 ? 2.434 -0.410 20.714 1.00 92.12 412 PHE A C 1
ATOM 3294 O O . PHE A 1 412 ? 1.996 -0.916 19.687 1.00 92.12 412 PHE A O 1
ATOM 3301 N N . ARG A 1 413 ? 3.662 0.136 20.759 1.00 92.88 413 ARG A N 1
ATOM 3302 C CA . ARG A 1 413 ? 4.542 0.216 19.568 1.00 92.88 413 ARG A CA 1
ATOM 3303 C C . ARG A 1 413 ? 4.810 -1.156 18.919 1.00 92.88 413 ARG A C 1
ATOM 3305 O O . ARG A 1 413 ? 4.504 -1.294 17.734 1.00 92.88 413 ARG A O 1
ATOM 3312 N N . PRO A 1 414 ? 5.333 -2.180 19.630 1.00 94.69 414 PRO A N 1
ATOM 3313 C CA . PRO A 1 414 ? 5.559 -3.494 19.030 1.00 94.69 414 PRO A CA 1
ATOM 3314 C C . PRO A 1 414 ? 4.254 -4.224 18.676 1.00 94.69 414 PRO A C 1
ATOM 3316 O O . PRO A 1 414 ? 4.221 -4.902 17.652 1.00 94.69 414 PRO A O 1
ATOM 3319 N N . ALA A 1 415 ? 3.174 -4.067 19.454 1.00 94.62 415 ALA A N 1
ATOM 3320 C CA . ALA A 1 415 ? 1.879 -4.675 19.130 1.00 94.62 415 ALA A CA 1
ATOM 3321 C C . ALA A 1 415 ? 1.282 -4.106 17.829 1.00 94.62 415 ALA A C 1
ATOM 3323 O O . ALA A 1 415 ? 0.856 -4.867 16.958 1.00 94.62 415 ALA A O 1
ATOM 3324 N N . PHE A 1 416 ? 1.318 -2.781 17.664 1.00 95.81 416 PHE A N 1
ATOM 3325 C CA . PHE A 1 416 ? 0.874 -2.092 16.456 1.00 95.81 416 PHE A CA 1
ATOM 3326 C C . PHE A 1 416 ? 1.733 -2.472 15.245 1.00 95.81 416 PHE A C 1
ATOM 3328 O O . PHE A 1 416 ? 1.186 -2.849 14.212 1.00 95.81 416 PHE A O 1
ATOM 3335 N N . ALA A 1 417 ? 3.064 -2.472 15.378 1.00 96.50 417 ALA A N 1
ATOM 3336 C CA . ALA A 1 417 ? 3.962 -2.873 14.294 1.00 96.50 417 ALA A CA 1
ATOM 3337 C C . ALA A 1 417 ? 3.766 -4.341 13.868 1.00 96.50 417 ALA A C 1
ATOM 3339 O O . ALA A 1 417 ? 3.683 -4.623 12.673 1.00 96.50 417 ALA A O 1
ATOM 3340 N N . ARG A 1 418 ? 3.606 -5.269 14.827 1.00 96.44 418 ARG A N 1
ATOM 3341 C CA . ARG A 1 418 ? 3.253 -6.676 14.554 1.00 96.44 418 ARG A CA 1
ATOM 3342 C C . ARG A 1 418 ? 1.954 -6.765 13.753 1.00 96.44 418 ARG A C 1
ATOM 3344 O O . ARG A 1 418 ? 1.922 -7.435 12.726 1.00 96.44 418 ARG A O 1
ATOM 3351 N N . TYR A 1 419 ? 0.911 -6.071 14.208 1.00 97.06 419 TYR A N 1
ATOM 3352 C CA . TYR A 1 419 ? -0.409 -6.108 13.585 1.00 97.06 419 TYR A CA 1
ATOM 3353 C C . TYR A 1 419 ? -0.400 -5.532 12.162 1.00 97.06 419 TYR A C 1
ATOM 3355 O O . TYR A 1 419 ? -0.938 -6.152 11.250 1.00 97.06 419 TYR A O 1
ATOM 3363 N N . MET A 1 420 ? 0.278 -4.403 11.935 1.00 97.81 420 MET A N 1
ATOM 3364 C CA . MET A 1 420 ? 0.425 -3.823 10.595 1.00 97.81 420 MET A CA 1
ATOM 3365 C C . MET A 1 420 ? 1.247 -4.724 9.657 1.00 97.81 420 MET A C 1
ATOM 3367 O O . MET A 1 420 ? 0.906 -4.842 8.481 1.00 97.81 420 MET A O 1
ATOM 3371 N N . GLY A 1 421 ? 2.256 -5.432 10.177 1.00 97.31 421 GLY A N 1
ATOM 3372 C CA . GLY A 1 421 ? 2.975 -6.478 9.443 1.00 97.31 421 GLY A CA 1
ATOM 3373 C C . GLY A 1 421 ? 2.100 -7.686 9.084 1.00 97.31 421 GLY A C 1
ATOM 3374 O O . GLY A 1 421 ? 2.202 -8.207 7.975 1.00 97.31 421 GLY A O 1
ATOM 3375 N N . ASP A 1 422 ? 1.200 -8.116 9.974 1.00 96.62 422 ASP A N 1
ATOM 3376 C CA . ASP A 1 422 ? 0.210 -9.156 9.661 1.00 96.62 422 ASP A CA 1
ATOM 3377 C C . ASP A 1 422 ? -0.784 -8.691 8.577 1.00 96.62 422 ASP A C 1
ATOM 3379 O O . ASP A 1 422 ? -1.069 -9.455 7.658 1.00 96.62 422 ASP A O 1
ATOM 3383 N N . ILE A 1 423 ? -1.237 -7.429 8.601 1.00 96.94 423 ILE A N 1
ATOM 3384 C CA . ILE A 1 423 ? -2.073 -6.860 7.525 1.00 96.94 423 ILE A CA 1
ATOM 3385 C C . ILE A 1 423 ? -1.306 -6.824 6.195 1.00 96.94 423 ILE A C 1
ATOM 3387 O O . ILE A 1 423 ? -1.842 -7.217 5.159 1.00 96.94 423 ILE A O 1
ATOM 3391 N N . GLN A 1 424 ? -0.042 -6.395 6.200 1.00 96.12 424 GLN A N 1
ATOM 3392 C CA . GLN A 1 424 ? 0.759 -6.344 4.977 1.00 96.12 424 GLN A CA 1
ATOM 3393 C C . GLN A 1 424 ? 0.997 -7.740 4.379 1.00 96.12 424 GLN A C 1
ATOM 3395 O O . GLN A 1 424 ? 0.979 -7.869 3.158 1.00 96.12 424 GLN A O 1
ATOM 3400 N N . ARG A 1 425 ? 1.126 -8.795 5.199 1.00 94.81 425 ARG A N 1
ATOM 3401 C CA . ARG A 1 425 ? 1.152 -10.190 4.711 1.00 94.81 425 ARG A CA 1
ATOM 3402 C C . ARG A 1 425 ? -0.136 -10.567 3.984 1.00 94.81 425 ARG A C 1
ATOM 3404 O O . ARG A 1 425 ? -0.063 -11.169 2.922 1.00 94.81 425 ARG A O 1
ATOM 3411 N N . VAL A 1 426 ? -1.302 -10.167 4.500 1.00 94.19 426 VAL A N 1
ATOM 3412 C CA . VAL A 1 426 ? -2.596 -10.419 3.837 1.00 94.19 426 VAL A CA 1
ATOM 3413 C C . VAL A 1 426 ? -2.654 -9.764 2.450 1.00 94.19 426 VAL A C 1
ATOM 3415 O O . VAL A 1 426 ? -3.183 -10.372 1.518 1.00 94.19 426 VAL A O 1
ATOM 3418 N N . PHE A 1 427 ? -2.079 -8.568 2.283 1.00 93.31 427 PHE A N 1
ATOM 3419 C CA . PHE A 1 427 ? -1.946 -7.927 0.970 1.00 93.31 427 PHE A CA 1
ATOM 3420 C C . PHE A 1 427 ? -0.910 -8.612 0.072 1.00 93.31 427 PHE A C 1
ATOM 3422 O O . PHE A 1 427 ? -1.211 -8.888 -1.090 1.00 93.31 427 PHE A O 1
ATOM 3429 N N . ASP A 1 428 ? 0.273 -8.932 0.604 1.00 89.00 428 ASP A N 1
ATOM 3430 C CA . ASP A 1 428 ? 1.352 -9.593 -0.138 1.00 89.00 428 ASP A CA 1
ATOM 3431 C C . ASP A 1 428 ? 0.881 -10.971 -0.676 1.00 89.00 428 ASP A C 1
ATOM 3433 O O . ASP A 1 428 ? 1.033 -11.244 -1.870 1.00 89.00 428 ASP A O 1
ATOM 3437 N N . ASP A 1 429 ? 0.199 -11.777 0.152 1.00 89.50 429 ASP A N 1
ATOM 3438 C CA . ASP A 1 429 ? -0.423 -13.070 -0.204 1.00 89.50 429 ASP A CA 1
ATOM 3439 C C . ASP A 1 429 ? -1.560 -12.931 -1.234 1.00 89.50 429 ASP A C 1
ATOM 3441 O O . ASP A 1 429 ? -1.824 -13.838 -2.027 1.00 89.50 429 ASP A O 1
ATOM 3445 N N . ALA A 1 430 ? -2.262 -11.796 -1.226 1.00 87.50 430 ALA A N 1
ATOM 3446 C CA . ALA A 1 430 ? -3.326 -11.478 -2.175 1.00 87.50 430 ALA A CA 1
ATOM 3447 C C . ALA A 1 430 ? -2.821 -10.865 -3.496 1.00 87.50 430 ALA A C 1
ATOM 3449 O O . ALA A 1 430 ? -3.619 -10.631 -4.410 1.00 87.50 430 ALA A O 1
ATOM 3450 N N . GLY A 1 431 ? -1.522 -10.568 -3.606 1.00 83.81 431 GLY A N 1
ATOM 3451 C CA . GLY A 1 431 ? -0.975 -9.803 -4.726 1.00 83.81 431 GLY A CA 1
ATOM 3452 C C . GLY A 1 431 ? -1.549 -8.384 -4.816 1.00 83.81 431 GLY A C 1
ATOM 3453 O O . GLY A 1 431 ? -1.735 -7.872 -5.921 1.00 83.81 431 GLY A O 1
ATOM 3454 N N . ILE A 1 432 ? -1.874 -7.779 -3.672 1.00 84.38 432 ILE A N 1
ATOM 3455 C CA . ILE A 1 432 ? -2.243 -6.366 -3.527 1.00 84.38 432 ILE A CA 1
ATOM 3456 C C . ILE A 1 432 ? -0.964 -5.593 -3.209 1.00 84.38 432 ILE A C 1
ATOM 3458 O O . ILE A 1 432 ? -0.206 -5.986 -2.320 1.00 84.38 432 ILE A O 1
ATOM 3462 N N . ARG A 1 433 ? -0.689 -4.508 -3.936 1.00 80.88 433 ARG A N 1
ATOM 3463 C CA . ARG A 1 433 ? 0.561 -3.742 -3.784 1.00 80.88 433 ARG A CA 1
ATOM 3464 C C . ARG A 1 433 ? 0.287 -2.247 -3.757 1.00 80.88 433 ARG A C 1
ATOM 3466 O O . ARG A 1 433 ? -0.541 -1.759 -4.516 1.00 80.88 433 ARG A O 1
ATOM 3473 N N . GLY A 1 434 ? 1.023 -1.521 -2.914 1.00 73.38 434 GLY A N 1
ATOM 3474 C CA . GLY A 1 434 ? 0.823 -0.084 -2.747 1.00 73.38 434 GLY A CA 1
ATOM 3475 C C . GLY A 1 434 ? 1.087 0.726 -4.030 1.00 73.38 434 GLY A C 1
ATOM 3476 O O . GLY A 1 434 ? 1.866 0.288 -4.882 1.00 73.38 434 GLY A O 1
ATOM 3477 N N . PRO A 1 435 ? 0.497 1.930 -4.158 1.00 79.38 435 PRO A N 1
ATOM 3478 C CA . PRO A 1 435 ? 0.069 2.795 -3.062 1.00 79.38 435 PRO A CA 1
ATOM 3479 C C . PRO A 1 435 ? -1.166 2.334 -2.297 1.00 79.38 435 PRO A C 1
ATOM 3481 O O . PRO A 1 435 ? -2.207 2.019 -2.864 1.00 79.38 435 PRO A O 1
ATOM 3484 N N . PHE A 1 436 ? -1.041 2.420 -0.980 1.00 88.25 436 PHE A N 1
ATOM 3485 C CA . PHE A 1 436 ? -2.143 2.396 -0.039 1.00 88.25 436 PHE A CA 1
ATOM 3486 C C . PHE A 1 436 ? -2.393 3.819 0.460 1.00 88.25 436 PHE A C 1
ATOM 3488 O O . PHE A 1 436 ? -1.455 4.484 0.904 1.00 88.25 436 PHE A O 1
ATOM 3495 N N . GLY A 1 437 ? -3.641 4.281 0.422 1.00 91.38 437 GLY A N 1
ATOM 3496 C CA . GLY A 1 437 ? -4.096 5.418 1.214 1.00 91.38 437 GLY A CA 1
ATOM 3497 C C . GLY A 1 437 ? -4.357 4.941 2.634 1.00 91.38 437 GLY A C 1
ATOM 3498 O O . GLY A 1 437 ? -5.175 4.049 2.841 1.00 91.38 437 GLY A O 1
ATOM 3499 N N . VAL A 1 438 ? -3.633 5.487 3.608 1.00 94.00 438 VAL A N 1
ATOM 3500 C CA . VAL A 1 438 ? -3.656 5.000 4.991 1.00 94.00 438 VAL A CA 1
ATOM 3501 C C . VAL A 1 438 ? -4.008 6.124 5.954 1.00 94.00 438 VAL A C 1
ATOM 3503 O O . VAL A 1 438 ? -3.450 7.222 5.889 1.00 94.00 438 VAL A O 1
ATOM 3506 N N . LEU A 1 439 ? -4.923 5.837 6.878 1.00 95.06 439 LEU A N 1
ATOM 3507 C CA . LEU A 1 439 ? -5.305 6.734 7.960 1.00 95.06 439 LEU A CA 1
ATOM 3508 C C . LEU A 1 439 ? -5.381 5.969 9.283 1.00 95.06 439 LEU A C 1
ATOM 3510 O O . LEU A 1 439 ? -6.069 4.954 9.392 1.00 95.06 439 LEU A O 1
ATOM 3514 N N . PHE A 1 440 ? -4.693 6.495 10.298 1.00 96.75 440 PHE A N 1
ATOM 3515 C CA . PHE A 1 440 ? -4.701 5.961 11.658 1.00 96.75 440 PHE A CA 1
ATOM 3516 C C . PHE A 1 440 ? -5.215 7.005 12.650 1.00 96.75 440 PHE A C 1
ATOM 3518 O O . PHE A 1 440 ? -4.806 8.175 12.615 1.00 96.75 440 PHE A O 1
ATOM 3525 N N . ALA A 1 441 ? -6.066 6.571 13.577 1.00 96.56 441 ALA A N 1
ATOM 3526 C CA . ALA A 1 441 ? -6.542 7.389 14.684 1.00 96.56 441 ALA A CA 1
ATOM 3527 C C . ALA A 1 441 ? -6.772 6.550 15.944 1.00 96.56 441 ALA A C 1
ATOM 3529 O O . ALA A 1 441 ? -7.456 5.536 15.894 1.00 96.56 441 ALA A O 1
ATOM 3530 N N . VAL A 1 442 ? -6.292 7.014 17.098 1.00 95.88 442 VAL A N 1
ATOM 3531 C CA . VAL A 1 442 ? -6.826 6.586 18.395 1.00 95.88 442 VAL A CA 1
ATOM 3532 C C . VAL A 1 442 ? -7.887 7.600 18.820 1.00 95.88 442 VAL A C 1
ATOM 3534 O O . VAL A 1 442 ? -7.580 8.779 18.982 1.00 95.88 442 VAL A O 1
ATOM 3537 N N . LYS A 1 443 ? -9.137 7.165 18.981 1.00 94.56 443 LYS A N 1
ATOM 3538 C CA . LYS A 1 443 ? -10.254 7.951 19.527 1.00 94.56 443 LYS A CA 1
ATOM 3539 C C . LYS A 1 443 ? -10.509 7.528 20.990 1.00 94.56 443 LYS A C 1
ATOM 3541 O O . LYS A 1 443 ? -9.944 6.553 21.486 1.00 94.56 443 LYS A O 1
ATOM 3546 N N . ASN A 1 444 ? -11.384 8.250 21.692 1.00 93.00 444 ASN A N 1
ATOM 3547 C CA . ASN A 1 444 ? -11.906 7.886 23.020 1.00 93.00 444 ASN A CA 1
ATOM 3548 C C . ASN A 1 444 ? -10.871 7.785 24.169 1.00 93.00 444 ASN A C 1
ATOM 3550 O O . ASN A 1 444 ? -11.135 7.129 25.176 1.00 93.00 444 ASN A O 1
ATOM 3554 N N . LEU A 1 445 ? -9.733 8.484 24.076 1.00 91.31 445 LEU A N 1
ATOM 3555 C CA . LEU A 1 445 ? -8.625 8.428 25.052 1.00 91.31 445 LEU A CA 1
ATOM 3556 C C . LEU A 1 445 ? -9.048 8.732 26.503 1.00 91.31 445 LEU A C 1
ATOM 3558 O O . LEU A 1 445 ? -8.528 8.139 27.442 1.00 91.31 445 LEU A O 1
ATOM 3562 N N . GLN A 1 446 ? -10.023 9.627 26.684 1.00 89.56 446 GLN A N 1
ATOM 3563 C CA . GLN A 1 446 ? -10.539 10.040 27.997 1.00 89.56 446 GLN A CA 1
ATOM 3564 C C . GLN A 1 446 ? -11.769 9.242 28.466 1.00 89.56 446 GLN A C 1
ATOM 3566 O O . GLN A 1 446 ? -12.327 9.555 29.518 1.00 89.56 446 GLN A O 1
ATOM 3571 N N . ARG A 1 447 ? -12.233 8.246 27.692 1.00 87.75 447 ARG A N 1
ATOM 3572 C CA . ARG A 1 447 ? -13.474 7.511 27.991 1.00 87.75 447 ARG A CA 1
ATOM 3573 C C . ARG A 1 447 ? -13.315 6.553 29.175 1.00 87.75 447 ARG A C 1
ATOM 3575 O O . ARG A 1 447 ? -14.245 6.411 29.961 1.00 87.75 447 ARG A O 1
ATOM 3582 N N . ASN A 1 448 ? -12.144 5.932 29.320 1.00 85.50 448 ASN A N 1
ATOM 3583 C CA . ASN A 1 448 ? -11.801 5.160 30.514 1.00 85.50 448 ASN A CA 1
ATOM 3584 C C . ASN A 1 448 ? -11.229 6.113 31.592 1.00 85.50 448 ASN A C 1
ATOM 3586 O O . ASN A 1 448 ? -10.223 6.776 31.313 1.00 85.50 448 ASN A O 1
ATOM 3590 N N . PRO A 1 449 ? -11.805 6.174 32.812 1.00 84.06 449 PRO A N 1
ATOM 3591 C CA . PRO A 1 449 ? -11.254 6.950 33.925 1.00 84.06 449 PRO A CA 1
ATOM 3592 C C . PRO A 1 449 ? -9.774 6.657 34.208 1.00 84.06 449 PRO A C 1
ATOM 3594 O O . PRO A 1 449 ? -9.009 7.594 34.440 1.00 84.06 449 PRO A O 1
ATOM 3597 N N . ASP A 1 450 ? -9.355 5.392 34.090 1.00 84.19 450 ASP A N 1
ATOM 3598 C CA . ASP A 1 450 ? -7.975 4.949 34.329 1.00 84.19 450 ASP A CA 1
ATOM 3599 C C . ASP A 1 450 ? -6.988 5.513 33.292 1.00 84.19 450 ASP A C 1
ATOM 3601 O O . ASP A 1 450 ? -5.804 5.629 33.588 1.00 84.19 450 ASP A O 1
ATOM 3605 N N . LEU A 1 451 ? -7.447 5.884 32.088 1.00 84.56 451 LEU A N 1
ATOM 3606 C CA . LEU A 1 451 ? -6.621 6.510 31.042 1.00 84.56 451 LEU A CA 1
ATOM 3607 C C . LEU A 1 451 ? -6.690 8.044 31.064 1.00 84.56 451 LEU A C 1
ATOM 3609 O O . LEU A 1 451 ? -5.777 8.704 30.569 1.00 84.56 451 LEU A O 1
ATOM 3613 N N . LYS A 1 452 ? -7.739 8.635 31.649 1.00 85.69 452 LYS A N 1
ATOM 3614 C CA . LYS A 1 452 ? -8.015 10.079 31.565 1.00 85.69 452 LYS A CA 1
ATOM 3615 C C . LYS A 1 452 ? -6.871 10.958 32.090 1.00 85.69 452 LYS A C 1
ATOM 3617 O O . LYS A 1 452 ? -6.601 12.001 31.500 1.00 85.69 452 LYS A O 1
ATOM 3622 N N . TRP A 1 453 ? -6.187 10.544 33.159 1.00 87.81 453 TRP A N 1
ATOM 3623 C CA . TRP A 1 453 ? -5.040 11.285 33.709 1.00 87.81 453 TRP A CA 1
ATOM 3624 C C . TRP A 1 453 ? -3.843 11.320 32.748 1.00 87.81 453 TRP A C 1
ATOM 3626 O O . TRP A 1 453 ? -3.096 12.292 32.752 1.00 87.81 453 TRP A O 1
ATOM 3636 N N . ALA A 1 454 ? -3.670 10.283 31.921 1.00 85.62 454 ALA A N 1
ATOM 3637 C CA . ALA A 1 454 ? -2.548 10.167 30.999 1.00 85.62 454 ALA A CA 1
ATOM 3638 C C . ALA A 1 454 ? -2.733 11.024 29.737 1.00 85.62 454 ALA A C 1
ATOM 3640 O O . ALA A 1 454 ? -1.741 11.369 29.103 1.00 85.62 454 ALA A O 1
ATOM 3641 N N . PHE A 1 455 ? -3.974 11.400 29.404 1.00 89.50 455 PHE A N 1
ATOM 3642 C CA . PHE A 1 455 ? -4.343 12.196 28.226 1.00 89.50 455 PHE A CA 1
ATOM 3643 C C . PHE A 1 455 ? -5.194 13.426 28.613 1.00 89.50 455 PHE A C 1
ATOM 3645 O O . PHE A 1 455 ? -6.342 13.547 28.177 1.00 89.50 455 PHE A O 1
ATOM 3652 N N . PRO A 1 456 ? -4.681 14.365 29.433 1.00 85.44 456 PRO A N 1
ATOM 3653 C CA . PRO A 1 456 ? -5.489 15.450 30.001 1.00 85.44 456 PRO A CA 1
ATOM 3654 C C . PRO A 1 456 ? -6.044 16.412 28.941 1.00 85.44 456 PRO A C 1
ATOM 3656 O O . PRO A 1 456 ? -7.156 16.916 29.085 1.00 85.44 456 PRO A O 1
ATOM 3659 N N . ASN A 1 457 ? -5.297 16.625 27.853 1.00 88.06 457 ASN A N 1
ATOM 3660 C CA . ASN A 1 457 ? -5.564 17.669 26.858 1.00 88.06 457 ASN A CA 1
ATOM 3661 C C . ASN A 1 457 ? -6.096 17.132 25.515 1.00 88.06 457 ASN A C 1
ATOM 3663 O O . ASN A 1 457 ? -6.279 17.910 24.582 1.00 88.06 457 ASN A O 1
ATOM 3667 N N . ALA A 1 458 ? -6.316 15.818 25.384 1.00 89.50 458 ALA A N 1
ATOM 3668 C CA . ALA A 1 458 ? -6.730 15.197 24.127 1.00 89.50 458 ALA A CA 1
ATOM 3669 C C . ALA A 1 458 ? -7.665 14.001 24.347 1.00 89.50 458 ALA A C 1
ATOM 3671 O O . ALA A 1 458 ? -7.350 13.075 25.089 1.00 89.50 458 ALA A O 1
ATOM 3672 N N . SER A 1 459 ? -8.792 13.980 23.634 1.00 90.56 459 SER A N 1
ATOM 3673 C CA . SER A 1 459 ? -9.690 12.820 23.548 1.00 90.56 459 SER A CA 1
ATOM 3674 C C . SER A 1 459 ? -9.382 11.904 22.354 1.00 90.56 459 SER A C 1
ATOM 3676 O O . SER A 1 459 ? -9.883 10.778 22.309 1.00 90.56 459 SER A O 1
ATOM 3678 N N . ALA A 1 460 ? -8.551 12.357 21.409 1.00 93.06 460 ALA A N 1
ATOM 3679 C CA . ALA A 1 460 ? -8.111 11.598 20.243 1.00 93.06 460 ALA A CA 1
ATOM 3680 C C . ALA A 1 460 ? -6.708 12.024 19.762 1.00 93.06 460 ALA A C 1
ATOM 3682 O O . ALA A 1 460 ? -6.275 13.153 19.997 1.00 93.06 460 ALA A O 1
ATOM 3683 N N . ALA A 1 461 ? -6.031 11.134 19.036 1.00 93.00 461 ALA A N 1
ATOM 3684 C CA . ALA A 1 461 ? -4.788 11.386 18.313 1.00 93.00 461 ALA A CA 1
ATOM 3685 C C . ALA A 1 461 ? -4.841 10.711 16.940 1.00 93.00 461 ALA A C 1
ATOM 3687 O O . ALA A 1 461 ? -5.044 9.503 16.853 1.00 93.00 461 ALA A O 1
ATOM 3688 N N . SER A 1 462 ? -4.643 11.470 15.865 1.00 91.62 462 SER A N 1
ATOM 3689 C CA . SER A 1 462 ? -4.630 10.947 14.497 1.00 91.62 462 SER A CA 1
ATOM 3690 C C . SER A 1 462 ? -3.476 11.509 13.679 1.00 91.62 462 SER A C 1
ATOM 3692 O O . SER A 1 462 ? -2.954 12.597 13.953 1.00 91.62 462 SER A O 1
ATOM 3694 N N . ILE A 1 463 ? -3.114 10.772 12.631 1.00 85.44 463 ILE A N 1
ATOM 3695 C CA . ILE A 1 463 ? -2.391 11.345 11.499 1.00 85.44 463 ILE A CA 1
ATOM 3696 C C . ILE A 1 463 ? -3.390 12.242 10.754 1.00 85.44 463 ILE A C 1
ATOM 3698 O O . ILE A 1 463 ? -4.379 11.757 10.219 1.00 85.44 463 ILE A O 1
ATOM 3702 N N . GLY A 1 464 ? -3.182 13.562 10.774 1.00 80.88 464 GLY A N 1
ATOM 3703 C CA . GLY A 1 464 ? -4.241 14.528 10.433 1.00 80.88 464 GLY A CA 1
ATOM 3704 C C . GLY A 1 464 ? -4.752 14.505 8.984 1.00 80.88 464 GLY A C 1
ATOM 3705 O O . GLY A 1 464 ? -5.866 14.954 8.733 1.00 80.88 464 GLY A O 1
ATOM 3706 N N . ARG A 1 465 ? -3.962 13.990 8.036 1.00 85.44 465 ARG A N 1
ATOM 3707 C CA . ARG A 1 465 ? -4.374 13.713 6.650 1.00 85.44 465 ARG A CA 1
ATOM 3708 C C . ARG A 1 465 ? -3.999 12.269 6.310 1.00 85.44 465 ARG A C 1
ATOM 3710 O O . ARG A 1 465 ? -2.955 11.829 6.797 1.00 85.44 465 ARG A O 1
ATOM 3717 N N . PRO A 1 466 ? -4.780 11.559 5.477 1.00 87.56 466 PRO A N 1
ATOM 3718 C CA . PRO A 1 466 ? -4.358 10.285 4.908 1.00 87.56 466 PRO A CA 1
ATOM 3719 C C . PRO A 1 466 ? -2.980 10.394 4.248 1.00 87.56 466 PRO A C 1
ATOM 3721 O O . PRO A 1 466 ? -2.664 11.405 3.621 1.00 87.56 466 PRO A O 1
ATOM 3724 N N . ILE A 1 467 ? -2.154 9.366 4.423 1.00 87.38 467 ILE A N 1
ATOM 3725 C CA . ILE A 1 467 ? -0.805 9.278 3.855 1.00 87.38 467 ILE A CA 1
ATOM 3726 C C . ILE A 1 467 ? -0.801 8.173 2.804 1.00 87.38 467 ILE A C 1
ATOM 3728 O O . ILE A 1 467 ? -1.338 7.093 3.043 1.00 87.38 467 ILE A O 1
ATOM 3732 N N . ARG A 1 468 ? -0.155 8.421 1.662 1.00 86.25 468 ARG A N 1
ATOM 3733 C CA . ARG A 1 468 ? 0.161 7.371 0.688 1.00 86.25 468 ARG A CA 1
ATOM 3734 C C . ARG A 1 468 ? 1.441 6.654 1.092 1.00 86.25 468 ARG A C 1
ATOM 3736 O O . ARG A 1 468 ? 2.472 7.304 1.256 1.00 86.25 468 ARG A O 1
ATOM 3743 N N . VAL A 1 469 ? 1.393 5.331 1.189 1.00 85.12 469 VAL A N 1
ATOM 3744 C CA . VAL A 1 469 ? 2.566 4.483 1.454 1.00 85.12 469 VAL A CA 1
ATOM 3745 C C . VAL A 1 469 ? 2.622 3.299 0.496 1.00 85.12 469 VAL A C 1
ATOM 3747 O O . VAL A 1 469 ? 1.593 2.813 0.034 1.00 85.12 469 VAL A O 1
ATOM 3750 N N . ALA A 1 470 ? 3.828 2.821 0.185 1.00 80.31 470 ALA A N 1
ATOM 3751 C CA . ALA A 1 470 ? 4.010 1.635 -0.658 1.00 80.31 470 ALA A CA 1
ATOM 3752 C C . ALA A 1 470 ? 3.761 0.319 0.101 1.00 80.31 470 ALA A C 1
ATOM 3754 O O . ALA A 1 470 ? 3.378 -0.678 -0.508 1.00 80.31 470 ALA A O 1
ATOM 3755 N N . ARG A 1 471 ? 3.950 0.332 1.426 1.00 88.50 471 ARG A N 1
ATOM 3756 C CA . ARG A 1 471 ? 3.609 -0.751 2.354 1.00 88.50 471 ARG A CA 1
ATOM 3757 C C . ARG A 1 471 ? 2.998 -0.166 3.620 1.00 88.50 471 ARG A C 1
ATOM 3759 O O . ARG A 1 471 ? 3.401 0.912 4.050 1.00 88.50 471 ARG A O 1
ATOM 3766 N N . VAL A 1 472 ? 2.051 -0.873 4.225 1.00 94.06 472 VAL A N 1
ATOM 3767 C CA . VAL A 1 472 ? 1.383 -0.428 5.459 1.00 94.06 472 VAL A CA 1
ATOM 3768 C C . VAL A 1 472 ? 2.188 -0.737 6.726 1.00 94.06 472 VAL A C 1
ATOM 3770 O O . VAL A 1 472 ? 1.875 -0.207 7.788 1.00 94.06 472 VAL A O 1
ATOM 3773 N N . ASP A 1 473 ? 3.242 -1.550 6.608 1.00 95.44 473 ASP A N 1
ATOM 3774 C CA . ASP A 1 473 ? 4.199 -1.893 7.668 1.00 95.44 473 ASP A CA 1
ATOM 3775 C C . ASP A 1 473 ? 5.477 -1.024 7.664 1.00 95.44 473 ASP A C 1
ATOM 3777 O O . ASP A 1 473 ? 6.425 -1.337 8.383 1.00 95.44 473 ASP A O 1
ATOM 3781 N N . ASP A 1 474 ? 5.508 0.071 6.888 1.00 92.06 474 ASP A N 1
ATOM 3782 C CA . ASP A 1 474 ? 6.641 1.008 6.812 1.00 92.06 474 ASP A CA 1
ATOM 3783 C C . ASP A 1 474 ? 7.007 1.565 8.208 1.00 92.06 474 ASP A C 1
ATOM 3785 O O . ASP A 1 474 ? 6.220 2.329 8.781 1.00 92.06 474 ASP A O 1
ATOM 3789 N N . PRO A 1 475 ? 8.205 1.262 8.754 1.00 91.94 475 PRO A N 1
ATOM 3790 C CA . PRO A 1 475 ? 8.616 1.725 10.077 1.00 91.94 475 PRO A CA 1
ATOM 3791 C C . PRO A 1 475 ? 8.508 3.241 10.271 1.00 91.94 475 PRO A C 1
ATOM 3793 O O . PRO A 1 475 ? 8.156 3.683 11.362 1.00 91.94 475 PRO A O 1
ATOM 3796 N N . VAL A 1 476 ? 8.735 4.046 9.225 1.00 91.19 476 VAL A N 1
ATOM 3797 C CA . VAL A 1 476 ? 8.652 5.515 9.304 1.00 91.19 476 VAL A CA 1
ATOM 3798 C C . VAL A 1 476 ? 7.204 5.977 9.497 1.00 91.19 476 VAL A C 1
ATOM 3800 O O . VAL A 1 476 ? 6.942 6.908 10.262 1.00 91.19 476 VAL A O 1
ATOM 3803 N N . LEU A 1 477 ? 6.242 5.312 8.850 1.00 92.56 477 LEU A N 1
ATOM 3804 C CA . LEU A 1 477 ? 4.813 5.559 9.058 1.00 92.56 477 LEU A CA 1
ATOM 3805 C C . LEU A 1 477 ? 4.390 5.162 10.481 1.00 92.56 477 LEU A C 1
ATOM 3807 O O . LEU A 1 477 ? 3.680 5.918 11.153 1.00 92.56 477 LEU A O 1
ATOM 3811 N N . LEU A 1 478 ? 4.814 3.976 10.926 1.00 95.62 478 LEU A N 1
ATOM 3812 C CA . LEU A 1 478 ? 4.440 3.412 12.223 1.00 95.62 478 LEU A CA 1
ATOM 3813 C C . LEU A 1 478 ? 4.996 4.249 13.382 1.00 95.62 478 LEU A C 1
ATOM 3815 O O . LEU A 1 478 ? 4.257 4.585 14.310 1.00 95.62 478 LEU A O 1
ATOM 3819 N N . ASP A 1 479 ? 6.264 4.652 13.295 1.00 94.06 479 ASP A N 1
ATOM 3820 C CA . ASP A 1 479 ? 6.914 5.491 14.300 1.00 94.06 479 ASP A CA 1
ATOM 3821 C C . ASP A 1 479 ? 6.311 6.895 14.337 1.00 94.06 479 ASP A C 1
ATOM 3823 O O . ASP A 1 479 ? 5.982 7.382 15.417 1.00 94.06 479 ASP A O 1
ATOM 3827 N N . ARG A 1 480 ? 6.010 7.501 13.181 1.00 94.44 480 ARG A N 1
ATOM 3828 C CA . ARG A 1 480 ? 5.288 8.783 13.117 1.00 94.44 480 ARG A CA 1
ATOM 3829 C C . ARG A 1 480 ? 3.920 8.725 13.807 1.00 94.44 480 ARG A C 1
ATOM 3831 O O . ARG A 1 480 ? 3.498 9.706 14.425 1.00 94.44 480 ARG A O 1
ATOM 3838 N N . PHE A 1 481 ? 3.200 7.603 13.711 1.00 95.69 481 PHE A N 1
ATOM 3839 C CA . PHE A 1 481 ? 1.942 7.433 14.446 1.00 95.69 481 PHE A CA 1
ATOM 3840 C C . PHE A 1 481 ? 2.175 7.254 15.945 1.00 95.69 481 PHE A C 1
ATOM 3842 O O . PHE A 1 481 ? 1.502 7.897 16.752 1.00 95.69 481 PHE A O 1
ATOM 3849 N N . TYR A 1 482 ? 3.149 6.425 16.321 1.00 94.44 482 TYR A N 1
ATOM 3850 C CA . TYR A 1 482 ? 3.530 6.204 17.711 1.00 94.44 482 TYR A CA 1
ATOM 3851 C C . TYR A 1 482 ? 3.947 7.506 18.411 1.00 94.44 482 TYR A C 1
ATOM 3853 O O . TYR A 1 482 ? 3.469 7.800 19.509 1.00 94.44 482 TYR A O 1
ATOM 3861 N N . GLU A 1 483 ? 4.774 8.326 17.764 1.00 93.19 483 GLU A N 1
ATOM 3862 C CA . GLU A 1 483 ? 5.159 9.659 18.229 1.00 93.19 483 GLU A CA 1
ATOM 3863 C C . GLU A 1 483 ? 3.937 10.565 18.381 1.00 93.19 483 GLU A C 1
ATOM 3865 O O . GLU A 1 483 ? 3.801 11.240 19.398 1.00 93.19 483 GLU A O 1
ATOM 3870 N N . LYS A 1 484 ? 2.990 10.531 17.433 1.00 94.31 484 LYS A N 1
ATOM 3871 C CA . LYS A 1 484 ? 1.760 11.331 17.506 1.00 94.31 484 LYS A CA 1
ATOM 3872 C C . LYS A 1 484 ? 0.821 10.914 18.646 1.00 94.31 484 LYS A C 1
ATOM 3874 O O . LYS A 1 484 ? 0.145 11.772 19.216 1.00 94.31 484 LYS A O 1
ATOM 3879 N N . VAL A 1 485 ? 0.764 9.626 18.990 1.00 92.88 485 VAL A N 1
ATOM 3880 C CA . VAL A 1 485 ? 0.040 9.139 20.179 1.00 92.88 485 VAL A CA 1
ATOM 3881 C C . VAL A 1 485 ? 0.802 9.510 21.456 1.00 92.88 485 VAL A C 1
ATOM 3883 O O . VAL A 1 485 ? 0.196 9.956 22.428 1.00 92.88 485 VAL A O 1
ATOM 3886 N N . SER A 1 486 ? 2.132 9.408 21.446 1.00 91.81 486 SER A N 1
ATOM 3887 C CA . SER A 1 486 ? 2.994 9.784 22.575 1.00 91.81 486 SER A CA 1
ATOM 3888 C C . SER A 1 486 ? 2.916 11.281 22.891 1.00 91.81 486 SER A C 1
ATOM 3890 O O . SER A 1 486 ? 2.798 11.655 24.059 1.00 91.81 486 SER A O 1
ATOM 3892 N N . SER A 1 487 ? 2.884 12.139 21.865 1.00 92.00 487 SER A N 1
ATOM 3893 C CA . SER A 1 487 ? 2.871 13.602 21.989 1.00 92.00 487 SER A CA 1
ATOM 3894 C C . SER A 1 487 ? 1.592 14.170 22.614 1.00 92.00 487 SER A C 1
ATOM 3896 O O . SER A 1 487 ? 1.541 15.362 22.898 1.00 92.00 487 SER A O 1
ATOM 3898 N N . VAL A 1 488 ? 0.528 13.370 22.755 1.00 91.50 488 VAL A N 1
ATOM 3899 C CA . VAL A 1 488 ? -0.715 13.786 23.431 1.00 91.50 488 VAL A CA 1
ATOM 3900 C C . VAL A 1 488 ? -0.836 13.237 24.858 1.00 91.50 488 VAL A C 1
ATOM 3902 O O . VAL A 1 488 ? -1.827 13.511 25.537 1.00 91.50 488 VAL A O 1
ATOM 3905 N N . THR A 1 489 ? 0.156 12.468 25.318 1.00 89.88 489 THR A N 1
ATOM 3906 C CA . THR A 1 489 ? 0.233 12.012 26.711 1.00 89.88 489 THR A CA 1
ATOM 3907 C C . THR A 1 489 ? 0.815 13.086 27.632 1.00 89.88 489 THR A C 1
ATOM 3909 O O . THR A 1 489 ? 1.477 14.017 27.180 1.00 89.88 489 THR A O 1
ATOM 3912 N N . VAL A 1 490 ? 0.686 12.900 28.948 1.00 86.19 490 VAL A N 1
ATOM 3913 C CA . VAL A 1 490 ? 1.452 13.655 29.963 1.00 86.19 490 VAL A CA 1
ATOM 3914 C C . VAL A 1 490 ? 2.976 13.552 29.815 1.00 86.19 490 VAL A C 1
ATOM 3916 O O . VAL A 1 490 ? 3.685 14.409 30.336 1.00 86.19 490 VAL A O 1
ATOM 3919 N N . TYR A 1 491 ? 3.479 12.528 29.118 1.00 82.62 491 TYR A N 1
ATOM 3920 C CA . TYR A 1 491 ? 4.905 12.324 28.841 1.00 82.62 491 TYR A CA 1
ATOM 3921 C C . TYR A 1 491 ? 5.355 12.969 27.519 1.00 82.62 491 TYR A C 1
ATOM 3923 O O . TYR A 1 491 ? 6.549 13.009 27.244 1.00 82.62 491 TYR A O 1
ATOM 3931 N N . GLY A 1 492 ? 4.420 13.472 26.706 1.00 74.38 492 GLY A N 1
ATOM 3932 C CA . GLY A 1 492 ? 4.700 14.192 25.469 1.00 74.38 492 GLY A CA 1
ATOM 3933 C C . GLY A 1 492 ? 5.074 15.648 25.737 1.00 74.38 492 GLY A C 1
ATOM 3934 O O . GLY A 1 492 ? 4.215 16.527 25.658 1.00 74.38 492 GLY A O 1
ATOM 3935 N N . ARG A 1 493 ? 6.347 15.897 26.054 1.00 55.75 493 ARG A N 1
ATOM 3936 C CA . ARG A 1 493 ? 6.972 17.228 26.094 1.00 55.75 493 ARG A CA 1
ATOM 3937 C C . ARG A 1 493 ? 8.315 17.208 25.384 1.00 55.75 493 ARG A C 1
ATOM 3939 O O . ARG A 1 493 ? 9.041 16.213 25.586 1.00 55.75 493 ARG A O 1
#

Sequence (493 aa):
MGIDVGECERSGAVSRQRFQDGDGFVMMDDKPTFRPRPHWSALQHALVFKKTPKLGLVPGTHRRRCPGPPVDRANLIEEYVEVDIGEVQLLLPDVFDLKILLLKGALLKRALISSRQNEMLPTEFVGKYCEAFRMSERAAPPTIDSITSGLVTEGQHYEFKARLNLEEQRGKSNFIDDIVAFLNSGPGYLVVGVYEKKGAFERFDPLDGDRDALQRRITSIIQDNIEPKPLGVRLEFLDLDSSGFVLCLELPDHRLRPYQNKITGGFYLRTGAQNTPIPRDQLHALFTPIEKLEADTAKLMERENTAIETRDIMQKNGATLHIAIVPQEHYERERAPFDPGRGVLKRMRYYHAEDGGIYKGCEDGVEVLEKTFQEGRSISRFFIGDDWLTHSYVSHPFAVRKGEGRLTLHEFRPAFARYMGDIQRVFDDAGIRGPFGVLFAVKNLQRNPDLKWAFPNASAASIGRPIRVARVDDPVLLDRFYEKVSSVTVYGR